Protein AF-A0A2A5BFR7-F1 (afdb_monomer)

pLDDT: mean 71.62, std 30.71, range [21.84, 98.94]

Structure (mmCIF, N/CA/C/O backbone):
data_AF-A0A2A5BFR7-F1
#
_entry.id   AF-A0A2A5BFR7-F1
#
loop_
_atom_site.group_PDB
_atom_site.id
_atom_site.type_symbol
_atom_site.label_atom_id
_atom_site.label_alt_id
_atom_site.label_comp_id
_atom_site.label_asym_id
_atom_site.label_entity_id
_atom_site.label_seq_id
_atom_site.pdbx_PDB_ins_code
_atom_site.Cartn_x
_atom_site.Cartn_y
_atom_site.Cartn_z
_atom_site.occupancy
_atom_site.B_iso_or_equiv
_atom_site.auth_seq_id
_atom_site.auth_comp_id
_atom_site.auth_asym_id
_atom_site.auth_atom_id
_atom_site.pdbx_PDB_model_num
ATOM 1 N N . MET A 1 1 ? -65.268 20.058 6.167 1.00 57.34 1 MET A N 1
ATOM 2 C CA . MET A 1 1 ? -64.433 20.556 7.287 1.00 57.34 1 MET A CA 1
ATOM 3 C C . MET A 1 1 ? -63.359 19.544 7.683 1.00 57.34 1 MET A C 1
ATOM 5 O O . MET A 1 1 ? -62.189 19.866 7.547 1.00 57.34 1 MET A O 1
ATOM 9 N N . LEU A 1 2 ? -63.728 18.305 8.035 1.00 53.00 2 LEU A N 1
ATOM 10 C CA . LEU A 1 2 ? -62.798 17.229 8.434 1.00 53.00 2 LEU A CA 1
ATOM 11 C C . LEU A 1 2 ? -61.656 16.950 7.437 1.00 53.00 2 LEU A C 1
ATOM 13 O O . LEU A 1 2 ? -60.511 16.810 7.847 1.00 53.00 2 LEU A O 1
ATOM 17 N N . LYS A 1 3 ? -61.926 16.970 6.124 1.00 60.03 3 LYS A N 1
ATOM 18 C CA . LYS A 1 3 ? -60.891 16.761 5.091 1.00 60.03 3 LYS A CA 1
ATOM 19 C C . LYS A 1 3 ? -59.810 17.858 5.078 1.00 60.03 3 LYS A C 1
ATOM 21 O O . LYS A 1 3 ? -58.639 17.555 4.916 1.00 60.03 3 LYS A O 1
ATOM 26 N N . LYS A 1 4 ? -60.190 19.117 5.342 1.00 62.66 4 LYS A N 1
ATOM 27 C CA . LYS A 1 4 ? -59.241 20.245 5.436 1.00 62.66 4 LYS A CA 1
ATOM 28 C C . LYS A 1 4 ? -58.393 20.187 6.710 1.00 62.66 4 LYS A C 1
ATOM 30 O O . LYS A 1 4 ? -57.242 20.597 6.678 1.00 62.66 4 LYS A O 1
ATOM 35 N N . ILE A 1 5 ? -58.952 19.668 7.806 1.00 67.88 5 ILE A N 1
ATOM 36 C CA . ILE A 1 5 ? -58.212 19.450 9.058 1.00 67.88 5 ILE A CA 1
ATOM 37 C C . ILE A 1 5 ? -57.184 18.330 8.861 1.00 67.88 5 ILE A C 1
ATOM 39 O O . ILE A 1 5 ? -56.036 18.486 9.259 1.00 67.88 5 ILE A O 1
ATOM 43 N N . ASN A 1 6 ? -57.559 17.247 8.172 1.00 58.81 6 ASN A N 1
ATOM 44 C CA . ASN A 1 6 ? -56.650 16.131 7.916 1.00 58.81 6 ASN A CA 1
ATOM 45 C C . ASN A 1 6 ? -55.486 16.528 6.987 1.00 58.81 6 ASN A C 1
ATOM 47 O O . ASN A 1 6 ? -54.333 16.231 7.285 1.00 58.81 6 ASN A O 1
ATOM 51 N N . ASP A 1 7 ? -55.761 17.289 5.921 1.00 61.94 7 ASP A N 1
ATOM 52 C CA . ASP A 1 7 ? -54.712 17.803 5.027 1.00 61.94 7 ASP A CA 1
ATOM 53 C C . ASP A 1 7 ? -53.772 18.795 5.734 1.00 61.94 7 ASP A C 1
ATOM 55 O O . ASP A 1 7 ? -52.581 18.845 5.427 1.00 61.94 7 ASP A O 1
ATOM 59 N N . PHE A 1 8 ? -54.284 19.575 6.692 1.00 71.62 8 PHE A N 1
ATOM 60 C CA . PHE A 1 8 ? -53.463 20.471 7.506 1.00 71.62 8 PHE A CA 1
ATOM 61 C C . PHE A 1 8 ? -52.555 19.681 8.456 1.00 71.62 8 PHE A C 1
ATOM 63 O O . PHE A 1 8 ? -51.353 19.914 8.463 1.00 71.62 8 PHE A O 1
ATOM 70 N N . VAL A 1 9 ? -53.092 18.688 9.174 1.00 66.31 9 VAL A N 1
ATOM 71 C CA . VAL A 1 9 ? -52.322 17.847 10.109 1.00 66.31 9 VAL A CA 1
ATOM 72 C C . VAL A 1 9 ? -51.241 17.036 9.386 1.00 66.31 9 VAL A C 1
ATOM 74 O O . VAL A 1 9 ? -50.104 16.993 9.852 1.00 66.31 9 VAL A O 1
ATOM 77 N N . VAL A 1 10 ? -51.543 16.460 8.216 1.00 63.09 10 VAL A N 1
ATOM 78 C CA . VAL A 1 10 ? -50.549 15.725 7.411 1.00 63.09 10 VAL A CA 1
ATOM 79 C C . VAL A 1 10 ? -49.455 16.664 6.899 1.00 63.09 10 VAL A C 1
ATOM 81 O O . VAL A 1 10 ? -48.276 16.322 6.985 1.00 63.09 10 VAL A O 1
ATOM 84 N N . LYS A 1 11 ? -49.805 17.878 6.445 1.00 62.59 11 LYS A N 1
ATOM 85 C CA . LYS A 1 11 ? -48.806 18.881 6.044 1.00 62.59 11 LYS A CA 1
ATOM 86 C C . LYS A 1 11 ? -47.938 19.325 7.220 1.00 62.59 11 LYS A C 1
ATOM 88 O O . LYS A 1 11 ? -46.721 19.363 7.070 1.00 62.59 11 LYS A O 1
ATOM 93 N N . SER A 1 12 ? -48.517 19.575 8.393 1.00 60.62 12 SER A N 1
ATOM 94 C CA . SER A 1 12 ? -47.773 19.948 9.603 1.00 60.62 12 SER A CA 1
ATOM 95 C C . SER A 1 12 ? -46.826 18.842 10.076 1.00 60.62 12 SER A C 1
ATOM 97 O O . SER A 1 12 ? -45.677 19.129 10.403 1.00 60.62 12 SER A O 1
ATOM 99 N N . LEU A 1 13 ? -47.262 17.577 10.047 1.00 53.00 13 LEU A N 1
ATOM 100 C CA . LEU A 1 13 ? -46.426 16.423 10.397 1.00 53.00 13 LEU A CA 1
ATOM 101 C C . LEU A 1 13 ? -45.299 16.201 9.381 1.00 53.00 13 LEU A C 1
ATOM 103 O O . LEU A 1 13 ? -44.168 15.937 9.776 1.00 53.00 13 LEU A O 1
ATOM 107 N N . SER A 1 14 ? -45.571 16.376 8.085 1.00 54.06 14 SER A N 1
ATOM 108 C CA . SER A 1 14 ? -44.532 16.298 7.050 1.00 54.06 14 SER A CA 1
ATOM 109 C C . SER A 1 14 ? -43.517 17.443 7.143 1.00 54.06 14 SER A C 1
ATOM 111 O O . SER A 1 14 ? -42.338 17.224 6.892 1.00 54.06 14 SER A O 1
ATOM 113 N N . PHE A 1 15 ? -43.938 18.636 7.577 1.00 53.91 15 PHE A N 1
ATOM 114 C CA . PHE A 1 15 ? -43.054 19.785 7.787 1.00 53.91 15 PHE A CA 1
ATOM 115 C C . PHE A 1 15 ? -42.186 19.621 9.044 1.00 53.91 15 PHE A C 1
ATOM 117 O O . PHE A 1 15 ? -41.007 19.957 9.016 1.00 53.91 15 PHE A O 1
ATOM 124 N N . LEU A 1 16 ? -42.731 19.031 10.116 1.00 52.47 16 LEU A N 1
ATOM 125 C CA . LEU A 1 16 ? -41.970 18.636 11.308 1.00 52.47 16 LEU A CA 1
ATOM 126 C C . LEU A 1 16 ? -40.971 17.510 11.009 1.00 52.47 16 LEU A C 1
ATOM 128 O O . LEU A 1 16 ? -39.838 17.572 11.476 1.00 52.47 16 LEU A O 1
ATOM 132 N N . ALA A 1 17 ? -41.347 16.525 10.188 1.00 45.34 17 ALA A N 1
ATOM 133 C CA . ALA A 1 17 ? -40.426 15.493 9.716 1.00 45.34 17 ALA A CA 1
ATOM 134 C C . ALA A 1 17 ? -39.317 16.086 8.830 1.00 45.34 17 ALA A C 1
ATOM 136 O O . ALA A 1 17 ? -38.160 15.702 8.965 1.00 45.34 17 ALA A O 1
ATOM 137 N N . LEU A 1 18 ? -39.636 17.069 7.979 1.00 42.66 18 LEU A N 1
ATOM 138 C CA . LEU A 1 18 ? -38.640 17.777 7.172 1.00 42.66 18 LEU A CA 1
ATOM 139 C C . LEU A 1 18 ? -37.701 18.632 8.038 1.00 42.66 18 LEU A C 1
ATOM 141 O O . LEU A 1 18 ? -36.503 18.630 7.794 1.00 42.66 18 LEU A O 1
ATOM 145 N N . LEU A 1 19 ? -38.211 19.306 9.075 1.00 41.62 19 LEU A N 1
ATOM 146 C CA . LEU A 1 19 ? -37.402 20.043 10.057 1.00 41.62 19 LEU A CA 1
ATOM 147 C C . LEU A 1 19 ? -36.492 19.113 10.871 1.00 41.62 19 LEU A C 1
ATOM 149 O O . LEU A 1 19 ? -35.337 19.461 11.091 1.00 41.62 19 LEU A O 1
ATOM 153 N N . ALA A 1 20 ? -36.967 17.920 11.246 1.00 38.00 20 ALA A N 1
ATOM 154 C CA . ALA A 1 20 ? -36.156 16.904 11.920 1.00 38.00 20 ALA A CA 1
ATOM 155 C C . ALA A 1 20 ? -35.054 16.330 11.004 1.00 38.00 20 ALA A C 1
ATOM 157 O O . ALA A 1 20 ? -33.926 16.116 11.446 1.00 38.00 20 ALA A O 1
ATOM 158 N N . ILE A 1 21 ? -35.348 16.141 9.711 1.00 39.78 21 ILE A N 1
ATOM 159 C CA . ILE A 1 21 ? -34.363 15.717 8.703 1.00 39.78 21 ILE A CA 1
ATOM 160 C C . ILE A 1 21 ? -33.352 16.839 8.420 1.00 39.78 21 ILE A C 1
ATOM 162 O O . ILE A 1 21 ? -32.163 16.565 8.292 1.00 39.78 21 ILE A O 1
ATOM 166 N N . VAL A 1 22 ? -33.786 18.104 8.383 1.00 37.22 22 VAL A N 1
ATOM 167 C CA . VAL A 1 22 ? -32.898 19.267 8.206 1.00 37.22 22 VAL A CA 1
ATOM 168 C C . VAL A 1 22 ? -32.002 19.473 9.433 1.00 37.22 22 VAL A C 1
ATOM 170 O O . VAL A 1 22 ? -30.818 19.738 9.258 1.00 37.22 22 VAL A O 1
ATOM 173 N N . SER A 1 23 ? -32.483 19.226 10.659 1.00 32.75 23 SER A N 1
ATOM 174 C CA . SER A 1 23 ? -31.625 19.243 11.858 1.00 32.75 23 SER A CA 1
ATOM 175 C C . SER A 1 23 ? -30.626 18.079 11.941 1.00 32.75 23 SER A C 1
ATOM 177 O O . SER A 1 23 ? -29.686 18.151 12.726 1.00 32.75 23 SER A O 1
ATOM 179 N N . CYS A 1 24 ? -30.794 17.025 11.134 1.00 33.88 24 CYS A N 1
ATOM 180 C CA . CYS A 1 24 ? -29.838 15.917 11.027 1.00 33.88 24 CYS A CA 1
ATOM 181 C C . CYS A 1 24 ? -28.882 16.029 9.826 1.00 33.88 24 CYS A C 1
ATOM 183 O O . CYS A 1 24 ? -27.952 15.231 9.747 1.00 33.88 24 CYS A O 1
ATOM 185 N N . ASN A 1 25 ? -29.071 16.995 8.916 1.00 30.20 25 ASN A N 1
ATOM 186 C CA . ASN A 1 25 ? -28.289 17.103 7.675 1.00 30.20 25 ASN A CA 1
ATOM 187 C C . ASN A 1 25 ? -27.352 18.319 7.586 1.00 30.20 25 ASN A C 1
ATOM 189 O O . ASN A 1 25 ? -26.697 18.490 6.557 1.00 30.20 25 ASN A O 1
ATOM 193 N N . ASP A 1 26 ? -27.182 19.095 8.658 1.00 30.27 26 ASP A N 1
ATOM 194 C CA . ASP A 1 26 ? -26.050 20.027 8.787 1.00 30.27 26 ASP A CA 1
ATOM 195 C C . ASP A 1 26 ? -24.768 19.267 9.180 1.00 30.27 26 ASP A C 1
ATOM 197 O O . ASP A 1 26 ? -24.120 19.517 10.193 1.00 30.27 26 ASP A O 1
ATOM 201 N N . SER A 1 27 ? -24.372 18.311 8.338 1.00 36.28 27 SER A N 1
ATOM 202 C CA . SER A 1 27 ? -23.053 17.679 8.374 1.00 36.28 27 SER A CA 1
ATOM 203 C C . SER A 1 27 ? -22.055 18.439 7.495 1.00 36.28 27 SER A C 1
ATOM 205 O O . SER A 1 27 ? -21.214 17.841 6.822 1.00 36.28 27 SER A O 1
ATOM 207 N N . THR A 1 28 ? -22.098 19.773 7.510 1.00 32.31 28 THR A N 1
ATOM 208 C CA . THR A 1 28 ? -20.850 20.530 7.413 1.00 32.31 28 THR A CA 1
ATOM 209 C C . THR A 1 28 ? -20.140 20.309 8.738 1.00 32.31 28 THR A C 1
ATOM 211 O O . THR A 1 28 ? -20.394 21.017 9.709 1.00 32.31 28 THR A O 1
ATOM 214 N N . THR A 1 29 ? -19.323 19.259 8.805 1.00 38.94 29 THR A N 1
ATOM 215 C CA . THR A 1 29 ? -18.521 18.899 9.974 1.00 38.94 29 THR A CA 1
ATOM 216 C C . THR A 1 29 ? -17.594 20.062 10.333 1.00 38.94 29 THR A C 1
ATOM 218 O O . THR A 1 29 ? -16.447 20.118 9.886 1.00 38.94 29 THR A O 1
ATOM 221 N N . LYS A 1 30 ? -18.089 21.000 11.148 1.00 41.44 30 LYS A N 1
ATOM 222 C CA . LYS A 1 30 ? -17.248 21.714 12.110 1.00 41.44 30 LYS A CA 1
ATOM 223 C C . LYS A 1 30 ? -16.437 20.652 12.833 1.00 41.44 30 LYS A C 1
ATOM 225 O O . LYS A 1 30 ? -16.978 19.584 13.142 1.00 41.44 30 LYS A O 1
ATOM 230 N N . SER A 1 31 ? -15.138 20.880 12.992 1.00 48.12 31 SER A N 1
ATOM 231 C CA . SER A 1 31 ? -14.292 19.851 13.581 1.00 48.12 31 SER A CA 1
ATOM 232 C C . SER A 1 31 ? -14.873 19.537 14.959 1.00 48.12 31 SER A C 1
ATOM 234 O O . SER A 1 31 ? -15.229 20.445 15.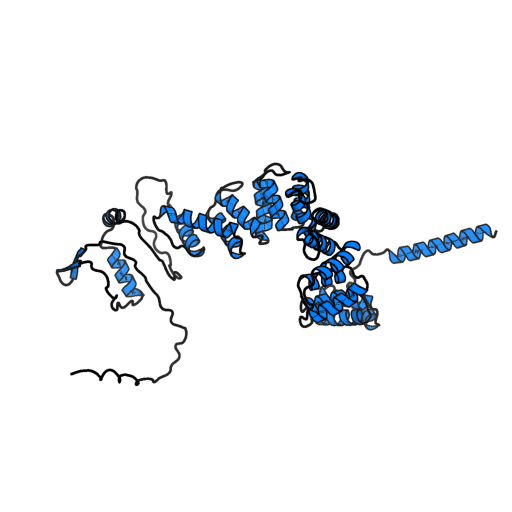714 1.00 48.12 31 SER A O 1
ATOM 236 N N . SER A 1 32 ? -15.009 18.255 15.302 1.00 65.31 32 SER A N 1
ATOM 237 C CA . SER A 1 32 ? -15.528 17.844 16.614 1.00 65.31 32 SER A CA 1
ATOM 238 C C . SER A 1 32 ? -14.689 18.390 17.779 1.00 65.31 32 SER A C 1
ATOM 240 O O . SER A 1 32 ? -15.051 18.195 18.932 1.00 65.31 32 SER A O 1
ATOM 242 N N . CYS A 1 33 ? -13.566 19.046 17.481 1.00 84.56 33 CYS A N 1
ATOM 243 C CA . CYS A 1 33 ? -12.599 19.612 18.402 1.00 84.56 33 CYS A CA 1
ATOM 244 C C . CYS A 1 33 ? -12.702 21.142 18.545 1.00 84.56 33 CYS A C 1
ATOM 246 O O . CYS A 1 33 ? -11.875 21.734 19.236 1.00 84.56 33 CYS A O 1
ATOM 248 N N . ASP A 1 34 ? -13.695 21.794 17.927 1.00 84.00 34 ASP A N 1
ATOM 249 C CA . ASP A 1 34 ? -13.833 23.260 17.941 1.00 84.00 34 ASP A CA 1
ATOM 250 C C . ASP A 1 34 ? -14.195 23.822 19.335 1.00 84.00 34 ASP A C 1
ATOM 252 O O . ASP A 1 34 ? -13.911 24.984 19.625 1.00 84.00 34 ASP A O 1
ATOM 256 N N . ASN A 1 35 ? -14.795 23.011 20.220 1.00 90.88 35 ASN A N 1
ATOM 257 C CA . ASN A 1 35 ? -15.144 23.396 21.594 1.00 90.88 35 ASN A CA 1
ATOM 258 C C . ASN A 1 35 ? -14.762 22.305 22.609 1.00 90.88 35 ASN A C 1
ATOM 260 O O . ASN A 1 35 ? -15.601 21.543 23.092 1.00 90.88 35 ASN A O 1
ATOM 264 N N . ILE A 1 36 ? -13.471 22.231 22.938 1.00 94.25 36 ILE A N 1
ATOM 265 C CA . ILE A 1 36 ? -12.926 21.224 23.859 1.00 94.25 36 ILE A CA 1
ATOM 266 C C . ILE A 1 36 ? -13.583 21.256 25.250 1.00 94.25 36 ILE A C 1
ATOM 268 O O . ILE A 1 36 ? -13.944 20.181 25.723 1.00 94.25 36 ILE A O 1
ATOM 272 N N . PRO A 1 37 ? -13.804 22.412 25.913 1.00 94.38 37 PRO A N 1
ATOM 273 C CA . PRO A 1 37 ? -14.432 22.425 27.238 1.00 94.38 37 PRO A CA 1
ATOM 274 C C . PRO A 1 37 ? -15.838 21.811 27.268 1.00 94.38 37 PRO A C 1
ATOM 276 O O . PRO A 1 37 ? -16.193 21.097 28.208 1.00 94.38 37 PRO A O 1
ATOM 279 N N . GLU A 1 38 ? -16.649 22.064 26.239 1.00 93.62 38 GLU A N 1
ATOM 280 C CA . GLU A 1 38 ? -17.973 21.449 26.113 1.00 93.62 38 GLU A CA 1
ATOM 281 C C . GLU A 1 38 ? -17.863 19.943 25.863 1.00 93.62 38 GLU A C 1
ATOM 283 O O . GLU A 1 38 ? -18.548 19.153 26.516 1.00 93.62 38 GLU A O 1
ATOM 288 N N . LEU A 1 39 ? -16.941 19.535 24.991 1.00 94.06 39 LEU A N 1
ATOM 289 C CA . LEU A 1 39 ? -16.689 18.129 24.701 1.00 94.06 39 LEU A CA 1
ATOM 290 C C . LEU A 1 39 ? -16.191 17.365 25.937 1.00 94.06 39 LEU A C 1
ATOM 292 O O . LEU A 1 39 ? -16.613 16.234 26.176 1.00 94.06 39 LEU A O 1
ATOM 296 N N . GLU A 1 40 ? -15.344 17.979 26.766 1.00 95.19 40 GLU A N 1
ATOM 297 C CA . GLU A 1 40 ? -14.908 17.433 28.056 1.00 95.19 40 GLU A CA 1
ATOM 298 C C . GLU A 1 40 ? -16.075 17.297 29.032 1.00 95.19 40 GLU A C 1
ATOM 300 O O . GLU A 1 40 ? -16.214 16.256 29.677 1.00 95.19 40 GLU A O 1
ATOM 305 N N . LYS A 1 41 ? -16.949 18.306 29.121 1.00 96.88 41 LYS A N 1
ATOM 306 C CA . LYS A 1 41 ? -18.159 18.243 29.951 1.00 96.88 41 LYS A CA 1
ATOM 307 C C . LYS A 1 41 ? -19.047 17.062 29.546 1.00 96.88 41 LYS A C 1
ATOM 309 O O . LYS A 1 41 ? -19.403 16.262 30.409 1.00 96.88 41 LYS A O 1
ATOM 314 N N . LEU A 1 42 ? -19.362 16.929 28.260 1.00 96.44 42 LEU A N 1
ATOM 315 C CA . LEU A 1 42 ? -20.192 15.844 27.728 1.00 96.44 42 LEU A CA 1
ATOM 316 C C . LEU A 1 42 ? -19.532 14.466 27.906 1.00 96.44 42 LEU A C 1
ATOM 318 O O . LEU A 1 42 ? -20.161 13.506 28.353 1.00 96.44 42 LEU A O 1
ATOM 322 N N . SER A 1 43 ? -18.223 14.381 27.662 1.00 96.19 43 SER A N 1
ATOM 323 C CA . SER A 1 43 ? -17.445 13.153 27.866 1.00 96.19 43 SER A CA 1
ATOM 324 C C . SER A 1 43 ? -17.439 12.705 29.331 1.00 96.19 43 SER A C 1
ATOM 326 O O . SER A 1 43 ? -17.560 11.509 29.620 1.00 96.19 43 SER A O 1
ATOM 328 N N . ASN A 1 44 ? -17.334 13.657 30.265 1.00 96.69 44 ASN A N 1
ATOM 329 C CA . ASN A 1 44 ? -17.429 13.415 31.707 1.00 96.69 44 ASN A CA 1
ATOM 330 C C . ASN A 1 44 ? -18.840 12.994 32.147 1.00 96.69 44 ASN A C 1
ATOM 332 O O . ASN A 1 44 ? -18.967 12.263 33.125 1.00 96.69 44 ASN A O 1
ATOM 336 N N . GLN A 1 45 ? -19.882 13.398 31.417 1.00 96.81 45 GLN A N 1
ATOM 337 C CA . GLN A 1 45 ? -21.261 12.938 31.627 1.00 96.81 45 GLN A CA 1
ATOM 338 C C . GLN A 1 45 ? -21.516 11.522 31.084 1.00 96.81 45 GLN A C 1
ATOM 340 O O . GLN A 1 45 ? -22.607 10.988 31.259 1.00 96.81 45 GLN A O 1
ATOM 345 N N . GLY A 1 46 ? -20.513 10.894 30.465 1.00 94.94 46 GLY A N 1
ATOM 346 C CA . GLY A 1 46 ? -20.601 9.523 29.970 1.00 94.94 46 GLY A CA 1
ATOM 347 C C . GLY A 1 46 ? -21.004 9.409 28.503 1.00 94.94 46 GLY A C 1
ATOM 348 O O . GLY A 1 46 ? -21.071 8.291 28.000 1.00 94.94 46 GLY A O 1
ATOM 349 N N . GLU A 1 47 ? -21.230 10.521 27.797 1.00 97.25 47 GLU A N 1
ATOM 350 C CA . GLU A 1 47 ? -21.684 10.475 26.408 1.00 97.25 47 GLU A CA 1
ATOM 351 C C . GLU A 1 47 ? -20.628 9.826 25.501 1.00 97.25 47 GLU A C 1
ATOM 353 O O . GLU A 1 47 ? -19.534 10.352 25.287 1.00 97.25 47 GLU A O 1
ATOM 358 N N . VAL A 1 48 ? -20.973 8.660 24.958 1.00 97.00 48 VAL A N 1
ATOM 359 C CA . VAL A 1 48 ? -20.022 7.758 24.303 1.00 97.00 48 VAL A CA 1
ATOM 360 C C . VAL A 1 48 ? -19.387 8.348 23.038 1.00 97.00 48 VAL A C 1
ATOM 362 O O . VAL A 1 48 ? -18.187 8.183 22.811 1.00 97.00 48 VAL A O 1
ATOM 365 N N . VAL A 1 49 ? -20.167 9.091 22.247 1.00 95.06 49 VAL A N 1
ATOM 366 C CA . VAL A 1 49 ? -19.687 9.750 21.022 1.00 95.06 49 VAL A CA 1
ATOM 367 C C . VAL A 1 49 ? -18.745 10.899 21.379 1.00 95.06 49 VAL A C 1
ATOM 369 O O . VAL A 1 49 ? -17.665 11.007 20.801 1.00 95.06 49 VAL A O 1
ATOM 372 N N . SER A 1 50 ? -19.091 11.705 22.387 1.00 96.19 50 SER A N 1
ATOM 373 C CA . SER A 1 50 ? -18.229 12.783 22.885 1.00 96.19 50 SER A CA 1
ATOM 374 C C . SER A 1 50 ? -16.903 12.251 23.424 1.00 96.19 50 SER A C 1
ATOM 376 O O . SER A 1 50 ? -15.853 12.792 23.083 1.00 96.19 50 SER A O 1
ATOM 378 N N . GLN A 1 51 ? -16.916 11.134 24.160 1.00 97.88 51 GLN A N 1
ATOM 379 C CA . GLN A 1 51 ? -15.689 10.471 24.612 1.00 97.88 51 GLN A CA 1
ATOM 380 C C . GLN A 1 51 ? -14.803 10.038 23.437 1.00 97.88 51 GLN A C 1
ATOM 382 O O . GLN A 1 51 ? -13.598 10.291 23.449 1.00 97.88 51 GLN A O 1
ATOM 387 N N . ALA A 1 52 ? -15.381 9.416 22.405 1.00 96.75 52 ALA A N 1
ATOM 388 C CA . ALA A 1 52 ? -14.633 9.004 21.218 1.00 96.75 52 ALA A CA 1
ATOM 389 C C . ALA A 1 52 ? -14.073 10.206 20.433 1.00 96.75 52 ALA A C 1
ATOM 391 O O . ALA A 1 52 ? -12.918 10.186 20.001 1.00 96.75 52 ALA A O 1
ATOM 392 N N . ASN A 1 53 ? -14.852 11.280 20.303 1.00 95.81 53 ASN A N 1
ATOM 393 C CA . ASN A 1 53 ? -14.427 12.509 19.638 1.00 95.81 53 ASN A CA 1
ATOM 394 C C . ASN A 1 53 ? -13.303 13.208 20.408 1.00 95.81 53 ASN A C 1
ATOM 396 O O . ASN A 1 53 ? -12.292 13.573 19.811 1.00 95.81 53 ASN A O 1
ATOM 400 N N . LEU A 1 54 ? -13.421 13.321 21.734 1.00 96.62 54 LEU A N 1
ATOM 401 C CA . LEU A 1 54 ? -12.387 13.907 22.586 1.00 96.62 54 LEU A CA 1
ATOM 402 C C . LEU A 1 54 ? -11.085 13.108 22.504 1.00 96.62 54 LEU A C 1
ATOM 404 O O . LEU A 1 54 ? -10.001 13.685 22.405 1.00 96.62 54 LEU A O 1
ATOM 408 N N . ALA A 1 55 ? -11.191 11.778 22.473 1.00 97.50 55 ALA A N 1
ATOM 409 C CA . ALA A 1 55 ? -10.053 10.899 22.246 1.00 97.50 55 ALA A CA 1
ATOM 410 C C . ALA A 1 55 ? -9.369 11.175 20.897 1.00 97.50 55 ALA A C 1
ATOM 412 O O . ALA A 1 55 ? -8.139 11.226 20.824 1.00 97.50 55 ALA A O 1
ATOM 413 N N . SER A 1 56 ? -10.149 11.394 19.833 1.00 96.75 56 SER A N 1
ATOM 414 C CA . SER A 1 56 ? -9.630 11.782 18.517 1.00 96.75 56 SER A CA 1
ATOM 415 C C . SER A 1 56 ? -8.938 13.148 18.548 1.00 96.75 56 SER A C 1
ATOM 417 O O . SER A 1 56 ? -7.844 13.273 17.994 1.00 96.75 56 SER A O 1
ATOM 419 N N . CYS A 1 57 ? -9.501 14.141 19.242 1.00 96.62 57 CYS A N 1
ATOM 420 C CA . CYS A 1 57 ? -8.886 15.462 19.393 1.00 96.62 57 CYS A CA 1
ATOM 421 C C . CYS A 1 57 ? -7.508 15.366 20.063 1.00 96.62 57 CYS A C 1
ATOM 423 O O . CYS A 1 57 ? -6.520 15.851 19.511 1.00 96.62 57 CYS A O 1
ATOM 425 N N . TYR A 1 58 ? -7.408 14.641 21.184 1.00 97.81 58 TYR A N 1
ATOM 426 C CA . TYR A 1 58 ? -6.130 14.375 21.855 1.00 97.81 58 TYR A CA 1
ATOM 427 C C . TYR A 1 58 ? -5.160 13.557 20.987 1.00 97.81 58 TYR A C 1
ATOM 429 O O . TYR A 1 58 ? -3.961 13.826 20.985 1.00 97.81 58 TYR A O 1
ATOM 437 N N . TYR A 1 59 ? -5.651 12.593 20.201 1.00 96.88 59 TYR A N 1
ATOM 438 C CA . TYR A 1 59 ? -4.809 11.788 19.310 1.00 96.88 59 TYR A CA 1
ATOM 439 C C . TYR A 1 59 ? -4.194 12.613 18.171 1.00 96.88 59 TYR A C 1
ATOM 441 O O . TYR A 1 59 ? -3.025 12.424 17.821 1.00 96.88 59 TYR A O 1
ATOM 449 N N . LYS A 1 60 ? -4.977 13.512 17.569 1.00 95.56 60 LYS A N 1
ATOM 450 C CA . LYS A 1 60 ? -4.540 14.328 16.430 1.00 95.56 60 LYS A CA 1
ATOM 451 C C . LYS A 1 60 ? -3.834 15.616 16.855 1.00 95.56 60 LYS A C 1
ATOM 453 O O . LYS A 1 60 ? -3.008 16.115 16.097 1.00 95.56 60 LYS A O 1
ATOM 458 N N . GLY A 1 61 ? -4.102 16.109 18.064 1.00 95.19 61 GLY A N 1
ATOM 459 C CA . GLY A 1 61 ? -3.694 17.446 18.498 1.00 95.19 61 GLY A CA 1
ATOM 460 C C . GLY A 1 61 ? -4.554 18.552 17.877 1.00 95.19 61 GLY A C 1
ATOM 461 O O . GLY A 1 61 ? -4.052 19.632 17.578 1.00 95.19 61 GLY A O 1
ATOM 462 N N . GLU A 1 62 ? -5.831 18.263 17.610 1.00 93.75 62 GLU A N 1
ATOM 463 C CA . GLU A 1 62 ? -6.799 19.224 17.068 1.00 93.75 62 GLU A CA 1
ATOM 464 C C . GLU A 1 62 ? -7.517 19.904 18.242 1.00 93.75 62 GLU A C 1
ATOM 466 O O . GLU A 1 62 ? -8.114 19.225 19.074 1.00 93.75 62 GLU A O 1
ATOM 471 N N . GLY A 1 63 ? -7.413 21.231 18.369 1.00 91.75 63 GLY A N 1
ATOM 472 C CA . GLY A 1 63 ? -8.012 22.001 19.477 1.00 91.75 63 GLY A CA 1
ATOM 473 C C . GLY A 1 63 ? -7.340 21.824 20.852 1.00 91.75 63 GLY A C 1
ATOM 474 O O . GLY A 1 63 ? -7.508 22.670 21.727 1.00 91.75 63 GLY A O 1
ATOM 475 N N . VAL A 1 64 ? -6.531 20.776 21.037 1.00 95.25 64 VAL A N 1
ATOM 476 C CA . VAL A 1 64 ? -5.728 20.485 22.239 1.00 95.25 64 VAL A CA 1
ATOM 477 C C . VAL A 1 64 ? -4.308 20.068 21.877 1.00 95.25 64 VAL A C 1
ATOM 479 O O . VAL A 1 64 ? -4.041 19.631 20.761 1.00 95.25 64 VAL A O 1
ATOM 482 N N . ALA A 1 65 ? -3.389 20.139 22.843 1.00 96.69 65 ALA A N 1
ATOM 483 C CA . ALA A 1 65 ? -2.084 19.504 22.697 1.00 96.69 65 ALA A CA 1
ATOM 484 C C . ALA A 1 65 ? -2.245 17.988 22.496 1.00 96.69 65 ALA A C 1
ATOM 486 O O . ALA A 1 65 ? -3.033 17.338 23.187 1.00 96.69 65 ALA A O 1
ATOM 487 N N . LYS A 1 66 ? -1.482 17.435 21.549 1.00 97.50 66 LYS A N 1
ATOM 488 C CA . LYS A 1 66 ? -1.471 16.001 21.264 1.00 97.50 66 LYS A CA 1
ATOM 489 C C . LYS A 1 66 ? -1.016 15.217 22.496 1.00 97.50 66 LYS A C 1
ATOM 491 O O . LYS A 1 66 ? 0.065 15.471 23.018 1.00 97.50 66 LYS A O 1
ATOM 496 N N . ASP A 1 67 ? -1.826 14.255 22.920 1.00 98.12 67 ASP A N 1
ATOM 497 C CA . ASP A 1 67 ? -1.618 13.477 24.142 1.00 98.12 67 ASP A CA 1
ATOM 498 C C . ASP A 1 67 ? -2.185 12.063 23.948 1.00 98.12 67 ASP A C 1
ATOM 500 O O . ASP A 1 67 ? -3.401 11.848 23.909 1.00 98.12 67 ASP A O 1
ATOM 504 N N . PHE A 1 68 ? -1.298 11.084 23.766 1.00 97.94 68 PHE A N 1
ATOM 505 C CA . PHE A 1 68 ? -1.720 9.711 23.500 1.00 97.94 68 PHE A CA 1
ATOM 506 C C . PHE A 1 68 ? -2.309 9.017 24.729 1.00 97.94 68 PHE A C 1
ATOM 508 O O . PHE A 1 68 ? -3.223 8.208 24.567 1.00 97.94 68 PHE A O 1
ATOM 515 N N . ASP A 1 69 ? -1.849 9.351 25.934 1.00 98.06 69 ASP A N 1
ATOM 516 C CA . ASP A 1 69 ? -2.337 8.734 27.168 1.00 98.06 69 ASP A CA 1
ATOM 517 C C . ASP A 1 69 ? -3.781 9.173 27.435 1.00 98.06 69 ASP A C 1
ATOM 519 O O . ASP A 1 69 ? -4.660 8.346 27.701 1.00 98.06 69 ASP A O 1
ATOM 523 N N . LYS A 1 70 ? -4.074 10.469 27.252 1.00 97.88 70 LYS A N 1
ATOM 524 C CA . LYS A 1 70 ? -5.451 10.981 27.308 1.00 97.88 70 LYS A CA 1
ATOM 525 C C . LYS A 1 70 ? -6.322 10.430 26.187 1.00 97.88 70 LYS A C 1
ATOM 527 O O . LYS A 1 70 ? -7.480 10.092 26.438 1.00 97.88 70 LYS A O 1
ATOM 532 N N . ALA A 1 71 ? -5.791 10.302 24.970 1.00 98.19 71 ALA A N 1
ATOM 533 C CA . ALA A 1 71 ? -6.533 9.690 23.872 1.00 98.19 71 ALA A CA 1
ATOM 534 C C . ALA A 1 71 ? -6.941 8.249 24.215 1.00 98.19 71 ALA A C 1
ATOM 536 O O . ALA A 1 71 ? -8.108 7.889 24.089 1.00 98.19 71 ALA A O 1
ATOM 537 N N . VAL A 1 72 ? -6.008 7.431 24.708 1.00 98.56 72 VAL A N 1
ATOM 538 C CA . VAL A 1 72 ? -6.284 6.056 25.149 1.00 98.56 72 VAL A CA 1
ATOM 539 C C . VAL A 1 72 ? -7.306 6.026 26.278 1.00 98.56 72 VAL A C 1
ATOM 541 O O . VAL A 1 72 ? -8.211 5.192 26.235 1.00 98.56 72 VAL A O 1
ATOM 544 N N . LEU A 1 73 ? -7.187 6.910 27.273 1.00 98.44 73 LEU A N 1
ATOM 545 C CA . LEU A 1 73 ? -8.128 6.986 28.392 1.00 98.44 73 LEU A CA 1
ATOM 546 C C . LEU A 1 73 ? -9.567 7.164 27.892 1.00 98.44 73 LEU A C 1
ATOM 548 O O . LEU A 1 73 ? -10.467 6.430 28.305 1.00 98.44 73 LEU A O 1
ATOM 552 N N . TRP A 1 74 ? -9.781 8.118 26.987 1.00 98.44 74 TRP A N 1
ATOM 553 C CA . TRP A 1 74 ? -11.104 8.420 26.452 1.00 98.44 74 TRP A CA 1
ATOM 554 C C . TRP A 1 74 ? -11.602 7.368 25.458 1.00 98.44 74 TRP A C 1
ATOM 556 O O . TRP A 1 74 ? -12.755 6.947 25.563 1.00 98.44 74 TRP A O 1
ATOM 566 N N . TYR A 1 75 ? -10.734 6.851 24.579 1.00 98.56 75 TYR A N 1
ATOM 567 C CA . TYR A 1 75 ? -11.084 5.716 23.720 1.00 98.56 75 TYR A CA 1
ATOM 568 C C . TYR A 1 75 ? -11.497 4.504 24.545 1.00 98.56 75 TYR A C 1
ATOM 570 O O . TYR A 1 75 ? -12.463 3.842 24.189 1.00 98.56 75 TYR A O 1
ATOM 578 N N . ARG A 1 76 ? -10.811 4.217 25.658 1.00 98.69 76 ARG A N 1
ATOM 579 C CA . ARG A 1 76 ? -11.160 3.098 26.537 1.00 98.69 76 ARG A CA 1
ATOM 580 C C . ARG A 1 76 ? -12.535 3.275 27.160 1.00 98.69 76 ARG A C 1
ATOM 582 O O . ARG A 1 76 ? -13.338 2.359 27.052 1.00 98.69 76 ARG A O 1
ATOM 589 N N . LYS A 1 77 ? -12.844 4.454 27.708 1.00 98.56 77 LYS A N 1
ATOM 590 C CA . LYS A 1 77 ? -14.185 4.738 28.248 1.00 98.56 77 LYS A CA 1
ATOM 591 C C . LYS A 1 77 ? -15.285 4.520 27.202 1.00 98.56 77 LYS A C 1
ATOM 593 O O . LYS A 1 77 ? -16.278 3.868 27.504 1.00 98.56 77 LYS A O 1
ATOM 598 N N . ALA A 1 78 ? -15.089 4.989 25.968 1.00 98.38 78 ALA A N 1
ATOM 599 C CA . ALA A 1 78 ? -16.063 4.777 24.898 1.00 98.38 78 ALA A CA 1
ATOM 600 C C . ALA A 1 78 ? -16.130 3.306 24.437 1.00 98.38 78 ALA A C 1
ATOM 602 O O . ALA A 1 78 ? -17.207 2.765 24.183 1.00 98.38 78 ALA A O 1
ATOM 603 N N . ALA A 1 79 ? -14.981 2.633 24.356 1.00 98.56 79 ALA A N 1
ATOM 604 C CA . ALA A 1 79 ? -14.869 1.241 23.933 1.00 98.56 79 ALA A CA 1
ATOM 605 C C . ALA A 1 79 ? -15.494 0.260 24.940 1.00 98.56 79 ALA A C 1
ATOM 607 O O . ALA A 1 79 ? -16.123 -0.721 24.528 1.00 98.56 79 ALA A O 1
ATOM 608 N N . ASP A 1 80 ? -15.347 0.538 26.238 1.00 98.50 80 ASP A N 1
ATOM 609 C CA . ASP A 1 80 ? -15.957 -0.217 27.339 1.00 98.50 80 ASP A CA 1
ATOM 610 C C . ASP A 1 80 ? -17.488 -0.093 27.330 1.00 98.50 80 ASP A C 1
ATOM 612 O O . ASP A 1 80 ? -18.181 -1.037 27.700 1.00 98.50 80 ASP A O 1
ATOM 616 N N . GLN A 1 81 ? -18.021 1.021 26.814 1.00 98.19 81 GLN A N 1
ATOM 617 C CA . GLN A 1 81 ? -19.454 1.214 26.556 1.00 98.19 81 GLN A CA 1
ATOM 618 C C . GLN A 1 81 ? -19.946 0.550 25.258 1.00 98.19 81 GLN A C 1
ATOM 620 O O . GLN A 1 81 ? -21.115 0.672 24.904 1.00 98.19 81 GLN A O 1
ATOM 625 N N . GLY A 1 82 ? -19.076 -0.152 24.530 1.00 97.88 82 GLY A N 1
ATOM 626 C CA . GLY A 1 82 ? -19.456 -0.877 23.320 1.00 97.88 82 GLY A CA 1
ATOM 627 C C . GLY A 1 82 ? -19.269 -0.106 22.015 1.00 97.88 82 GLY A C 1
ATOM 628 O O . GLY A 1 82 ? -19.507 -0.681 20.962 1.00 97.88 82 GLY A O 1
ATOM 629 N N . TYR A 1 83 ? -18.805 1.147 22.025 1.00 98.50 83 TYR A N 1
ATOM 630 C CA . TYR A 1 83 ? -18.729 1.944 20.796 1.00 98.50 83 TYR A CA 1
ATOM 631 C C . TYR A 1 83 ? -17.677 1.408 19.819 1.00 98.50 83 TYR A C 1
ATOM 633 O O . TYR A 1 83 ? -16.473 1.468 20.084 1.00 98.50 83 TYR A O 1
ATOM 641 N N . ALA A 1 84 ? -18.136 0.876 18.684 1.00 98.50 84 ALA A N 1
ATOM 642 C CA . ALA A 1 84 ? -17.310 0.092 17.769 1.00 98.50 84 ALA A CA 1
ATOM 643 C C . ALA A 1 84 ? -16.117 0.876 17.191 1.00 98.50 84 ALA A C 1
ATOM 645 O O . ALA A 1 84 ? -15.012 0.336 17.121 1.00 98.50 84 ALA A O 1
ATOM 646 N N . ASP A 1 85 ? -16.284 2.161 16.861 1.00 97.62 85 ASP A N 1
ATOM 647 C CA . ASP A 1 85 ? -15.177 2.988 16.354 1.00 97.62 85 ASP A CA 1
ATOM 648 C C . ASP A 1 85 ? -14.104 3.240 17.419 1.00 97.62 85 ASP A C 1
ATOM 650 O O . ASP A 1 85 ? -12.906 3.224 17.120 1.00 97.62 85 ASP A O 1
ATOM 654 N N . ALA A 1 86 ? -14.507 3.420 18.682 1.00 98.38 86 ALA A N 1
ATOM 655 C CA . ALA A 1 86 ? -13.563 3.547 19.789 1.00 98.38 86 ALA A CA 1
ATOM 656 C C . ALA A 1 86 ? -12.862 2.218 20.084 1.00 98.38 86 ALA A C 1
ATOM 658 O O . ALA A 1 86 ? -11.664 2.216 20.354 1.00 98.38 86 ALA A O 1
ATOM 659 N N . GLN A 1 87 ? -13.563 1.087 19.972 1.00 98.88 87 GLN A N 1
ATOM 660 C CA . GLN A 1 87 ? -12.954 -0.241 20.080 1.00 98.88 87 GLN A CA 1
ATOM 661 C C . GLN A 1 87 ? -11.917 -0.470 18.971 1.00 98.88 87 GLN A C 1
ATOM 663 O O . GLN A 1 87 ? -10.782 -0.839 19.269 1.00 98.88 87 GLN A O 1
ATOM 668 N N . ASN A 1 88 ? -12.248 -0.179 17.708 1.00 98.69 88 ASN A N 1
ATOM 669 C CA . ASN A 1 88 ? -11.290 -0.242 16.599 1.00 98.69 88 ASN A CA 1
ATOM 670 C C . ASN A 1 88 ? -10.081 0.677 16.847 1.00 98.69 88 ASN A C 1
ATOM 672 O O . ASN A 1 88 ? -8.929 0.260 16.714 1.00 98.69 88 ASN A O 1
ATOM 676 N N . SER A 1 89 ? -10.335 1.915 17.278 1.00 98.56 89 SER A N 1
ATOM 677 C CA . SER A 1 89 ? -9.293 2.901 17.576 1.00 98.56 89 SER A CA 1
ATOM 678 C C . SER A 1 89 ? -8.384 2.460 18.719 1.00 98.56 89 SER A C 1
ATOM 680 O O . SER A 1 89 ? -7.166 2.569 18.604 1.00 98.56 89 SER A O 1
ATOM 682 N N . LEU A 1 90 ? -8.939 1.897 19.792 1.00 98.50 90 LEU A N 1
ATOM 683 C CA . LEU A 1 90 ? -8.168 1.339 20.899 1.00 98.50 90 LEU A CA 1
ATOM 684 C C . LEU A 1 90 ? -7.335 0.129 20.450 1.00 98.50 90 LEU A C 1
ATOM 686 O O . LEU A 1 90 ? -6.186 -0.014 20.871 1.00 98.50 90 LEU A O 1
ATOM 690 N N . GLY A 1 91 ? -7.867 -0.693 19.539 1.00 98.69 91 GLY A N 1
ATOM 691 C CA . GLY A 1 91 ? -7.108 -1.740 18.856 1.00 98.69 91 GLY A CA 1
ATOM 692 C C . GLY A 1 91 ? -5.885 -1.187 18.116 1.00 98.69 91 GLY A C 1
ATOM 693 O O . GLY A 1 91 ? -4.780 -1.707 18.285 1.00 98.69 91 GLY A O 1
ATOM 694 N N . ASN A 1 92 ? -6.049 -0.080 17.380 1.00 98.62 92 ASN A N 1
ATOM 695 C CA . ASN A 1 92 ? -4.942 0.607 16.699 1.00 98.62 92 ASN A CA 1
ATOM 696 C C . ASN A 1 92 ? -3.884 1.114 17.690 1.00 98.62 92 ASN A C 1
ATOM 698 O O . ASN A 1 92 ? -2.688 0.963 17.434 1.00 98.62 92 ASN A O 1
ATOM 702 N N . ARG A 1 93 ? -4.300 1.658 18.842 1.00 98.50 93 ARG A N 1
ATOM 703 C CA . ARG A 1 93 ? -3.373 2.126 19.888 1.00 98.50 93 ARG A CA 1
ATOM 704 C C . ARG A 1 93 ? -2.506 0.992 20.431 1.00 98.50 93 ARG A C 1
ATOM 706 O O . ARG A 1 93 ? -1.286 1.134 20.460 1.00 98.50 93 ARG A O 1
ATOM 713 N N . TYR A 1 94 ? -3.102 -0.156 20.760 1.00 98.75 94 TYR A N 1
ATOM 714 C CA . TYR A 1 94 ? -2.348 -1.343 21.180 1.00 98.75 94 TYR A CA 1
ATOM 715 C C . TYR A 1 94 ? -1.456 -1.915 20.074 1.00 98.75 94 TYR A C 1
ATOM 717 O O . TYR A 1 94 ? -0.360 -2.392 20.358 1.00 98.75 94 TYR A O 1
ATOM 725 N N . TYR A 1 95 ? -1.890 -1.862 18.814 1.00 98.56 95 TYR A N 1
ATOM 726 C CA . TYR A 1 95 ? -1.089 -2.343 17.688 1.00 98.56 95 TYR A CA 1
ATOM 727 C C . TYR A 1 95 ? 0.165 -1.483 17.450 1.00 98.56 95 TYR A C 1
ATOM 729 O O . TYR A 1 95 ? 1.237 -2.022 17.165 1.00 98.56 95 TYR A O 1
ATOM 737 N N . ASN A 1 96 ? 0.047 -0.162 17.598 1.00 97.75 96 ASN A N 1
ATOM 738 C CA . ASN A 1 96 ? 1.148 0.775 17.367 1.00 97.75 96 ASN A CA 1
ATOM 739 C C . ASN A 1 96 ? 1.998 1.058 18.618 1.00 97.75 96 ASN A C 1
ATOM 741 O O . ASN A 1 96 ? 3.141 1.479 18.470 1.00 97.75 96 ASN A O 1
ATOM 745 N N . GLY A 1 97 ? 1.474 0.819 19.824 1.00 97.81 97 GLY A N 1
ATOM 746 C CA . GLY A 1 97 ? 2.108 1.242 21.078 1.00 97.81 97 GLY A CA 1
ATOM 747 C C . GLY A 1 97 ? 1.964 2.747 21.347 1.00 97.81 97 GLY A C 1
ATOM 748 O O . GLY A 1 97 ? 2.887 3.386 21.842 1.00 97.81 97 GLY A O 1
ATOM 749 N N . GLU A 1 98 ? 0.838 3.345 20.947 1.00 97.75 98 GLU A N 1
ATOM 750 C CA . GLU A 1 98 ? 0.569 4.785 21.092 1.00 97.75 98 GLU A CA 1
ATOM 751 C C . GLU A 1 98 ? -0.246 5.038 22.373 1.00 97.75 98 GLU A C 1
ATOM 753 O O . GLU A 1 98 ? -1.447 4.768 22.394 1.00 97.75 98 GLU A O 1
ATOM 758 N N . GLY A 1 99 ? 0.390 5.549 23.435 1.00 97.25 99 GLY A N 1
ATOM 759 C CA . GLY A 1 99 ? -0.255 5.815 24.740 1.00 97.25 99 GLY A CA 1
ATOM 760 C C . GLY A 1 99 ? -0.560 4.561 25.574 1.00 97.25 99 GLY A C 1
ATOM 761 O O . GLY A 1 99 ? -1.249 4.612 26.589 1.00 97.25 99 GLY A O 1
ATOM 762 N N . VAL A 1 100 ? -0.094 3.403 25.105 1.00 98.06 100 VAL A N 1
ATOM 763 C CA . VAL A 1 100 ? -0.124 2.099 25.777 1.00 98.06 100 VAL A CA 1
ATOM 764 C C . VAL A 1 100 ? 1.074 1.285 25.316 1.00 98.06 100 VAL A C 1
ATOM 766 O O . VAL A 1 100 ? 1.563 1.484 24.204 1.00 98.06 100 VAL A O 1
ATOM 769 N N . ASP A 1 101 ? 1.485 0.304 26.115 1.00 98.19 101 ASP A N 1
ATOM 770 C CA . ASP A 1 101 ? 2.439 -0.700 25.654 1.00 98.19 101 ASP A CA 1
ATOM 771 C C . ASP A 1 101 ? 1.881 -1.461 24.447 1.00 98.19 101 ASP A C 1
ATOM 773 O O . ASP A 1 101 ? 0.709 -1.861 24.412 1.00 98.19 101 ASP A O 1
ATOM 777 N N . LYS A 1 102 ? 2.745 -1.673 23.453 1.00 98.44 102 LYS A N 1
ATOM 778 C CA . LYS A 1 102 ? 2.407 -2.416 22.242 1.00 98.44 102 LYS A CA 1
ATOM 779 C C . LYS A 1 102 ? 2.037 -3.859 22.591 1.00 98.44 102 LYS A C 1
ATOM 781 O O . LYS A 1 102 ? 2.843 -4.594 23.152 1.00 98.44 102 LYS A O 1
ATOM 786 N N . ASP A 1 103 ? 0.832 -4.273 22.212 1.00 98.62 103 ASP A N 1
ATOM 787 C CA . ASP A 1 103 ? 0.265 -5.576 22.565 1.00 98.62 103 ASP A CA 1
ATOM 788 C C . ASP A 1 103 ? -0.680 -6.060 21.457 1.00 98.62 103 ASP A C 1
ATOM 790 O O . ASP A 1 103 ? -1.834 -5.636 21.343 1.00 98.62 103 ASP A O 1
ATOM 794 N N . PHE A 1 104 ? -0.189 -6.966 20.609 1.00 98.44 104 PHE A N 1
ATOM 795 C CA . PHE A 1 104 ? -0.976 -7.479 19.488 1.00 98.44 104 PHE A CA 1
ATOM 796 C C . PHE A 1 104 ? -2.188 -8.305 19.927 1.00 98.44 104 PHE A C 1
ATOM 798 O O . PHE A 1 104 ? -3.220 -8.266 19.258 1.00 98.44 104 PHE A O 1
ATOM 805 N N . THR A 1 105 ? -2.100 -9.015 21.052 1.00 98.62 105 THR A N 1
ATOM 806 C CA . THR A 1 105 ? -3.205 -9.832 21.568 1.00 98.62 105 THR A CA 1
ATOM 807 C C . THR A 1 105 ? -4.354 -8.940 22.032 1.00 98.62 105 THR A C 1
ATOM 809 O O . THR A 1 105 ? -5.512 -9.184 21.682 1.00 98.62 105 THR A O 1
ATOM 812 N N . LYS A 1 106 ? -4.055 -7.846 22.747 1.00 98.62 106 LYS A N 1
ATOM 813 C CA . LYS A 1 106 ? -5.069 -6.839 23.102 1.00 98.62 106 LYS A CA 1
ATOM 814 C C . LYS A 1 106 ? -5.609 -6.112 21.877 1.00 98.62 106 LYS A C 1
ATOM 816 O O . LYS A 1 106 ? -6.811 -5.861 21.821 1.00 98.62 106 LYS A O 1
ATOM 821 N N . ALA A 1 107 ? -4.769 -5.813 20.886 1.00 98.81 107 ALA A N 1
ATOM 822 C CA . ALA A 1 107 ? -5.234 -5.214 19.637 1.00 98.81 107 ALA A CA 1
ATOM 823 C C . ALA A 1 107 ? -6.285 -6.102 18.950 1.00 98.81 107 ALA A C 1
ATOM 825 O O . ALA A 1 107 ? -7.378 -5.633 18.640 1.00 98.81 107 ALA A O 1
ATOM 826 N N . VAL A 1 108 ? -5.998 -7.401 18.793 1.00 98.81 108 VAL A N 1
ATOM 827 C CA . VAL A 1 108 ? -6.941 -8.391 18.244 1.00 98.81 108 VAL A CA 1
ATOM 828 C C . VAL A 1 108 ? -8.233 -8.444 19.050 1.00 98.81 108 VAL A C 1
ATOM 830 O O . VAL A 1 108 ? -9.304 -8.471 18.447 1.00 98.81 108 VAL A O 1
ATOM 833 N N . LEU A 1 109 ? -8.157 -8.461 20.385 1.00 98.75 109 LEU A N 1
ATOM 834 C CA . LEU A 1 109 ? -9.340 -8.489 21.247 1.00 98.75 109 LEU A CA 1
ATOM 835 C C . LEU A 1 109 ? -10.279 -7.313 20.935 1.00 98.75 109 LEU A C 1
ATOM 837 O O . LEU A 1 109 ? -11.482 -7.504 20.763 1.00 98.75 109 LEU A O 1
ATOM 841 N N . TRP A 1 110 ? -9.729 -6.105 20.831 1.00 98.81 110 TRP A N 1
ATOM 842 C CA . TRP A 1 110 ? -10.508 -4.904 20.545 1.00 98.81 110 TRP A CA 1
ATOM 843 C C . TRP A 1 110 ? -11.016 -4.849 19.104 1.00 98.81 110 TRP A C 1
ATOM 845 O O . TRP A 1 110 ? -12.189 -4.542 18.894 1.00 98.81 110 TRP A O 1
ATOM 855 N N . TYR A 1 111 ? -10.193 -5.236 18.124 1.00 98.88 111 TYR A N 1
ATOM 856 C CA . TYR A 1 111 ? -10.658 -5.375 16.744 1.00 98.88 111 TYR A CA 1
ATOM 857 C C . TYR A 1 111 ? -11.791 -6.392 16.633 1.00 98.88 111 TYR A C 1
ATOM 859 O O . TYR A 1 111 ? -12.743 -6.138 15.909 1.00 98.88 111 TYR A O 1
ATOM 867 N N . ARG A 1 112 ? -11.731 -7.524 17.350 1.00 98.81 112 ARG A N 1
ATOM 868 C CA . ARG A 1 112 ? -12.807 -8.527 17.361 1.00 98.81 112 ARG A CA 1
ATOM 869 C C . ARG A 1 112 ? -14.108 -7.922 17.871 1.00 98.81 112 ARG A C 1
ATOM 871 O O . ARG A 1 112 ? -15.101 -8.012 17.161 1.00 98.81 112 ARG A O 1
ATOM 878 N N . LYS A 1 113 ? -14.088 -7.259 19.032 1.00 98.81 113 LYS A N 1
ATOM 879 C CA . LYS A 1 113 ? -15.287 -6.616 19.595 1.00 98.81 113 LYS A CA 1
ATOM 880 C C . LYS A 1 113 ? -15.943 -5.637 18.610 1.00 98.81 113 LYS A C 1
ATOM 882 O O . LYS A 1 113 ? -17.159 -5.661 18.459 1.00 98.81 113 LYS A O 1
ATOM 887 N N . ALA A 1 114 ? -15.148 -4.828 17.908 1.00 98.81 114 ALA A N 1
ATOM 888 C CA . ALA A 1 114 ? -15.663 -3.901 16.899 1.00 98.81 114 ALA A CA 1
ATOM 889 C C . ALA A 1 114 ? -16.139 -4.622 15.624 1.00 98.81 114 ALA A C 1
ATOM 891 O O . ALA A 1 114 ? -17.181 -4.291 15.067 1.00 98.81 114 ALA A O 1
ATOM 892 N N . ALA A 1 115 ? -15.393 -5.626 15.160 1.00 98.69 115 ALA A N 1
A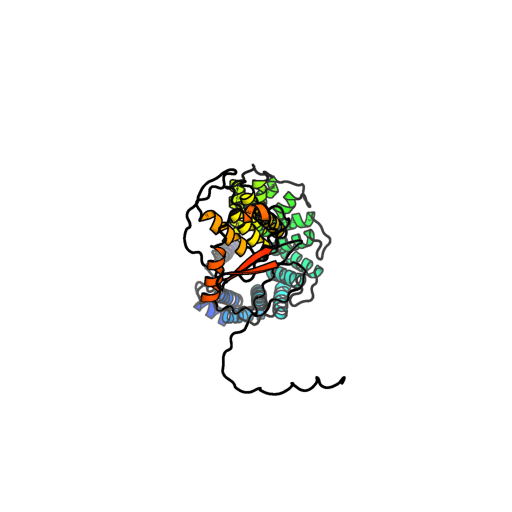TOM 893 C CA . ALA A 1 115 ? -15.692 -6.379 13.944 1.00 98.69 115 ALA A CA 1
ATOM 894 C C . ALA A 1 115 ? -16.968 -7.226 14.059 1.00 98.69 115 ALA A C 1
ATOM 896 O O . ALA A 1 115 ? -17.670 -7.410 13.058 1.00 98.69 115 ALA A O 1
ATOM 897 N N . ASP A 1 116 ? -17.255 -7.732 15.261 1.00 98.62 116 ASP A N 1
ATOM 898 C CA . ASP A 1 116 ? -18.483 -8.459 15.593 1.00 98.62 116 ASP A CA 1
ATOM 899 C C . ASP A 1 116 ? -19.710 -7.525 15.609 1.00 98.62 116 ASP A C 1
ATOM 901 O O . ASP A 1 116 ? -20.828 -7.989 15.413 1.00 98.62 116 ASP A O 1
ATOM 905 N N . GLN A 1 117 ? -19.495 -6.210 15.740 1.00 98.50 117 GLN A N 1
ATOM 906 C CA . GLN A 1 117 ? -20.497 -5.149 15.548 1.00 98.50 117 GLN A CA 1
ATOM 907 C C . GLN A 1 117 ? -20.505 -4.591 14.116 1.00 98.50 117 GLN A C 1
ATOM 909 O O . GLN A 1 117 ? -20.884 -3.450 13.877 1.00 98.50 117 GLN A O 1
ATOM 914 N N . GLU A 1 118 ? -20.018 -5.379 13.160 1.00 98.50 118 GLU A N 1
ATOM 915 C CA . GLU A 1 118 ? -19.979 -5.042 11.737 1.00 98.50 118 GLU A CA 1
ATOM 916 C C . GLU A 1 118 ? -19.097 -3.843 11.352 1.00 98.50 118 GLU A C 1
ATOM 918 O O . GLU A 1 118 ? -19.094 -3.444 10.194 1.00 98.50 118 GLU A O 1
ATOM 923 N N . ASN A 1 119 ? -18.243 -3.328 12.244 1.00 98.69 119 ASN A N 1
ATOM 924 C CA . ASN A 1 119 ? -17.328 -2.237 11.898 1.00 98.69 119 ASN A CA 1
ATOM 925 C C . ASN A 1 119 ? -16.333 -2.657 10.797 1.00 98.69 119 ASN A C 1
ATOM 927 O O . ASN A 1 119 ? -15.447 -3.488 11.026 1.00 98.69 119 ASN A O 1
ATOM 931 N N . ALA A 1 120 ? -16.467 -2.082 9.598 1.00 98.69 120 ALA A N 1
ATOM 932 C CA . ALA A 1 120 ? -15.714 -2.506 8.418 1.00 98.69 120 ALA A CA 1
ATOM 933 C C . ALA A 1 120 ? -14.190 -2.317 8.563 1.00 98.69 120 ALA A C 1
ATOM 935 O O . ALA A 1 120 ? -13.421 -3.181 8.134 1.00 98.69 120 ALA A O 1
ATOM 936 N N . ASP A 1 121 ? -13.740 -1.237 9.209 1.00 98.50 121 ASP A N 1
ATOM 937 C CA . ASP A 1 121 ? -12.313 -1.003 9.459 1.00 98.50 121 ASP A CA 1
ATOM 938 C C . ASP A 1 121 ? -11.738 -2.033 10.434 1.00 98.50 121 ASP A C 1
ATOM 940 O O . ASP A 1 121 ? -10.671 -2.600 10.187 1.00 98.50 121 ASP A O 1
ATOM 944 N N . ALA A 1 122 ? -12.466 -2.354 11.505 1.00 98.81 122 ALA A N 1
ATOM 945 C CA . ALA A 1 122 ? -12.063 -3.394 12.442 1.00 98.81 122 ALA A CA 1
ATOM 946 C C . ALA A 1 122 ? -12.033 -4.778 11.788 1.00 98.81 122 ALA A C 1
ATOM 948 O O . ALA A 1 122 ? -11.098 -5.545 12.013 1.00 98.81 122 ALA A O 1
ATOM 949 N N . GLN A 1 123 ? -13.014 -5.097 10.940 1.00 98.94 123 GLN A N 1
ATOM 950 C CA . GLN A 1 123 ? -13.022 -6.332 10.156 1.00 98.94 123 GLN A CA 1
ATOM 951 C C . GLN A 1 123 ? -11.802 -6.409 9.227 1.00 98.94 123 GLN A C 1
ATOM 953 O O . GLN A 1 123 ? -11.134 -7.443 9.177 1.00 98.94 123 GLN A O 1
ATOM 958 N N . HIS A 1 124 ? -11.453 -5.318 8.539 1.00 98.81 124 HIS A N 1
ATOM 959 C CA . HIS A 1 124 ? -10.241 -5.252 7.724 1.00 98.81 124 HIS A CA 1
ATOM 960 C C . HIS A 1 124 ? -8.974 -5.471 8.564 1.00 98.81 124 HIS A C 1
ATOM 962 O O . HIS A 1 124 ? -8.163 -6.342 8.236 1.00 98.81 124 HIS A O 1
ATOM 968 N N . ASN A 1 125 ? -8.836 -4.733 9.669 1.00 98.81 125 ASN A N 1
ATOM 969 C CA . ASN A 1 125 ? -7.697 -4.818 10.580 1.00 98.81 125 ASN A CA 1
ATOM 970 C C . ASN A 1 125 ? -7.522 -6.228 11.137 1.00 98.81 125 ASN A C 1
ATOM 972 O O . ASN A 1 125 ? -6.416 -6.762 11.170 1.00 98.81 125 ASN A O 1
ATOM 976 N N . LEU A 1 126 ? -8.619 -6.868 11.516 1.00 98.75 126 LEU A N 1
ATOM 977 C CA . LEU A 1 126 ? -8.623 -8.224 12.032 1.00 98.75 126 LEU A CA 1
ATOM 978 C C . LEU A 1 126 ? -8.280 -9.260 10.962 1.00 98.75 126 LEU A C 1
ATOM 980 O O . LEU A 1 126 ? -7.564 -10.219 11.249 1.00 98.75 126 LEU A O 1
ATOM 984 N N . GLY A 1 127 ? -8.717 -9.033 9.721 1.00 98.75 127 GLY A N 1
ATOM 985 C CA . GLY A 1 127 ? -8.245 -9.784 8.562 1.00 98.75 127 GLY A CA 1
ATOM 986 C C . GLY A 1 127 ? -6.724 -9.702 8.411 1.00 98.75 127 GLY A C 1
ATOM 987 O O . GLY A 1 127 ? -6.075 -10.741 8.309 1.00 98.75 127 GLY A O 1
ATOM 988 N N . ASN A 1 128 ? -6.139 -8.501 8.528 1.00 98.75 128 ASN A N 1
ATOM 989 C CA . ASN A 1 128 ? -4.682 -8.313 8.462 1.00 98.75 128 ASN A CA 1
ATOM 990 C C . ASN A 1 128 ? -3.958 -9.067 9.590 1.00 98.75 128 ASN A C 1
ATOM 992 O O . ASN A 1 128 ? -2.915 -9.677 9.357 1.00 98.75 128 ASN A O 1
ATOM 996 N N . ARG A 1 129 ? -4.520 -9.077 10.808 1.00 98.69 129 ARG A N 1
ATOM 997 C CA . ARG A 1 129 ? -3.941 -9.814 11.945 1.00 98.69 129 ARG A CA 1
ATOM 998 C C . ARG A 1 129 ? -3.898 -11.320 11.693 1.00 98.69 129 ARG A C 1
ATOM 1000 O O . ARG A 1 129 ? -2.860 -11.933 11.924 1.00 98.69 129 ARG A O 1
ATOM 1007 N N . TYR A 1 130 ? -4.970 -11.905 11.155 1.00 98.88 130 TYR A N 1
ATOM 1008 C CA . TYR A 1 130 ? -4.963 -13.313 10.739 1.00 98.88 130 TYR A CA 1
ATOM 1009 C C . TYR A 1 130 ? -4.035 -13.582 9.552 1.00 98.88 130 TYR A C 1
ATOM 1011 O O . TYR A 1 130 ? -3.410 -14.640 9.506 1.00 98.88 130 TYR A O 1
ATOM 1019 N N . TYR A 1 131 ? -3.926 -12.640 8.611 1.00 98.62 131 TYR A N 1
ATOM 1020 C CA . TYR A 1 131 ? -3.051 -12.773 7.446 1.00 98.62 131 TYR A CA 1
ATOM 1021 C C . TYR A 1 131 ? -1.573 -12.819 7.853 1.00 98.62 131 TYR A C 1
ATOM 1023 O O . TYR A 1 131 ? -0.819 -13.636 7.329 1.00 98.62 131 TYR A O 1
ATOM 1031 N N . ASN A 1 132 ? -1.172 -11.993 8.823 1.00 98.06 132 ASN A N 1
ATOM 1032 C CA . ASN A 1 132 ? 0.212 -11.900 9.296 1.00 98.06 132 ASN A CA 1
ATOM 1033 C C . ASN A 1 132 ? 0.537 -12.824 10.485 1.00 98.06 132 ASN A C 1
ATOM 1035 O O . ASN A 1 132 ? 1.710 -13.033 10.775 1.00 98.06 132 ASN A O 1
ATOM 1039 N N . GLY A 1 133 ? -0.466 -13.357 11.191 1.00 98.19 133 GLY A N 1
ATOM 1040 C CA . GLY A 1 133 ? -0.252 -14.093 12.445 1.00 98.19 133 GLY A CA 1
ATOM 1041 C C . GLY A 1 133 ? 0.152 -13.193 13.623 1.00 98.19 133 GLY A C 1
ATOM 1042 O O . GLY A 1 133 ? 0.950 -13.583 14.472 1.00 98.19 133 GLY A O 1
ATOM 1043 N N . GLU A 1 134 ? -0.362 -11.962 13.669 1.00 98.25 134 GLU A N 1
ATOM 1044 C CA . GLU A 1 134 ? -0.011 -10.958 14.682 1.00 98.25 134 GLU A CA 1
ATOM 1045 C C . GLU A 1 134 ? -1.043 -10.953 15.816 1.00 98.25 134 GLU A C 1
ATOM 1047 O O . GLU A 1 134 ? -2.177 -10.513 15.629 1.00 98.25 134 GLU A O 1
ATOM 1052 N N . GLY A 1 135 ? -0.666 -11.441 17.003 1.00 97.88 135 GLY A N 1
ATOM 1053 C CA . GLY A 1 135 ? -1.575 -11.545 18.161 1.00 97.88 135 GLY A CA 1
ATOM 1054 C C . GLY A 1 135 ? -2.598 -12.686 18.066 1.00 97.88 135 GLY A C 1
ATOM 1055 O O . GLY A 1 135 ? -3.373 -12.898 18.995 1.00 97.88 135 GLY A O 1
ATOM 1056 N N . VAL A 1 136 ? -2.588 -13.430 16.957 1.00 98.38 136 VAL A N 1
ATOM 1057 C CA . VAL A 1 136 ? -3.351 -14.659 16.690 1.00 98.38 136 VAL A CA 1
ATOM 1058 C C . VAL A 1 136 ? -2.503 -15.600 15.846 1.00 98.38 136 VAL A C 1
ATOM 1060 O O . VAL A 1 136 ? -1.618 -15.149 15.125 1.00 98.38 136 VAL A O 1
ATOM 1063 N N . ALA A 1 137 ? -2.792 -16.902 15.879 1.00 98.44 137 ALA A N 1
ATOM 1064 C CA . ALA A 1 137 ? -2.205 -17.827 14.913 1.00 98.44 137 ALA A CA 1
ATOM 1065 C C . ALA A 1 137 ? -2.578 -17.413 13.478 1.00 98.44 137 ALA A C 1
ATOM 1067 O O . ALA A 1 137 ? -3.727 -17.041 13.217 1.00 98.44 137 ALA A O 1
ATOM 1068 N N . GLN A 1 138 ? -1.607 -17.484 12.562 1.00 98.56 138 GLN A N 1
ATOM 1069 C CA . GLN A 1 138 ? -1.832 -17.172 11.153 1.00 98.56 138 GLN A CA 1
ATOM 1070 C C . GLN A 1 138 ? -2.895 -18.110 10.569 1.00 98.56 138 GLN A C 1
ATOM 1072 O O . GLN A 1 138 ? -2.815 -19.329 10.717 1.00 98.56 138 GLN A O 1
ATOM 1077 N N . ASP A 1 139 ? -3.890 -17.533 9.901 1.00 98.75 139 ASP A N 1
ATOM 1078 C CA . ASP A 1 139 ? -5.004 -18.266 9.303 1.00 98.75 139 ASP A CA 1
ATOM 1079 C C . ASP A 1 139 ? -5.510 -17.487 8.084 1.00 98.75 139 ASP A C 1
ATOM 1081 O O . ASP A 1 139 ? -6.340 -16.578 8.185 1.00 98.75 139 ASP A O 1
ATOM 1085 N N . LEU A 1 140 ? -4.971 -17.822 6.910 1.00 98.62 140 LEU A N 1
ATOM 1086 C CA . LEU A 1 140 ? -5.281 -17.112 5.667 1.00 98.62 140 LEU A CA 1
ATOM 1087 C C . LEU A 1 140 ? -6.762 -17.246 5.276 1.00 98.62 140 LEU A C 1
ATOM 1089 O O . LEU A 1 140 ? -7.335 -16.312 4.717 1.00 98.62 140 LEU A O 1
ATOM 1093 N N . SER A 1 141 ? -7.406 -18.368 5.605 1.00 98.56 141 SER A N 1
ATOM 1094 C CA . SER A 1 141 ? -8.833 -18.579 5.339 1.00 98.56 141 SER A CA 1
ATOM 1095 C C . SER A 1 141 ? -9.694 -17.630 6.176 1.00 98.56 141 SER A C 1
ATOM 1097 O O . SER A 1 141 ? -10.609 -16.989 5.651 1.00 98.56 141 SER A O 1
ATOM 1099 N N . LYS A 1 142 ? -9.375 -17.460 7.469 1.00 98.62 142 LYS A N 1
ATOM 1100 C CA . LYS A 1 142 ? -10.032 -16.448 8.313 1.00 98.62 142 LYS A CA 1
ATOM 1101 C C . LYS A 1 142 ? -9.713 -15.030 7.861 1.00 98.62 142 LYS A C 1
ATOM 1103 O O . LYS A 1 142 ? -10.613 -14.193 7.886 1.00 98.62 142 LYS A O 1
ATOM 1108 N N . ALA A 1 143 ? -8.484 -14.752 7.429 1.00 98.81 143 ALA A N 1
ATOM 1109 C CA . ALA A 1 143 ? -8.130 -13.442 6.891 1.00 98.81 143 ALA A CA 1
ATOM 1110 C C . ALA A 1 143 ? -9.041 -13.061 5.716 1.00 98.81 143 ALA A C 1
ATOM 1112 O O . ALA A 1 143 ? -9.662 -11.998 5.733 1.00 98.81 143 ALA A O 1
ATOM 1113 N N . VAL A 1 144 ? -9.211 -13.972 4.750 1.00 98.81 144 VAL A N 1
ATOM 1114 C CA . VAL A 1 144 ? -10.106 -13.761 3.605 1.00 98.81 144 VAL A CA 1
ATOM 1115 C C . VAL A 1 144 ? -11.561 -13.591 4.039 1.00 98.81 144 VAL A C 1
ATOM 1117 O O . VAL A 1 144 ? -12.251 -12.726 3.499 1.00 98.81 144 VAL A O 1
ATOM 1120 N N . LEU A 1 145 ? -12.036 -14.362 5.021 1.00 98.81 145 LEU A N 1
ATOM 1121 C CA . LEU A 1 145 ? -13.392 -14.207 5.553 1.00 98.81 145 LEU A CA 1
ATOM 1122 C C . LEU A 1 145 ? -13.628 -12.787 6.093 1.00 98.81 145 LEU A C 1
ATOM 1124 O O . LEU A 1 145 ? -14.632 -12.161 5.757 1.00 98.81 145 LEU A O 1
ATOM 1128 N N . TRP A 1 146 ? -12.704 -12.263 6.899 1.00 98.88 146 TRP A N 1
ATOM 1129 C CA . TRP A 1 146 ? -12.829 -10.925 7.484 1.00 98.88 146 TRP A CA 1
ATOM 1130 C C . TRP A 1 146 ? -12.638 -9.808 6.461 1.00 98.88 146 TRP A C 1
ATOM 1132 O O . TRP A 1 146 ? -13.415 -8.854 6.452 1.00 98.88 146 TRP A O 1
ATOM 1142 N N . HIS A 1 147 ? -11.684 -9.955 5.540 1.00 98.88 147 HIS A N 1
ATOM 1143 C CA . HIS A 1 147 ? -11.544 -9.033 4.414 1.00 98.88 147 HIS A CA 1
ATOM 1144 C C . HIS A 1 147 ? -12.796 -8.994 3.544 1.00 98.88 147 HIS A C 1
ATOM 1146 O O . HIS A 1 147 ? -13.195 -7.912 3.133 1.00 98.88 147 HIS A O 1
ATOM 1152 N N . ARG A 1 148 ? -13.445 -10.138 3.297 1.00 98.88 148 ARG A N 1
ATOM 1153 C CA . ARG A 1 148 ? -14.711 -10.188 2.559 1.00 98.88 148 ARG A CA 1
ATOM 1154 C C . ARG A 1 148 ? -15.815 -9.417 3.260 1.00 98.88 148 ARG A C 1
ATOM 1156 O O . ARG A 1 148 ? -16.415 -8.571 2.613 1.00 98.88 148 ARG A O 1
ATOM 1163 N N . LYS A 1 149 ? -16.033 -9.650 4.557 1.00 98.81 149 LYS A N 1
ATOM 1164 C CA . LYS A 1 149 ? -17.061 -8.920 5.315 1.00 98.81 149 LYS A CA 1
ATOM 1165 C C . LYS A 1 149 ? -16.876 -7.400 5.205 1.00 98.81 149 LYS A C 1
ATOM 1167 O O . LYS A 1 149 ? -17.825 -6.699 4.881 1.00 98.81 149 LYS A O 1
ATOM 1172 N N . ALA A 1 150 ? -15.648 -6.905 5.367 1.00 98.81 150 ALA A N 1
ATOM 1173 C CA . ALA A 1 150 ? -15.351 -5.480 5.209 1.00 98.81 150 ALA A CA 1
ATOM 1174 C C . ALA A 1 150 ? -15.507 -5.000 3.752 1.00 98.81 150 ALA A C 1
ATOM 1176 O O . ALA A 1 150 ? -16.023 -3.914 3.490 1.00 98.81 150 ALA A O 1
ATOM 1177 N N . ALA A 1 151 ? -15.067 -5.807 2.784 1.00 98.81 151 ALA A N 1
ATOM 1178 C CA . ALA A 1 151 ? -15.115 -5.474 1.365 1.00 98.81 151 ALA A CA 1
ATOM 1179 C C . ALA A 1 151 ? -16.549 -5.392 0.817 1.00 98.81 151 ALA A C 1
ATOM 1181 O O . ALA A 1 151 ? -16.834 -4.522 -0.015 1.00 98.81 151 ALA A O 1
ATOM 1182 N N . ASP A 1 152 ? -17.435 -6.273 1.289 1.00 98.81 152 ASP A N 1
ATOM 1183 C CA . ASP A 1 152 ? -18.864 -6.289 0.965 1.00 98.81 152 ASP A CA 1
ATOM 1184 C C . ASP A 1 152 ? -19.569 -5.019 1.475 1.00 98.81 152 ASP A C 1
ATOM 1186 O O . ASP A 1 152 ? -20.473 -4.521 0.810 1.00 98.81 152 ASP A O 1
ATOM 1190 N N . GLN A 1 153 ? -19.080 -4.425 2.570 1.00 98.56 153 GLN A N 1
ATOM 1191 C CA . GLN A 1 153 ? -19.530 -3.125 3.089 1.00 98.56 153 GLN A CA 1
ATOM 1192 C C . GLN A 1 153 ? -18.940 -1.911 2.352 1.00 98.56 153 GLN A C 1
ATOM 1194 O O . GLN A 1 153 ? -19.190 -0.768 2.724 1.00 98.56 153 GLN A O 1
ATOM 1199 N N . GLY A 1 154 ? -18.133 -2.125 1.312 1.00 98.38 154 GLY A N 1
ATOM 1200 C CA . GLY A 1 154 ? -17.554 -1.034 0.529 1.00 98.38 154 GLY A CA 1
ATOM 1201 C C . GLY A 1 154 ? -16.159 -0.588 0.969 1.00 98.38 154 GLY A C 1
ATOM 1202 O O . GLY A 1 154 ? -15.573 0.245 0.288 1.00 98.38 154 GLY A O 1
ATOM 1203 N N . ASN A 1 155 ? -15.571 -1.152 2.028 1.00 98.69 155 ASN A N 1
ATOM 1204 C CA . ASN A 1 155 ? -14.257 -0.721 2.511 1.00 98.69 155 ASN A CA 1
ATOM 1205 C C . ASN A 1 155 ? -13.151 -0.944 1.452 1.00 98.69 155 ASN A C 1
ATOM 1207 O O . ASN A 1 155 ? -12.801 -2.081 1.124 1.00 98.69 155 ASN A O 1
ATOM 1211 N N . ALA A 1 156 ? -12.592 0.139 0.902 1.00 98.75 156 ALA A N 1
ATOM 1212 C CA . ALA A 1 156 ? -11.685 0.072 -0.247 1.00 98.75 156 ALA A CA 1
ATOM 1213 C C . ALA A 1 156 ? -10.345 -0.635 0.051 1.00 98.75 156 ALA A C 1
ATOM 1215 O O . ALA A 1 156 ? -9.802 -1.323 -0.821 1.00 98.75 156 ALA A O 1
ATOM 1216 N N . THR A 1 157 ? -9.811 -0.519 1.273 1.00 98.38 157 THR A N 1
ATOM 1217 C CA . THR A 1 157 ? -8.568 -1.208 1.669 1.00 98.38 157 THR A CA 1
ATOM 1218 C C . THR A 1 157 ? -8.799 -2.712 1.822 1.00 98.38 157 THR A C 1
ATOM 1220 O O . THR A 1 157 ? -7.985 -3.515 1.351 1.00 98.38 157 THR A O 1
ATOM 1223 N N . ALA A 1 158 ? -9.946 -3.121 2.372 1.00 98.81 158 ALA A N 1
ATOM 1224 C CA . ALA A 1 158 ? -10.362 -4.518 2.431 1.00 98.81 158 ALA A CA 1
ATOM 1225 C C . ALA A 1 158 ? -10.635 -5.110 1.049 1.00 98.81 158 ALA A C 1
ATOM 1227 O O . ALA A 1 158 ? -10.179 -6.216 0.765 1.00 98.81 158 ALA A O 1
ATOM 1228 N N . GLN A 1 159 ? -11.309 -4.369 0.165 1.00 98.94 159 GLN A N 1
ATOM 1229 C CA . GLN A 1 159 ? -11.522 -4.775 -1.226 1.00 98.94 159 GLN A CA 1
ATOM 1230 C C . GLN A 1 159 ? -10.191 -5.022 -1.941 1.00 98.94 159 GLN A C 1
ATOM 1232 O O . GLN A 1 159 ? -10.024 -6.056 -2.584 1.00 98.94 159 GLN A O 1
ATOM 1237 N N . ASN A 1 160 ? -9.212 -4.124 -1.784 1.00 98.81 160 ASN A N 1
ATOM 1238 C CA . ASN A 1 160 ? -7.877 -4.331 -2.339 1.00 98.81 160 ASN A CA 1
ATOM 1239 C C . ASN A 1 160 ? -7.174 -5.562 -1.742 1.00 98.81 160 ASN A C 1
ATOM 1241 O O . ASN A 1 160 ? -6.545 -6.315 -2.476 1.00 98.81 160 ASN A O 1
ATOM 1245 N N . SER A 1 161 ? -7.298 -5.786 -0.433 1.00 98.81 161 SER A N 1
ATOM 1246 C CA . SER A 1 161 ? -6.655 -6.920 0.251 1.00 98.81 161 SER A CA 1
ATOM 1247 C C . SER A 1 161 ? -7.271 -8.260 -0.157 1.00 98.81 161 SER A C 1
ATOM 1249 O O . SER A 1 161 ? -6.556 -9.220 -0.444 1.00 98.81 161 SER A O 1
ATOM 1251 N N . LEU A 1 162 ? -8.600 -8.315 -0.273 1.00 98.88 162 LEU A N 1
ATOM 1252 C CA . LEU A 1 162 ? -9.320 -9.473 -0.795 1.00 98.88 162 LEU A CA 1
ATOM 1253 C C . LEU A 1 162 ? -8.944 -9.757 -2.254 1.00 98.88 162 LEU A C 1
ATOM 1255 O O . LEU A 1 162 ? -8.757 -10.914 -2.631 1.00 98.88 162 LEU A O 1
ATOM 1259 N N . ALA A 1 163 ? -8.806 -8.709 -3.067 1.00 98.81 163 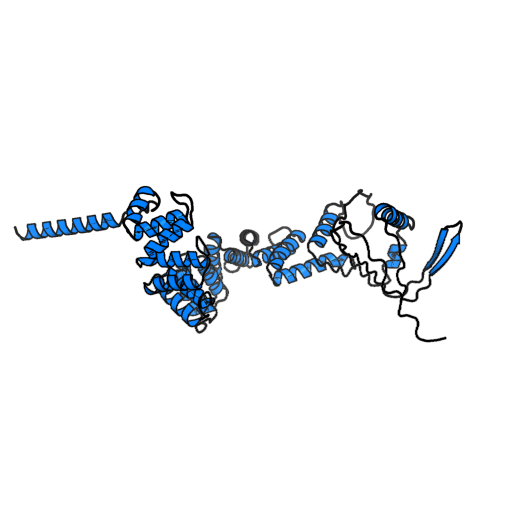ALA A N 1
ATOM 1260 C CA . ALA A 1 163 ? -8.354 -8.835 -4.444 1.00 98.81 163 ALA A CA 1
ATOM 1261 C C . ALA A 1 163 ? -6.944 -9.438 -4.528 1.00 98.81 163 ALA A C 1
ATOM 1263 O O . ALA A 1 163 ? -6.732 -10.368 -5.302 1.00 98.81 163 ALA A O 1
ATOM 1264 N N . SER A 1 164 ? -6.013 -8.984 -3.681 1.00 98.69 164 SER A N 1
ATOM 1265 C CA . SER A 1 164 ? -4.668 -9.561 -3.581 1.00 98.69 164 SER A CA 1
ATOM 1266 C C . SER A 1 164 ? -4.692 -11.025 -3.135 1.00 98.69 164 SER A C 1
ATOM 1268 O O . SER A 1 164 ? -3.976 -11.840 -3.709 1.00 98.69 164 SER A O 1
ATOM 1270 N N . CYS A 1 165 ? -5.563 -11.406 -2.194 1.00 98.75 165 CYS A N 1
ATOM 1271 C CA . CYS A 1 165 ? -5.722 -12.813 -1.804 1.00 98.75 165 CYS A CA 1
ATOM 1272 C C . CYS A 1 165 ? -6.151 -13.687 -2.993 1.00 98.75 165 CYS A C 1
ATOM 1274 O O . CYS A 1 165 ? -5.599 -14.768 -3.193 1.00 98.75 165 CYS A O 1
ATOM 1276 N N . TYR A 1 166 ? -7.085 -13.203 -3.817 1.00 98.88 166 TYR A N 1
ATOM 1277 C CA . TYR A 1 166 ? -7.495 -13.885 -5.046 1.00 98.88 166 TYR A CA 1
ATOM 1278 C C . TYR A 1 166 ? -6.413 -13.906 -6.124 1.00 98.88 166 TYR A C 1
ATOM 1280 O O . TYR A 1 166 ? -6.269 -14.909 -6.817 1.00 98.88 166 TYR A O 1
ATOM 1288 N N . TYR A 1 167 ? -5.649 -12.826 -6.264 1.00 98.75 167 TYR A N 1
ATOM 1289 C CA . TYR A 1 167 ? -4.538 -12.746 -7.208 1.00 98.75 167 TYR A CA 1
ATOM 1290 C C . TYR A 1 167 ? -3.422 -13.739 -6.857 1.00 98.75 167 TYR A C 1
ATOM 1292 O O . TYR A 1 167 ? -2.866 -14.380 -7.742 1.00 98.75 167 TYR A O 1
ATOM 1300 N N . GLU A 1 168 ? -3.111 -13.897 -5.570 1.00 98.25 168 GLU A N 1
ATOM 1301 C CA . GLU A 1 168 ? -2.016 -14.751 -5.092 1.00 98.25 168 GLU A CA 1
ATOM 1302 C C . GLU A 1 168 ? -2.455 -16.186 -4.758 1.00 98.25 168 GLU A C 1
ATOM 1304 O O . GLU A 1 168 ? -1.605 -17.050 -4.563 1.00 98.25 168 GLU A O 1
ATOM 1309 N N . GLY A 1 169 ? -3.762 -16.452 -4.661 1.00 98.31 169 GLY A N 1
ATOM 1310 C CA . GLY A 1 169 ? -4.282 -17.741 -4.194 1.00 98.31 169 GLY A CA 1
ATOM 1311 C C . GLY A 1 169 ? -4.028 -18.001 -2.703 1.00 98.31 169 GLY A C 1
ATOM 1312 O O . GLY A 1 169 ? -3.839 -19.144 -2.286 1.00 98.31 169 GLY A O 1
ATOM 1313 N N . LYS A 1 170 ? -3.977 -16.946 -1.881 1.00 97.94 170 LYS A N 1
ATOM 1314 C CA . LYS A 1 170 ? -3.717 -17.048 -0.437 1.00 97.94 170 LYS A CA 1
ATOM 1315 C C . LYS A 1 170 ? -5.017 -17.123 0.349 1.00 97.94 170 LYS A C 1
ATOM 1317 O O . LYS A 1 170 ? -5.815 -16.192 0.325 1.00 97.94 170 LYS A O 1
ATOM 1322 N N . GLY A 1 171 ? -5.230 -18.238 1.052 1.00 98.00 171 GLY A N 1
ATOM 1323 C CA . GLY A 1 171 ? -6.452 -18.488 1.834 1.00 98.00 171 GLY A CA 1
ATOM 1324 C C . GLY A 1 171 ? -7.706 -18.763 0.994 1.00 98.00 171 GLY A C 1
ATOM 1325 O O . GLY A 1 171 ? -8.750 -19.099 1.544 1.00 98.00 171 GLY A O 1
ATOM 1326 N N . VAL A 1 172 ? -7.606 -18.646 -0.332 1.00 98.50 172 VAL A N 1
ATOM 1327 C CA . VAL A 1 172 ? -8.632 -18.965 -1.331 1.00 98.50 172 VAL A CA 1
ATOM 1328 C C . VAL A 1 172 ? -7.963 -19.468 -2.603 1.00 98.50 172 VAL A C 1
ATOM 1330 O O . VAL A 1 172 ? -6.803 -19.158 -2.851 1.00 98.50 172 VAL A O 1
ATOM 1333 N N . ALA A 1 173 ? -8.698 -20.206 -3.436 1.00 98.50 173 ALA A N 1
ATOM 1334 C CA . ALA A 1 173 ? -8.218 -20.554 -4.770 1.00 98.50 173 ALA A CA 1
ATOM 1335 C C . ALA A 1 173 ? -7.900 -19.286 -5.583 1.00 98.50 173 ALA A C 1
ATOM 1337 O O . ALA A 1 173 ? -8.664 -18.314 -5.543 1.00 98.50 173 ALA A O 1
ATOM 1338 N N . GLN A 1 174 ? -6.782 -19.314 -6.313 1.00 98.69 174 GLN A N 1
ATOM 1339 C CA . GLN A 1 174 ? -6.379 -18.218 -7.188 1.00 98.69 174 GLN A CA 1
ATOM 1340 C C . GLN A 1 174 ? -7.452 -17.973 -8.254 1.00 98.69 174 GLN A C 1
ATOM 1342 O O . GLN A 1 174 ? -7.931 -18.907 -8.896 1.00 98.69 174 GLN A O 1
ATOM 1347 N N . ASP A 1 175 ? -7.835 -16.712 -8.430 1.00 98.81 175 ASP A N 1
ATOM 1348 C CA . ASP A 1 175 ? -8.889 -16.309 -9.355 1.00 98.81 175 ASP A CA 1
ATOM 1349 C C . ASP A 1 175 ? -8.656 -14.863 -9.807 1.00 98.81 175 ASP A C 1
ATOM 1351 O O . ASP A 1 175 ? -9.035 -13.896 -9.137 1.00 98.81 175 ASP A O 1
ATOM 1355 N N . PHE A 1 176 ? -8.018 -14.702 -10.968 1.00 98.69 176 PHE A N 1
ATOM 1356 C CA . PHE A 1 176 ? -7.709 -13.379 -11.507 1.00 98.69 176 PHE A CA 1
ATOM 1357 C C . PHE A 1 176 ? -8.964 -12.571 -11.854 1.00 98.69 176 PHE A C 1
ATOM 1359 O O . PHE A 1 176 ? -8.957 -11.348 -11.726 1.00 98.69 176 PHE A O 1
ATOM 1366 N N . THR A 1 177 ? -10.064 -13.218 -12.245 1.00 98.75 177 THR A N 1
ATOM 1367 C CA . THR A 1 177 ? -11.318 -12.520 -12.558 1.00 98.75 177 THR A CA 1
ATOM 1368 C C . THR A 1 177 ? -11.921 -11.901 -11.297 1.00 98.75 177 THR A C 1
ATOM 1370 O O . THR A 1 177 ? -12.328 -10.735 -11.314 1.00 98.75 177 THR A O 1
ATOM 1373 N N . LYS A 1 178 ? -11.907 -12.620 -10.168 1.00 98.75 178 LYS A N 1
ATOM 1374 C CA . LYS A 1 178 ? -12.305 -12.047 -8.873 1.00 98.75 178 LYS A CA 1
ATOM 1375 C C . LYS A 1 178 ? -11.324 -10.988 -8.377 1.00 98.75 178 LYS A C 1
ATOM 1377 O O . LYS A 1 178 ? -11.772 -9.984 -7.823 1.00 98.75 178 LYS A O 1
ATOM 1382 N N . ALA A 1 179 ? -10.020 -11.154 -8.606 1.00 98.88 179 ALA A N 1
ATOM 1383 C CA . ALA A 1 179 ? -9.035 -10.123 -8.279 1.00 98.88 179 ALA A CA 1
ATOM 1384 C C . ALA A 1 179 ? -9.321 -8.811 -9.031 1.00 98.88 179 ALA A C 1
ATOM 1386 O O . ALA A 1 179 ? -9.401 -7.751 -8.412 1.00 98.88 179 ALA A O 1
ATOM 1387 N N . VAL A 1 180 ? -9.573 -8.875 -10.345 1.00 98.88 180 VAL A N 1
ATOM 1388 C CA . VAL A 1 180 ? -9.981 -7.710 -11.149 1.00 98.88 180 VAL A CA 1
ATOM 1389 C C . VAL A 1 180 ? -11.247 -7.073 -10.587 1.00 98.88 180 VAL A C 1
ATOM 1391 O O . VAL A 1 180 ? -11.301 -5.849 -10.462 1.00 98.88 180 VAL A O 1
ATOM 1394 N N . LEU A 1 181 ? -12.271 -7.873 -10.272 1.00 98.88 181 LEU A N 1
ATOM 1395 C CA . LEU A 1 181 ? -13.545 -7.371 -9.755 1.00 98.88 181 LEU A CA 1
ATOM 1396 C C . LEU A 1 181 ? -13.338 -6.537 -8.485 1.00 98.88 181 LEU A C 1
ATOM 1398 O O . LEU A 1 181 ? -13.829 -5.412 -8.392 1.00 98.88 181 LEU A O 1
ATOM 1402 N N . TRP A 1 182 ? -12.592 -7.073 -7.522 1.00 98.88 182 TRP A N 1
ATOM 1403 C CA . TRP A 1 182 ? -12.372 -6.421 -6.235 1.00 98.88 182 TRP A CA 1
ATOM 1404 C C . TRP A 1 182 ? -11.396 -5.243 -6.316 1.00 98.88 182 TRP A C 1
ATOM 1406 O O . TRP A 1 182 ? -11.686 -4.188 -5.751 1.00 98.88 182 TRP A O 1
ATOM 1416 N N . HIS A 1 183 ? -10.305 -5.353 -7.086 1.00 98.88 183 HIS A N 1
ATOM 1417 C CA . HIS A 1 183 ? -9.437 -4.202 -7.348 1.00 98.88 183 HIS A CA 1
ATOM 1418 C C . HIS A 1 183 ? -10.200 -3.084 -8.057 1.00 98.88 183 HIS A C 1
ATOM 1420 O O . HIS A 1 183 ? -9.991 -1.921 -7.729 1.00 98.88 183 HIS A O 1
ATOM 1426 N N . ARG A 1 184 ? -11.114 -3.401 -8.983 1.00 98.88 184 ARG A N 1
ATOM 1427 C CA . ARG A 1 184 ? -11.950 -2.393 -9.642 1.00 98.88 184 ARG A CA 1
ATOM 1428 C C . ARG A 1 184 ? -12.852 -1.658 -8.664 1.00 98.88 184 ARG A C 1
ATOM 1430 O O . ARG A 1 184 ? -12.822 -0.434 -8.670 1.00 98.88 184 ARG A O 1
ATOM 1437 N N . LYS A 1 185 ? -13.572 -2.369 -7.792 1.00 98.81 185 LYS A N 1
ATOM 1438 C CA . LYS A 1 185 ? -14.413 -1.728 -6.766 1.00 98.81 185 LYS A CA 1
ATOM 1439 C C . LYS A 1 185 ? -13.614 -0.735 -5.908 1.00 98.81 185 LYS A C 1
ATOM 1441 O O . LYS A 1 185 ? -14.059 0.391 -5.716 1.00 98.81 185 LYS A O 1
ATOM 1446 N N . ALA A 1 186 ? -12.410 -1.106 -5.467 1.00 98.81 186 ALA A N 1
ATOM 1447 C CA . ALA A 1 186 ? -11.549 -0.208 -4.693 1.00 98.81 186 ALA A CA 1
ATOM 1448 C C . ALA A 1 186 ? -10.980 0.947 -5.541 1.00 98.81 186 ALA A C 1
ATOM 1450 O O . ALA A 1 186 ? -10.876 2.084 -5.081 1.00 98.81 186 ALA A O 1
ATOM 1451 N N . ALA A 1 187 ? -10.612 0.672 -6.794 1.00 98.75 187 ALA A N 1
ATOM 1452 C CA . ALA A 1 187 ? -10.049 1.654 -7.714 1.00 98.75 187 ALA A CA 1
ATOM 1453 C C . ALA A 1 187 ? -11.062 2.732 -8.131 1.00 98.75 187 ALA A C 1
ATOM 1455 O O . ALA A 1 187 ? -10.685 3.902 -8.271 1.00 98.75 187 ALA A O 1
ATOM 1456 N N . ASP A 1 188 ? -12.327 2.345 -8.309 1.00 98.75 188 ASP A N 1
ATOM 1457 C CA . ASP A 1 188 ? -13.444 3.237 -8.626 1.00 98.75 188 ASP A CA 1
ATOM 1458 C C . ASP A 1 188 ? -13.758 4.187 -7.458 1.00 98.75 188 ASP A C 1
ATOM 1460 O O . ASP A 1 188 ? -14.124 5.334 -7.694 1.00 98.75 188 ASP A O 1
ATOM 1464 N N . GLN A 1 189 ? -13.489 3.767 -6.216 1.00 98.56 189 GLN A N 1
ATOM 1465 C CA . GLN A 1 189 ? -13.526 4.624 -5.020 1.00 98.56 189 GLN A CA 1
ATOM 1466 C C . GLN A 1 189 ? -12.299 5.540 -4.871 1.00 98.56 189 GLN A C 1
ATOM 1468 O O . GLN A 1 189 ? -12.173 6.265 -3.889 1.00 98.56 189 GLN A O 1
ATOM 1473 N N . GLY A 1 190 ? -11.361 5.506 -5.819 1.00 98.38 190 GLY A N 1
ATOM 1474 C CA . GLY A 1 190 ? -10.175 6.359 -5.790 1.00 98.38 190 GLY A CA 1
ATOM 1475 C C . GLY A 1 190 ? -8.943 5.738 -5.132 1.00 98.38 190 GLY A C 1
ATOM 1476 O O . GLY A 1 190 ? -7.882 6.348 -5.193 1.00 98.38 190 GLY A O 1
ATOM 1477 N N . TYR A 1 191 ? -9.013 4.526 -4.566 1.00 98.75 191 TYR A N 1
ATOM 1478 C CA . TYR A 1 191 ? -7.895 3.962 -3.802 1.00 98.75 191 TYR A CA 1
ATOM 1479 C C . TYR A 1 191 ? -6.664 3.680 -4.683 1.00 98.75 191 TYR A C 1
ATOM 1481 O O . TYR A 1 191 ? -6.645 2.745 -5.489 1.00 98.75 191 TYR A O 1
ATOM 1489 N N . ALA A 1 192 ? -5.611 4.488 -4.520 1.00 98.69 192 ALA A N 1
ATOM 1490 C CA . ALA A 1 192 ? -4.460 4.524 -5.425 1.00 98.69 192 ALA A CA 1
ATOM 1491 C C . ALA A 1 192 ? -3.729 3.175 -5.572 1.00 98.69 192 ALA A C 1
ATOM 1493 O O . ALA A 1 192 ? -3.305 2.818 -6.673 1.00 98.69 192 ALA A O 1
ATOM 1494 N N . ALA A 1 193 ? -3.603 2.391 -4.495 1.00 98.56 193 ALA A N 1
ATOM 1495 C CA . ALA A 1 193 ? -2.966 1.074 -4.575 1.00 98.56 193 ALA A CA 1
ATOM 1496 C C . ALA A 1 193 ? -3.785 0.097 -5.439 1.00 98.56 193 ALA A C 1
ATOM 1498 O O . ALA A 1 193 ? -3.220 -0.586 -6.294 1.00 98.56 193 ALA A O 1
ATOM 1499 N N . ALA A 1 194 ? -5.115 0.095 -5.305 1.00 98.81 194 ALA A N 1
ATOM 1500 C CA . ALA A 1 194 ? -5.983 -0.719 -6.155 1.00 98.81 194 ALA A CA 1
ATOM 1501 C C . ALA A 1 194 ? -5.989 -0.243 -7.610 1.00 98.81 194 ALA A C 1
ATOM 1503 O O . ALA A 1 194 ? -5.980 -1.068 -8.518 1.00 98.81 194 ALA A O 1
ATOM 1504 N N . GLN A 1 195 ? -5.941 1.070 -7.851 1.00 98.94 195 GLN A N 1
ATOM 1505 C CA . GLN A 1 195 ? -5.785 1.619 -9.200 1.00 98.94 195 GLN A CA 1
ATOM 1506 C C . GLN A 1 195 ? -4.476 1.152 -9.850 1.00 98.94 195 GLN A C 1
ATOM 1508 O O . GLN A 1 195 ? -4.482 0.729 -11.005 1.00 98.94 195 GLN A O 1
ATOM 1513 N N . ASN A 1 196 ? -3.361 1.158 -9.112 1.00 98.81 196 ASN A N 1
ATOM 1514 C CA . ASN A 1 196 ? -2.100 0.607 -9.605 1.00 98.81 196 ASN A CA 1
ATOM 1515 C C . ASN A 1 196 ? -2.218 -0.886 -9.948 1.00 98.81 196 ASN A C 1
ATOM 1517 O O . ASN A 1 196 ? -1.796 -1.297 -11.029 1.00 98.81 196 ASN A O 1
ATOM 1521 N N . ASN A 1 197 ? -2.801 -1.680 -9.047 1.00 98.81 197 ASN A N 1
ATOM 1522 C CA . ASN A 1 197 ? -2.941 -3.127 -9.219 1.00 98.81 197 ASN A CA 1
ATOM 1523 C C . ASN A 1 197 ? -3.868 -3.470 -10.392 1.00 98.81 197 ASN A C 1
ATOM 1525 O O . ASN A 1 197 ? -3.545 -4.323 -11.213 1.00 98.81 197 ASN A O 1
ATOM 1529 N N . LEU A 1 198 ? -4.972 -2.739 -10.550 1.00 98.81 198 LEU A N 1
ATOM 1530 C CA . LEU A 1 198 ? -5.854 -2.882 -11.703 1.00 98.81 198 LEU A CA 1
ATOM 1531 C C . LEU A 1 198 ? -5.144 -2.508 -13.010 1.00 98.81 198 LEU A C 1
ATOM 1533 O O . LEU A 1 198 ? -5.308 -3.197 -14.015 1.00 98.81 198 LEU A O 1
ATOM 1537 N N . GLY A 1 199 ? -4.330 -1.447 -13.001 1.00 98.75 199 GLY A N 1
ATOM 1538 C CA . GLY A 1 199 ? -3.487 -1.089 -14.142 1.00 98.75 199 GLY A CA 1
ATOM 1539 C C . GLY A 1 199 ? -2.522 -2.214 -14.521 1.00 98.75 199 GLY A C 1
ATOM 1540 O O . GLY A 1 199 ? -2.392 -2.545 -15.699 1.00 98.75 199 GLY A O 1
ATOM 1541 N N . TYR A 1 200 ? -1.921 -2.863 -13.522 1.00 98.75 200 TYR A N 1
ATOM 1542 C CA . TYR A 1 200 ? -1.040 -4.009 -13.725 1.00 98.75 200 TYR A CA 1
ATOM 1543 C C . TYR A 1 200 ? -1.779 -5.220 -14.322 1.00 98.75 200 TYR A C 1
ATOM 1545 O O . TYR A 1 200 ? -1.281 -5.824 -15.270 1.00 98.75 200 TYR A O 1
ATOM 1553 N N . LEU A 1 201 ? -2.994 -5.527 -13.859 1.00 98.81 201 LEU A N 1
ATOM 1554 C CA . LEU A 1 201 ? -3.805 -6.623 -14.410 1.00 98.81 201 LEU A CA 1
ATOM 1555 C C . LEU A 1 201 ? -4.168 -6.398 -15.882 1.00 98.81 201 LEU A C 1
ATOM 1557 O O . LEU A 1 201 ? -4.035 -7.312 -16.693 1.00 98.81 201 LEU A O 1
ATOM 1561 N N . TYR A 1 202 ? -4.530 -5.168 -16.261 1.00 98.88 202 TYR A N 1
ATOM 1562 C CA . TYR A 1 202 ? -4.722 -4.814 -17.673 1.00 98.88 202 TYR A CA 1
ATOM 1563 C C . TYR A 1 202 ? -3.431 -4.886 -18.487 1.00 98.88 202 TYR A C 1
ATOM 1565 O O . TYR A 1 202 ? -3.468 -5.267 -19.654 1.00 98.88 202 TYR A O 1
ATOM 1573 N N . TYR A 1 203 ? -2.290 -4.530 -17.895 1.00 98.69 203 TYR A N 1
ATOM 1574 C CA . TYR A 1 203 ? -0.995 -4.656 -18.558 1.00 98.69 203 TYR A CA 1
ATOM 1575 C C . TYR A 1 203 ? -0.633 -6.119 -18.832 1.00 98.69 203 TYR A C 1
ATOM 1577 O O . TYR A 1 203 ? -0.082 -6.422 -19.888 1.00 98.69 203 TYR A O 1
ATOM 1585 N N . LYS A 1 204 ? -0.940 -7.030 -17.905 1.00 98.44 204 LYS A N 1
ATOM 1586 C CA . LYS A 1 204 ? -0.635 -8.459 -18.043 1.00 98.44 204 LYS A CA 1
ATOM 1587 C C . LYS A 1 204 ? -1.687 -9.238 -18.831 1.00 98.44 204 LYS A C 1
ATOM 1589 O O . LYS A 1 204 ? -1.346 -10.265 -19.404 1.00 98.44 204 LYS A O 1
ATOM 1594 N N . GLY A 1 205 ? -2.928 -8.756 -18.875 1.00 98.38 205 GLY A N 1
ATOM 1595 C CA . GLY A 1 205 ? -4.059 -9.519 -19.405 1.00 98.38 205 GLY A CA 1
ATOM 1596 C C . GLY A 1 205 ? -4.514 -10.643 -18.466 1.00 98.38 205 GLY A C 1
ATOM 1597 O O . GLY A 1 205 ? -4.988 -11.681 -18.918 1.00 98.38 205 GLY A O 1
ATOM 1598 N N . GLU A 1 206 ? -4.330 -10.471 -17.156 1.00 98.31 206 GLU A N 1
ATOM 1599 C CA . GLU A 1 206 ? -4.678 -11.476 -16.147 1.00 98.31 206 GLU A CA 1
ATOM 1600 C C . GLU A 1 206 ? -6.093 -11.205 -15.617 1.00 98.31 206 GLU A C 1
ATOM 1602 O O . GLU A 1 206 ? -6.366 -10.162 -15.024 1.00 98.31 206 GLU A O 1
ATOM 1607 N N . GLY A 1 207 ? -7.026 -12.129 -15.872 1.00 98.06 207 GLY A N 1
ATOM 1608 C CA . GLY A 1 207 ? -8.440 -11.989 -15.484 1.00 98.06 207 GLY A CA 1
ATOM 1609 C C . GLY A 1 207 ? -9.249 -10.990 -16.324 1.00 98.06 207 GLY A C 1
ATOM 1610 O O . GLY A 1 207 ? -10.464 -10.896 -16.149 1.00 98.06 207 GLY A O 1
ATOM 1611 N N . VAL A 1 208 ? -8.594 -10.271 -17.240 1.00 98.44 208 VAL A N 1
ATOM 1612 C CA . VAL A 1 208 ? -9.152 -9.340 -18.237 1.00 98.44 208 VAL A CA 1
ATOM 1613 C C . VAL A 1 208 ? -8.349 -9.422 -19.529 1.00 98.44 208 VAL A C 1
ATOM 1615 O O . VAL A 1 208 ? -7.180 -9.781 -19.500 1.00 98.44 208 VAL A O 1
ATOM 1618 N N . ALA A 1 209 ? -8.935 -9.024 -20.660 1.00 98.50 209 ALA A N 1
ATOM 1619 C CA . ALA A 1 209 ? -8.165 -8.837 -21.887 1.00 98.50 209 ALA A CA 1
ATOM 1620 C C . ALA A 1 209 ? -7.050 -7.794 -21.677 1.00 98.50 209 ALA A C 1
ATOM 1622 O O . ALA A 1 209 ? -7.286 -6.747 -21.061 1.00 98.50 209 ALA A O 1
ATOM 1623 N N . GLN A 1 210 ? -5.854 -8.084 -22.197 1.00 98.62 210 GLN A N 1
ATOM 1624 C CA . GLN A 1 210 ? -4.723 -7.162 -22.141 1.00 98.62 210 GLN A CA 1
ATOM 1625 C C . GLN A 1 210 ? -5.077 -5.850 -22.851 1.00 98.62 210 GLN A C 1
ATOM 1627 O O . GLN A 1 210 ? -5.572 -5.851 -23.976 1.00 98.62 210 GLN A O 1
ATOM 1632 N N . ASP A 1 211 ? -4.826 -4.728 -22.181 1.00 98.75 211 ASP A N 1
ATOM 1633 C CA . ASP A 1 211 ? -5.164 -3.401 -22.687 1.00 98.75 211 ASP A CA 1
ATOM 1634 C C . ASP A 1 211 ? -4.199 -2.363 -22.104 1.00 98.75 211 ASP A C 1
ATOM 1636 O O . ASP A 1 211 ? -4.353 -1.881 -20.975 1.00 98.75 211 ASP A O 1
ATOM 1640 N N . PHE A 1 212 ? -3.176 -2.008 -22.883 1.00 98.50 212 PHE A N 1
ATOM 1641 C CA . PHE A 1 212 ? -2.164 -1.050 -22.444 1.00 98.50 212 PHE A CA 1
ATOM 1642 C C . PHE A 1 212 ? -2.728 0.358 -22.232 1.00 98.50 212 PHE A C 1
ATOM 1644 O O . PHE A 1 212 ? -2.256 1.074 -21.349 1.00 98.50 212 PHE A O 1
ATOM 1651 N N . THR A 1 213 ? -3.758 0.759 -22.981 1.00 98.69 213 THR A N 1
ATOM 1652 C CA . THR A 1 213 ? -4.391 2.074 -22.825 1.00 98.69 213 THR A CA 1
ATOM 1653 C C . THR A 1 213 ? -5.135 2.159 -21.494 1.00 98.69 213 THR A C 1
ATOM 1655 O O . THR A 1 213 ? -4.983 3.140 -20.757 1.00 98.69 213 THR A O 1
ATOM 1658 N N . LYS A 1 214 ? -5.883 1.115 -21.114 1.00 98.69 214 LYS A N 1
ATOM 1659 C CA . LYS A 1 214 ? -6.504 1.037 -19.783 1.00 98.69 214 LYS A CA 1
ATOM 1660 C C . LYS A 1 214 ? -5.461 0.931 -18.676 1.00 98.69 214 LYS A C 1
ATOM 1662 O O . LYS A 1 214 ? -5.617 1.609 -17.660 1.00 98.69 214 LYS A O 1
ATOM 1667 N N . ALA A 1 215 ? -4.394 0.156 -18.873 1.00 98.81 215 ALA A N 1
ATOM 1668 C CA . ALA A 1 215 ? -3.293 0.072 -17.916 1.00 98.81 215 ALA A CA 1
ATOM 1669 C C . ALA A 1 215 ? -2.680 1.453 -17.642 1.00 98.81 215 ALA A C 1
ATOM 1671 O O . ALA A 1 215 ? -2.605 1.890 -16.493 1.00 98.81 215 ALA A O 1
ATOM 1672 N N . ALA A 1 216 ? -2.320 2.186 -18.699 1.00 98.69 216 ALA A N 1
ATOM 1673 C CA . ALA A 1 216 ? -1.772 3.534 -18.604 1.00 98.69 216 ALA A CA 1
ATOM 1674 C C . ALA A 1 216 ? -2.738 4.518 -17.926 1.00 98.69 216 ALA A C 1
ATOM 1676 O O . ALA A 1 216 ? -2.310 5.326 -17.100 1.00 98.69 216 ALA A O 1
ATOM 1677 N N . LYS A 1 217 ? -4.043 4.434 -18.223 1.00 98.81 217 LYS A N 1
ATOM 1678 C CA . LYS A 1 217 ? -5.075 5.264 -17.582 1.00 98.81 217 LYS A CA 1
ATOM 1679 C C . LYS A 1 217 ? -5.145 5.026 -16.072 1.00 98.81 217 LYS A C 1
ATOM 1681 O O . LYS A 1 217 ? -5.195 5.988 -15.308 1.00 98.81 217 LYS A O 1
ATOM 1686 N N . TRP A 1 218 ? -5.140 3.769 -15.634 1.00 98.88 218 TRP A N 1
ATOM 1687 C CA . TRP A 1 218 ? -5.198 3.428 -14.211 1.00 98.88 218 TRP A CA 1
ATOM 1688 C C . TRP A 1 218 ? -3.900 3.744 -13.469 1.00 98.88 218 TRP A C 1
ATOM 1690 O O . TRP A 1 218 ? -3.952 4.347 -12.397 1.00 98.88 218 TRP A O 1
ATOM 1700 N N . HIS A 1 219 ? -2.740 3.441 -14.061 1.00 98.88 219 HIS A N 1
ATOM 1701 C CA . HIS A 1 219 ? -1.454 3.854 -13.497 1.00 98.88 219 HIS A CA 1
ATOM 1702 C C . HIS A 1 219 ? -1.356 5.375 -13.367 1.00 98.88 219 HIS A C 1
ATOM 1704 O O . HIS A 1 219 ? -0.857 5.849 -12.355 1.00 98.88 219 HIS A O 1
ATOM 1710 N N . ARG A 1 220 ? -1.887 6.149 -14.327 1.00 98.81 220 ARG A N 1
ATOM 1711 C CA . ARG A 1 220 ? -1.942 7.613 -14.221 1.00 98.81 220 ARG A CA 1
ATOM 1712 C C . ARG A 1 220 ? -2.758 8.088 -13.027 1.00 98.81 220 ARG A C 1
ATOM 1714 O O . ARG A 1 220 ? -2.223 8.831 -12.217 1.00 98.81 220 ARG A O 1
ATOM 1721 N N . LYS A 1 221 ? -3.990 7.597 -12.863 1.00 98.75 221 LYS A N 1
ATOM 1722 C CA . LYS A 1 221 ? -4.833 7.963 -11.711 1.00 98.75 221 LYS A CA 1
ATOM 1723 C C . LYS A 1 221 ? -4.136 7.713 -10.366 1.00 98.75 221 LYS A C 1
ATOM 1725 O O . LYS A 1 221 ? -4.214 8.551 -9.475 1.00 98.75 221 LYS A O 1
ATOM 1730 N N . ALA A 1 222 ? -3.432 6.589 -10.228 1.00 98.81 222 ALA A N 1
ATOM 1731 C CA . ALA A 1 222 ? -2.682 6.277 -9.012 1.00 98.81 222 ALA A CA 1
ATOM 1732 C C . ALA A 1 222 ? -1.412 7.135 -8.862 1.00 98.81 222 ALA A C 1
ATOM 1734 O O . ALA A 1 222 ? -1.077 7.568 -7.760 1.00 98.81 222 ALA A O 1
ATOM 1735 N N . ALA A 1 223 ? -0.700 7.385 -9.962 1.00 98.75 223 ALA A N 1
ATOM 1736 C CA . ALA A 1 223 ? 0.531 8.170 -9.984 1.00 98.75 223 ALA A CA 1
ATOM 1737 C C . ALA A 1 223 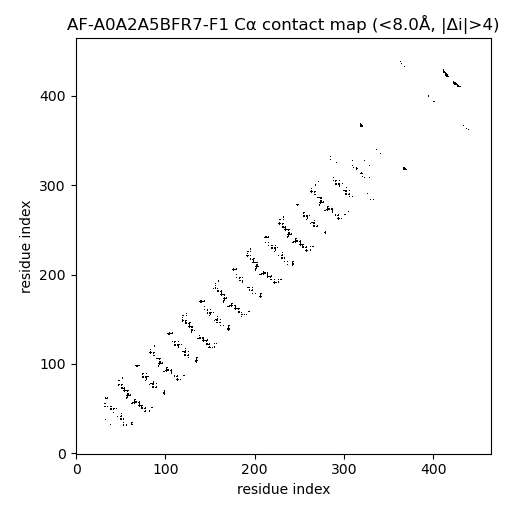? 0.296 9.647 -9.637 1.00 98.75 223 ALA A C 1
ATOM 1739 O O . ALA A 1 223 ? 1.114 10.241 -8.927 1.00 98.75 223 ALA A O 1
ATOM 1740 N N . ASP A 1 224 ? -0.825 10.210 -10.096 1.00 98.69 224 ASP A N 1
ATOM 1741 C CA . ASP A 1 224 ? -1.264 11.577 -9.795 1.00 98.69 224 ASP A CA 1
ATOM 1742 C C . ASP A 1 224 ? -1.583 11.757 -8.300 1.00 98.69 224 ASP A C 1
ATOM 1744 O O . ASP A 1 224 ? -1.374 12.834 -7.753 1.00 98.69 224 ASP A O 1
ATOM 1748 N N . GLN A 1 225 ? -1.981 10.681 -7.611 1.00 98.56 225 GLN A N 1
ATOM 1749 C CA . GLN A 1 225 ? -2.158 10.637 -6.152 1.00 98.56 225 GLN A CA 1
ATOM 1750 C C . GLN A 1 225 ? -0.854 10.375 -5.377 1.00 98.56 225 GLN A C 1
ATOM 1752 O O . GLN A 1 225 ? -0.876 10.164 -4.168 1.00 98.56 225 GLN A O 1
ATOM 1757 N N . GLY A 1 226 ? 0.292 10.336 -6.059 1.00 98.31 226 GLY A N 1
ATOM 1758 C CA . GLY A 1 226 ? 1.591 10.139 -5.418 1.00 98.31 226 GLY A CA 1
ATOM 1759 C C . GLY A 1 226 ? 2.042 8.684 -5.280 1.00 98.31 226 GLY A C 1
ATOM 1760 O O . GLY A 1 226 ? 3.147 8.461 -4.801 1.00 98.31 226 GLY A O 1
ATOM 1761 N N . ASN A 1 227 ? 1.274 7.680 -5.726 1.00 98.69 227 ASN A N 1
ATOM 1762 C CA . ASN A 1 227 ? 1.671 6.275 -5.561 1.00 98.69 227 ASN A CA 1
ATOM 1763 C C . ASN A 1 227 ? 2.972 5.955 -6.327 1.00 98.69 227 ASN A C 1
ATOM 1765 O O . ASN A 1 227 ? 2.974 5.880 -7.557 1.00 98.69 227 ASN A O 1
ATOM 1769 N N . ALA A 1 228 ? 4.075 5.726 -5.607 1.00 98.50 228 ALA A N 1
ATOM 1770 C CA . ALA A 1 228 ? 5.407 5.567 -6.198 1.00 98.50 228 ALA A CA 1
ATOM 1771 C C . ALA A 1 228 ? 5.520 4.374 -7.170 1.00 98.50 228 ALA A C 1
ATOM 1773 O O . ALA A 1 228 ? 6.152 4.479 -8.223 1.00 98.50 228 ALA A O 1
ATOM 1774 N N . SER A 1 229 ? 4.866 3.247 -6.868 1.00 98.38 229 SER A N 1
ATOM 1775 C CA . SER A 1 229 ? 4.833 2.083 -7.766 1.00 98.38 229 SER A CA 1
ATOM 1776 C C . SER A 1 229 ? 4.098 2.395 -9.071 1.00 98.38 229 SER A C 1
ATOM 1778 O O . SER A 1 229 ? 4.578 2.046 -10.149 1.00 98.38 229 SER A O 1
ATOM 1780 N N . ALA A 1 230 ? 2.974 3.112 -8.996 1.00 98.75 230 ALA A N 1
ATOM 1781 C CA . ALA A 1 230 ? 2.236 3.558 -10.172 1.00 98.75 230 ALA A CA 1
ATOM 1782 C C . ALA A 1 230 ? 3.010 4.585 -10.996 1.00 98.75 230 ALA A C 1
ATOM 1784 O O . ALA A 1 230 ? 2.978 4.521 -12.220 1.00 98.75 230 ALA A O 1
ATOM 1785 N N . GLN A 1 231 ? 3.733 5.497 -10.345 1.00 98.88 231 GLN A N 1
ATOM 1786 C CA . GLN A 1 231 ? 4.618 6.447 -11.018 1.00 98.88 231 GLN A CA 1
ATOM 1787 C C . GLN A 1 231 ? 5.717 5.714 -11.801 1.00 98.88 231 GLN A C 1
ATOM 1789 O O . GLN A 1 231 ? 5.917 6.004 -12.978 1.00 98.88 231 GLN A O 1
ATOM 1794 N N . ASN A 1 232 ? 6.363 4.699 -11.212 1.00 98.62 232 ASN A N 1
ATOM 1795 C CA . ASN A 1 232 ? 7.306 3.843 -11.939 1.00 98.62 232 ASN A CA 1
ATOM 1796 C C . ASN A 1 232 ? 6.641 3.128 -13.129 1.00 98.62 232 ASN A C 1
ATOM 1798 O O . ASN A 1 232 ? 7.164 3.147 -14.241 1.00 98.62 232 ASN A O 1
ATOM 1802 N N . ASN A 1 233 ? 5.470 2.524 -12.913 1.00 98.62 233 ASN A N 1
ATOM 1803 C CA . ASN A 1 233 ? 4.748 1.802 -13.961 1.00 98.62 233 ASN A CA 1
ATOM 1804 C C . ASN A 1 233 ? 4.313 2.727 -15.103 1.00 98.62 233 ASN A C 1
ATOM 1806 O O . ASN A 1 233 ? 4.459 2.370 -16.269 1.00 98.62 233 ASN A O 1
ATOM 1810 N N . LEU A 1 234 ? 3.848 3.938 -14.797 1.00 98.62 234 LEU A N 1
ATOM 1811 C CA . LEU A 1 234 ? 3.528 4.954 -15.795 1.00 98.62 234 LEU A CA 1
ATOM 1812 C C . LEU A 1 234 ? 4.780 5.424 -16.545 1.00 98.62 234 LEU A C 1
ATOM 1814 O O . LEU A 1 234 ? 4.721 5.616 -17.759 1.00 98.62 234 LEU A O 1
ATOM 1818 N N . GLY A 1 235 ? 5.912 5.553 -15.846 1.00 98.38 235 GLY A N 1
ATOM 1819 C CA . GLY A 1 235 ? 7.213 5.790 -16.465 1.00 98.38 235 GLY A CA 1
ATOM 1820 C C . GLY A 1 235 ? 7.554 4.710 -17.494 1.00 98.38 235 GLY A C 1
ATOM 1821 O O . GLY A 1 235 ? 7.882 5.039 -18.630 1.00 98.38 235 GLY A O 1
ATOM 1822 N N . ASN A 1 236 ? 7.356 3.433 -17.150 1.00 98.19 236 ASN A N 1
ATOM 1823 C CA . ASN A 1 236 ? 7.547 2.311 -18.079 1.00 98.19 236 ASN A CA 1
ATOM 1824 C C . ASN A 1 236 ? 6.615 2.402 -19.295 1.00 98.19 236 ASN A C 1
ATOM 1826 O O . ASN A 1 236 ? 7.071 2.210 -20.421 1.00 98.19 236 ASN A O 1
ATOM 1830 N N . ARG A 1 237 ? 5.336 2.757 -19.100 1.00 98.31 237 ARG A N 1
ATOM 1831 C CA . ARG A 1 237 ? 4.383 2.932 -20.213 1.00 98.31 237 ARG A CA 1
ATOM 1832 C C . ARG A 1 237 ? 4.838 4.011 -21.195 1.00 98.31 237 ARG A C 1
ATOM 1834 O O . ARG A 1 237 ? 4.821 3.772 -22.398 1.00 98.31 237 ARG A O 1
ATOM 1841 N N . TYR A 1 238 ? 5.300 5.159 -20.697 1.00 98.50 238 TYR A N 1
ATOM 1842 C CA . TYR A 1 238 ? 5.872 6.210 -21.544 1.00 98.50 238 TYR A CA 1
ATOM 1843 C C . TYR A 1 238 ? 7.193 5.798 -22.196 1.00 98.50 238 TYR A C 1
ATOM 1845 O O . TYR A 1 238 ? 7.411 6.113 -23.362 1.00 98.50 238 TYR A O 1
ATOM 1853 N N . SER A 1 239 ? 8.064 5.088 -21.473 1.00 97.44 239 SER A N 1
ATOM 1854 C CA . SER A 1 239 ? 9.356 4.644 -22.001 1.00 97.44 239 SER A CA 1
ATOM 1855 C C . SER A 1 239 ? 9.199 3.667 -23.163 1.00 97.44 239 SER A C 1
ATOM 1857 O O . SER A 1 239 ? 9.988 3.709 -24.104 1.00 97.44 239 SER A O 1
ATOM 1859 N N . ASN A 1 240 ? 8.182 2.806 -23.108 1.00 96.31 240 ASN A N 1
ATOM 1860 C CA . ASN A 1 240 ? 7.957 1.758 -24.101 1.00 96.31 240 ASN A CA 1
ATOM 1861 C C . ASN A 1 240 ? 6.920 2.135 -25.172 1.00 96.31 240 ASN A C 1
ATOM 1863 O O . ASN A 1 240 ? 6.768 1.402 -26.141 1.00 96.31 240 ASN A O 1
ATOM 1867 N N . GLY A 1 241 ? 6.187 3.241 -25.006 1.00 96.94 241 GLY A N 1
ATOM 1868 C CA . GLY A 1 241 ? 5.068 3.583 -25.892 1.00 96.94 241 GLY A CA 1
ATOM 1869 C C . GLY A 1 241 ? 3.866 2.635 -25.756 1.00 96.94 241 GLY A C 1
ATOM 1870 O O . GLY A 1 241 ? 3.138 2.387 -26.714 1.00 96.94 241 GLY A O 1
ATOM 1871 N N . GLU A 1 242 ? 3.658 2.061 -24.571 1.00 97.19 242 GLU A N 1
ATOM 1872 C CA . GLU A 1 242 ? 2.612 1.064 -24.322 1.00 97.19 242 GLU A CA 1
ATOM 1873 C C . GLU A 1 242 ? 1.325 1.751 -23.851 1.00 97.19 242 GLU A C 1
ATOM 1875 O O . GLU A 1 242 ? 1.205 2.174 -22.698 1.00 97.19 242 GLU A O 1
ATOM 1880 N N . GLY A 1 243 ? 0.343 1.868 -24.751 1.00 96.00 243 GLY A N 1
ATOM 1881 C CA . GLY A 1 243 ? -0.944 2.517 -24.464 1.00 96.00 243 GLY A CA 1
ATOM 1882 C C . GLY A 1 243 ? -0.880 4.046 -24.380 1.00 96.00 243 GLY A C 1
ATOM 1883 O O . GLY A 1 243 ? -1.894 4.690 -24.110 1.00 96.00 243 GLY A O 1
ATOM 1884 N N . LEU A 1 244 ? 0.303 4.615 -24.617 1.00 97.06 244 LEU A N 1
ATOM 1885 C CA . LEU A 1 244 ? 0.622 6.038 -24.698 1.00 97.06 244 LEU A CA 1
ATOM 1886 C C . LEU A 1 244 ? 1.646 6.228 -25.822 1.00 97.06 244 LEU A C 1
ATOM 1888 O O . LEU A 1 244 ? 2.416 5.315 -26.102 1.00 97.06 244 LEU A O 1
ATOM 1892 N N . ALA A 1 245 ? 1.712 7.416 -26.424 1.00 97.75 245 ALA A N 1
ATOM 1893 C CA . ALA A 1 245 ? 2.841 7.750 -27.289 1.00 97.75 245 ALA A CA 1
ATOM 1894 C C . ALA A 1 245 ? 4.151 7.688 -26.484 1.00 97.75 245 ALA A C 1
ATOM 1896 O O . ALA A 1 245 ? 4.193 8.148 -25.337 1.00 97.75 245 ALA A O 1
ATOM 1897 N N . GLN A 1 246 ? 5.199 7.113 -27.080 1.00 97.69 246 GLN A N 1
ATOM 1898 C CA . GLN A 1 246 ? 6.505 7.019 -26.437 1.00 97.69 246 GLN A CA 1
ATOM 1899 C C . GLN A 1 246 ? 7.041 8.424 -26.134 1.00 97.69 246 GLN A C 1
ATOM 1901 O O . GLN A 1 246 ? 7.066 9.290 -27.005 1.00 97.69 246 GLN A O 1
ATOM 1906 N N . ASP A 1 247 ? 7.459 8.648 -24.890 1.00 97.88 247 ASP A N 1
ATOM 1907 C CA . ASP A 1 247 ? 7.959 9.941 -24.421 1.00 97.88 247 ASP A CA 1
ATOM 1908 C C . ASP A 1 247 ? 8.955 9.718 -23.277 1.00 97.88 247 ASP A C 1
ATOM 1910 O O . ASP A 1 247 ? 8.593 9.607 -22.100 1.00 97.88 247 ASP A O 1
ATOM 1914 N N . LEU A 1 248 ? 10.238 9.620 -23.632 1.00 96.25 248 LEU A N 1
ATOM 1915 C CA . LEU A 1 248 ? 11.304 9.343 -22.668 1.00 96.25 248 LEU A CA 1
ATOM 1916 C C . LEU A 1 248 ? 11.455 10.474 -21.640 1.00 96.25 248 LEU A C 1
ATOM 1918 O O . LEU A 1 248 ? 11.753 10.209 -20.477 1.00 96.25 248 LEU A O 1
ATOM 1922 N N . SER A 1 249 ? 11.193 11.728 -22.018 1.00 95.06 249 SER A N 1
ATOM 1923 C CA . SER A 1 249 ? 11.254 12.860 -21.089 1.00 95.06 249 SER A CA 1
ATOM 1924 C C . SER A 1 249 ? 10.169 12.762 -20.013 1.00 95.06 249 SER A C 1
ATOM 1926 O O . SER A 1 249 ? 10.459 12.939 -18.825 1.00 95.06 249 SER A O 1
ATOM 1928 N N . LYS A 1 250 ? 8.934 12.398 -20.388 1.00 97.31 250 LYS A N 1
ATOM 1929 C CA . LYS A 1 250 ? 7.871 12.104 -19.414 1.00 97.31 250 LYS A CA 1
ATOM 1930 C C . LYS A 1 250 ? 8.173 10.859 -18.589 1.00 97.31 250 LYS A C 1
ATOM 1932 O O . LYS A 1 250 ? 7.898 10.868 -17.390 1.00 97.31 250 LYS A O 1
ATOM 1937 N N . ALA A 1 251 ? 8.757 9.818 -19.183 1.00 98.19 251 ALA A N 1
ATOM 1938 C CA . ALA A 1 251 ? 9.165 8.626 -18.443 1.00 98.19 251 ALA A CA 1
ATOM 1939 C C . ALA A 1 251 ? 10.135 8.985 -17.306 1.00 98.19 251 ALA A C 1
ATOM 1941 O O . ALA A 1 251 ? 9.886 8.651 -16.148 1.00 98.19 251 ALA A O 1
ATOM 1942 N N . ILE A 1 252 ? 11.176 9.765 -17.613 1.00 97.12 252 ILE A N 1
ATOM 1943 C CA . ILE A 1 252 ? 12.156 10.265 -16.640 1.00 97.12 252 ILE A CA 1
ATOM 1944 C C . ILE A 1 252 ? 11.500 11.092 -15.538 1.00 97.12 252 ILE A C 1
ATOM 1946 O O . ILE A 1 252 ? 11.856 10.928 -14.372 1.00 97.12 252 ILE A O 1
ATOM 1950 N N . LEU A 1 253 ? 10.554 11.971 -15.879 1.00 98.06 253 LEU A N 1
ATOM 1951 C CA . LEU A 1 253 ? 9.837 12.772 -14.887 1.00 98.06 253 LEU A CA 1
ATOM 1952 C C . LEU A 1 253 ? 9.115 11.880 -13.868 1.00 98.06 253 LEU A C 1
ATOM 1954 O O . LEU A 1 253 ? 9.218 12.107 -12.663 1.00 98.06 253 LEU A O 1
ATOM 1958 N N . TRP A 1 254 ? 8.415 10.850 -14.342 1.00 98.62 254 TRP A N 1
ATOM 1959 C CA . TRP A 1 254 ? 7.702 9.919 -13.471 1.00 98.62 254 TRP A CA 1
ATOM 1960 C C . TRP A 1 254 ? 8.637 9.015 -12.672 1.00 98.62 254 TRP A C 1
ATOM 1962 O O . TRP A 1 254 ? 8.414 8.825 -11.476 1.00 98.62 254 TRP A O 1
ATOM 1972 N N . TYR A 1 255 ? 9.720 8.524 -13.280 1.00 98.50 255 TYR A N 1
ATOM 1973 C CA . TYR A 1 255 ? 10.723 7.762 -12.544 1.00 98.50 255 TYR A CA 1
ATOM 1974 C C . TYR A 1 255 ? 11.390 8.595 -11.446 1.00 98.50 255 TYR A C 1
ATOM 1976 O O . TYR A 1 255 ? 11.600 8.071 -10.359 1.00 98.50 255 TYR A O 1
ATOM 1984 N N . LYS A 1 256 ? 11.686 9.882 -11.684 1.00 98.12 256 LYS A N 1
ATOM 1985 C CA . LYS A 1 256 ? 12.228 10.788 -10.654 1.00 98.12 256 LYS A CA 1
ATOM 1986 C C . LYS A 1 256 ? 11.283 10.908 -9.463 1.00 98.12 256 LYS A C 1
ATOM 1988 O O . LYS A 1 256 ? 11.696 10.591 -8.356 1.00 98.12 256 LYS A O 1
ATOM 1993 N N . LYS A 1 257 ? 10.002 11.216 -9.701 1.00 98.38 257 LYS A N 1
ATOM 1994 C CA . LYS A 1 257 ? 8.988 11.289 -8.631 1.00 98.38 257 LYS A CA 1
ATOM 1995 C C . LYS A 1 257 ? 8.916 10.007 -7.790 1.00 98.38 257 LYS A C 1
ATOM 1997 O O . LYS A 1 257 ? 8.809 10.082 -6.570 1.00 98.38 257 LYS A O 1
ATOM 2002 N N . ALA A 1 258 ? 8.998 8.837 -8.425 1.00 98.56 258 ALA A N 1
ATOM 2003 C CA . ALA A 1 258 ? 8.990 7.557 -7.719 1.00 98.56 258 ALA A CA 1
ATOM 2004 C C . ALA A 1 258 ? 10.306 7.291 -6.966 1.00 98.56 258 ALA A C 1
ATOM 2006 O O . ALA A 1 258 ? 10.294 6.794 -5.841 1.00 98.56 258 ALA A O 1
ATOM 2007 N N . ALA A 1 259 ? 11.446 7.614 -7.579 1.00 97.50 259 ALA A N 1
ATOM 2008 C CA . ALA A 1 259 ? 12.773 7.408 -7.010 1.00 97.50 259 ALA A CA 1
ATOM 2009 C C . ALA A 1 259 ? 13.050 8.317 -5.803 1.00 97.50 259 ALA A C 1
ATOM 2011 O O . ALA A 1 259 ? 13.709 7.868 -4.862 1.00 97.50 259 ALA A O 1
ATOM 2012 N N . ASP A 1 260 ? 12.523 9.544 -5.816 1.00 97.50 260 ASP A N 1
ATOM 2013 C CA . ASP A 1 260 ? 12.593 10.504 -4.706 1.00 97.50 260 ASP A CA 1
ATOM 2014 C C . ASP A 1 260 ? 11.792 10.015 -3.486 1.00 97.50 260 ASP A C 1
ATOM 2016 O O . ASP A 1 260 ? 12.157 10.295 -2.349 1.00 97.50 260 ASP A O 1
ATOM 2020 N N . GLN A 1 261 ? 10.764 9.191 -3.714 1.00 97.62 261 GLN A N 1
ATOM 2021 C CA . GLN A 1 261 ? 10.031 8.456 -2.674 1.00 97.62 261 GLN A CA 1
ATOM 2022 C C . GLN A 1 261 ? 10.702 7.126 -2.279 1.00 97.62 261 GLN A C 1
ATOM 2024 O O . GLN A 1 261 ? 10.116 6.316 -1.566 1.00 97.62 261 GLN A O 1
ATOM 2029 N N . GLY A 1 262 ? 11.913 6.858 -2.774 1.00 96.31 262 GLY A N 1
ATOM 2030 C CA . GLY A 1 262 ? 12.675 5.655 -2.446 1.00 96.31 262 GLY A CA 1
ATOM 2031 C C . GLY A 1 262 ? 12.352 4.421 -3.291 1.00 96.31 262 GLY A C 1
ATOM 2032 O O . GLY A 1 262 ? 12.940 3.376 -3.045 1.00 96.31 262 GLY A O 1
ATOM 2033 N N . ASN A 1 263 ? 11.484 4.489 -4.309 1.00 98.31 263 ASN A N 1
ATOM 2034 C CA . ASN A 1 263 ? 11.125 3.302 -5.094 1.00 98.31 263 ASN A CA 1
ATOM 2035 C C . ASN A 1 263 ? 12.344 2.708 -5.831 1.00 98.31 263 ASN A C 1
ATOM 2037 O O . ASN A 1 263 ? 12.854 3.293 -6.792 1.00 98.31 263 ASN A O 1
ATOM 2041 N N . SER A 1 264 ? 12.788 1.519 -5.411 1.00 97.62 264 SER A N 1
ATOM 2042 C CA . SER A 1 264 ? 14.002 0.878 -5.938 1.00 97.62 264 SER A CA 1
ATOM 2043 C C . SER A 1 264 ? 13.902 0.501 -7.422 1.00 97.62 264 SER A C 1
ATOM 2045 O O . SER A 1 264 ? 14.896 0.572 -8.146 1.00 97.62 264 SER A O 1
ATOM 2047 N N . PHE A 1 265 ? 12.706 0.161 -7.919 1.00 97.88 265 PHE A N 1
ATOM 2048 C CA . PHE A 1 265 ? 12.493 -0.104 -9.345 1.00 97.88 265 PHE A CA 1
ATOM 2049 C C . PHE A 1 265 ? 12.672 1.164 -10.182 1.00 97.88 265 PHE A C 1
ATOM 2051 O O . PHE A 1 265 ? 13.366 1.117 -11.193 1.00 97.88 265 PHE A O 1
ATOM 2058 N N . ALA A 1 266 ? 12.127 2.298 -9.738 1.00 98.19 266 ALA A N 1
ATOM 2059 C CA . ALA A 1 266 ? 12.286 3.580 -10.417 1.00 98.19 266 ALA A CA 1
ATOM 2060 C C . ALA A 1 266 ? 13.729 4.089 -10.380 1.00 98.19 266 ALA A C 1
ATOM 2062 O O . ALA A 1 266 ? 14.227 4.599 -11.382 1.00 98.19 266 ALA A O 1
ATOM 2063 N N . GLN A 1 267 ? 14.419 3.912 -9.250 1.00 98.00 267 GLN A N 1
ATOM 2064 C CA . GLN A 1 267 ? 15.848 4.198 -9.139 1.00 98.00 267 GLN A CA 1
ATOM 2065 C C . GLN A 1 267 ? 16.645 3.353 -10.140 1.00 98.00 267 GLN A C 1
ATOM 2067 O O . GLN A 1 267 ? 17.412 3.904 -10.925 1.00 98.00 267 GLN A O 1
ATOM 2072 N N . ASN A 1 268 ? 16.403 2.040 -10.216 1.00 97.19 268 ASN A N 1
ATOM 2073 C CA . ASN A 1 268 ? 17.019 1.199 -11.242 1.00 97.19 268 ASN A CA 1
ATOM 2074 C C . ASN A 1 268 ? 16.684 1.681 -12.666 1.00 97.19 268 ASN A C 1
ATOM 2076 O O . ASN A 1 268 ? 17.587 1.784 -13.495 1.00 97.19 268 ASN A O 1
ATOM 2080 N N . SER A 1 269 ? 15.422 2.015 -12.950 1.00 97.88 269 SER A N 1
ATOM 2081 C CA . SER A 1 269 ? 15.001 2.543 -14.254 1.00 97.88 269 SER A CA 1
ATOM 2082 C C . SER A 1 269 ? 15.761 3.822 -14.612 1.00 97.88 269 SER A C 1
ATOM 2084 O O . SER A 1 269 ? 16.328 3.894 -15.698 1.00 97.88 269 SER A O 1
ATOM 2086 N N . LEU A 1 270 ? 15.886 4.791 -13.696 1.00 95.62 270 LEU A N 1
ATOM 2087 C CA . LEU A 1 270 ? 16.713 5.988 -13.908 1.00 95.62 270 LEU A CA 1
ATOM 2088 C C . LEU A 1 270 ? 18.176 5.642 -14.150 1.00 95.62 270 LEU A C 1
ATOM 2090 O O . LEU A 1 270 ? 18.792 6.216 -15.048 1.00 95.62 270 LEU A O 1
ATOM 2094 N N . GLY A 1 271 ? 18.721 4.694 -13.386 1.00 94.00 271 GLY A N 1
ATOM 2095 C CA . GLY A 1 271 ? 20.079 4.208 -13.585 1.00 94.00 271 GLY A CA 1
ATOM 2096 C C . GLY A 1 271 ? 20.296 3.702 -15.012 1.00 94.00 271 GLY A C 1
ATOM 2097 O O . GLY A 1 271 ? 21.276 4.066 -15.663 1.00 94.00 271 GLY A O 1
ATOM 2098 N N . VAL A 1 272 ? 19.342 2.931 -15.546 1.00 95.19 272 VAL A N 1
ATOM 2099 C CA . VAL A 1 272 ? 19.378 2.450 -16.935 1.00 95.19 272 VAL A CA 1
ATOM 2100 C C . VAL A 1 272 ? 19.321 3.611 -17.927 1.00 95.19 272 VAL A C 1
ATOM 2102 O O . VAL A 1 272 ? 20.144 3.652 -18.843 1.00 95.19 272 VAL A O 1
ATOM 2105 N N . GLN A 1 273 ? 18.405 4.564 -17.742 1.00 94.75 273 GLN A N 1
ATOM 2106 C CA . GLN A 1 273 ? 18.252 5.689 -18.668 1.00 94.75 273 GLN A CA 1
ATOM 2107 C C . GLN A 1 273 ? 19.514 6.567 -18.717 1.00 94.75 273 GLN A C 1
ATOM 2109 O O . GLN A 1 273 ? 20.019 6.857 -19.801 1.00 94.75 273 GLN A O 1
ATOM 2114 N N . TYR A 1 274 ? 20.109 6.893 -17.562 1.00 89.81 274 TYR A N 1
ATOM 2115 C CA . TYR A 1 274 ? 21.387 7.613 -17.496 1.00 89.81 274 TYR A CA 1
ATOM 2116 C C . TYR A 1 274 ? 22.553 6.807 -18.078 1.00 89.81 274 TYR A C 1
ATOM 2118 O O . TYR A 1 274 ? 23.435 7.380 -18.719 1.00 89.81 274 TYR A O 1
ATOM 2126 N N . ALA A 1 275 ? 22.567 5.480 -17.906 1.00 87.94 275 ALA A N 1
ATOM 2127 C CA . ALA A 1 275 ? 23.629 4.638 -18.451 1.00 87.94 275 ALA A CA 1
ATOM 2128 C C . ALA A 1 275 ? 23.629 4.607 -19.985 1.00 87.94 275 ALA A C 1
ATOM 2130 O O . ALA A 1 275 ? 24.691 4.473 -20.603 1.00 87.94 275 ALA A O 1
ATOM 2131 N N . LYS A 1 276 ? 22.442 4.697 -20.587 1.00 89.38 276 LYS A N 1
ATOM 2132 C CA . LYS A 1 276 ? 22.256 4.682 -22.037 1.00 89.38 276 LYS A CA 1
ATOM 2133 C C . LYS A 1 276 ? 22.280 6.078 -22.663 1.00 89.38 276 LYS A C 1
ATOM 2135 O O . LYS A 1 276 ? 22.743 6.208 -23.790 1.00 89.38 276 LYS A O 1
ATOM 2140 N N . GLY A 1 277 ? 21.853 7.103 -21.928 1.00 87.81 277 GLY A N 1
ATOM 2141 C CA . GLY A 1 277 ? 21.598 8.436 -22.477 1.00 87.81 277 GLY A CA 1
ATOM 2142 C C . GLY A 1 277 ? 20.252 8.546 -23.200 1.00 87.81 277 GLY A C 1
ATOM 2143 O O . GLY A 1 277 ? 20.123 9.320 -24.142 1.00 87.81 277 GLY A O 1
ATOM 2144 N N . GLU A 1 278 ? 19.270 7.732 -22.809 1.00 85.94 278 GLU A N 1
ATOM 2145 C CA . GLU A 1 278 ? 17.918 7.735 -23.379 1.00 85.94 278 GLU A CA 1
ATOM 2146 C C . GLU A 1 278 ? 17.049 8.730 -22.587 1.00 85.94 278 GLU A C 1
ATOM 2148 O O . GLU A 1 278 ? 16.911 8.623 -21.371 1.00 85.94 278 GLU A O 1
ATOM 2153 N N . GLY A 1 279 ? 16.516 9.766 -23.247 1.00 85.88 279 GLY A N 1
ATOM 2154 C CA . GLY A 1 279 ? 15.687 10.806 -22.606 1.00 85.88 279 GLY A CA 1
ATOM 2155 C C . GLY A 1 279 ? 16.414 11.750 -21.634 1.00 85.88 279 GLY A C 1
ATOM 2156 O O . GLY A 1 279 ? 15.831 12.739 -21.191 1.00 85.88 279 GLY A O 1
ATOM 2157 N N . VAL A 1 280 ? 17.680 11.470 -21.317 1.00 90.12 280 VAL A N 1
ATOM 2158 C CA . VAL A 1 280 ? 18.598 12.285 -20.509 1.00 90.12 280 VAL A CA 1
ATOM 2159 C C . VAL A 1 280 ? 19.998 12.228 -21.104 1.00 90.12 280 VAL A C 1
ATOM 2161 O O . VAL A 1 280 ? 20.361 11.250 -21.750 1.00 90.12 280 VAL A O 1
ATOM 2164 N N . THR A 1 281 ? 20.826 13.240 -20.837 1.00 86.25 281 THR A N 1
ATOM 2165 C CA . THR A 1 281 ? 22.256 13.170 -21.161 1.00 86.25 281 THR A CA 1
ATOM 2166 C C . THR A 1 281 ? 22.884 11.969 -20.461 1.00 86.25 281 THR A C 1
ATOM 2168 O O . THR A 1 281 ? 22.705 11.784 -19.254 1.00 86.25 281 THR A O 1
ATOM 2171 N N . LYS A 1 282 ? 23.621 11.155 -21.223 1.00 86.00 282 LYS A N 1
ATOM 2172 C CA . LYS A 1 282 ? 24.331 9.986 -20.701 1.00 86.00 282 LYS A CA 1
ATOM 2173 C C . LYS A 1 282 ? 25.259 10.398 -19.559 1.00 86.00 282 LYS A C 1
ATOM 2175 O O . LYS A 1 282 ? 26.141 11.231 -19.746 1.00 86.00 282 LYS A O 1
ATOM 2180 N N . ASP A 1 283 ? 25.080 9.775 -18.402 1.00 81.00 283 ASP A N 1
ATOM 2181 C CA .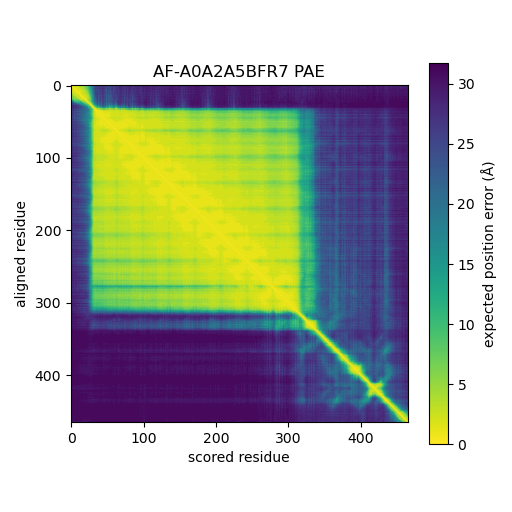 ASP A 1 283 ? 25.837 10.060 -17.185 1.00 81.00 283 ASP A CA 1
ATOM 2182 C C . ASP A 1 283 ? 26.034 8.754 -16.413 1.00 81.00 283 ASP A C 1
ATOM 2184 O O . ASP A 1 283 ? 25.173 8.289 -15.663 1.00 81.00 283 ASP A O 1
ATOM 2188 N N . LEU A 1 284 ? 27.179 8.111 -16.642 1.00 77.81 284 LEU A N 1
ATOM 2189 C CA . LEU A 1 284 ? 27.473 6.820 -16.026 1.00 77.81 284 LEU A CA 1
ATOM 2190 C C . LEU A 1 284 ? 27.644 6.930 -14.504 1.00 77.81 284 LEU A C 1
ATOM 2192 O O . LEU A 1 284 ? 27.386 5.954 -13.806 1.00 77.81 284 LEU A O 1
ATOM 2196 N N . PHE A 1 285 ? 28.036 8.094 -13.983 1.00 76.00 285 PHE A N 1
ATOM 2197 C CA . PHE A 1 285 ? 28.181 8.294 -12.545 1.00 76.00 285 PHE A CA 1
ATOM 2198 C C . PHE A 1 285 ? 26.815 8.371 -11.863 1.00 76.00 285 PHE A C 1
ATOM 2200 O O . PHE A 1 285 ? 26.564 7.625 -10.915 1.00 76.00 285 PHE A O 1
ATOM 2207 N N . LYS A 1 286 ? 25.884 9.169 -12.406 1.00 81.56 286 LYS A N 1
ATOM 2208 C CA . LYS A 1 286 ? 24.485 9.158 -11.945 1.00 81.56 286 LYS A CA 1
ATOM 2209 C C . LYS A 1 286 ? 23.856 7.782 -12.095 1.00 81.56 286 LYS A C 1
ATOM 2211 O O . LYS A 1 286 ? 23.110 7.360 -11.215 1.00 81.56 286 LYS A O 1
ATOM 2216 N N . ALA A 1 287 ? 24.168 7.062 -13.173 1.00 85.31 287 ALA A N 1
ATOM 2217 C CA . ALA A 1 287 ? 23.683 5.701 -13.348 1.00 85.31 287 ALA A CA 1
ATOM 2218 C C . ALA A 1 287 ? 24.109 4.786 -12.192 1.00 85.31 287 ALA A C 1
ATOM 2220 O O . ALA A 1 287 ? 23.261 4.136 -11.585 1.00 85.31 287 ALA A O 1
ATOM 2221 N N . VAL A 1 288 ? 25.404 4.781 -11.853 1.00 80.94 288 VAL A N 1
ATOM 2222 C CA . VAL A 1 288 ? 25.940 4.025 -10.712 1.00 80.94 288 VAL A CA 1
ATOM 2223 C C . VAL A 1 288 ? 25.289 4.484 -9.404 1.00 80.94 288 VAL A C 1
ATOM 2225 O O . VAL A 1 288 ? 24.831 3.629 -8.659 1.00 80.94 288 VAL A O 1
ATOM 2228 N N . GLN A 1 289 ? 25.150 5.791 -9.152 1.00 83.44 289 GLN A N 1
ATOM 2229 C CA . GLN A 1 289 ? 24.474 6.309 -7.951 1.00 83.44 289 GLN A CA 1
ATOM 2230 C C . GLN A 1 289 ? 23.055 5.754 -7.782 1.00 83.44 289 GLN A C 1
ATOM 2232 O O . GLN A 1 289 ? 22.685 5.295 -6.702 1.00 83.44 289 GLN A O 1
ATOM 2237 N N . TYR A 1 290 ? 22.249 5.791 -8.844 1.00 88.56 290 TYR A N 1
ATOM 2238 C CA . TYR A 1 290 ? 20.888 5.268 -8.801 1.00 88.56 290 TYR A CA 1
ATOM 2239 C C . TYR A 1 290 ? 20.849 3.740 -8.674 1.00 88.56 290 TYR A C 1
ATOM 2241 O O . TYR A 1 290 ? 20.005 3.221 -7.943 1.00 88.56 290 TYR A O 1
ATOM 2249 N N . PHE A 1 291 ? 21.765 3.016 -9.327 1.00 86.81 291 PHE A N 1
ATOM 2250 C CA . PHE A 1 291 ? 21.874 1.570 -9.141 1.00 86.81 291 PHE A CA 1
ATOM 2251 C C . PHE A 1 291 ? 22.267 1.199 -7.710 1.00 86.81 291 PHE A C 1
ATOM 2253 O O . PHE A 1 291 ? 21.665 0.279 -7.170 1.00 86.81 291 PHE A O 1
ATOM 2260 N N . THR A 1 292 ? 23.198 1.920 -7.079 1.00 81.00 292 THR A N 1
ATOM 2261 C CA . THR A 1 292 ? 23.577 1.712 -5.671 1.00 81.00 292 THR A CA 1
ATOM 2262 C C . THR A 1 292 ? 22.373 1.898 -4.752 1.00 81.00 292 THR A C 1
ATOM 2264 O O . THR A 1 292 ? 22.011 0.965 -4.043 1.00 81.00 292 THR A O 1
ATOM 2267 N N . LYS A 1 293 ? 21.653 3.027 -4.863 1.00 85.50 293 LYS A N 1
ATOM 2268 C CA . LYS A 1 293 ? 20.444 3.287 -4.054 1.00 85.50 293 LYS A CA 1
ATOM 2269 C C . LYS A 1 293 ? 19.395 2.174 -4.159 1.00 85.50 293 LYS A C 1
ATOM 2271 O O . LYS A 1 293 ? 18.752 1.832 -3.170 1.00 85.50 293 LYS A O 1
ATOM 2276 N N . ALA A 1 294 ? 19.208 1.612 -5.353 1.00 89.75 294 ALA A N 1
ATOM 2277 C CA . ALA A 1 294 ? 18.281 0.506 -5.562 1.00 89.75 294 ALA A CA 1
ATOM 2278 C C . ALA A 1 294 ? 18.842 -0.833 -5.047 1.00 89.75 294 ALA A C 1
ATOM 2280 O O . ALA A 1 294 ? 18.096 -1.648 -4.503 1.00 89.75 294 ALA A O 1
ATOM 2281 N N . ALA A 1 295 ? 20.144 -1.072 -5.216 1.00 82.25 295 ALA A N 1
ATOM 2282 C CA . ALA A 1 295 ? 20.833 -2.285 -4.787 1.00 82.25 295 ALA A CA 1
ATOM 2283 C C . ALA A 1 295 ? 20.885 -2.429 -3.259 1.00 82.25 295 ALA A C 1
ATOM 2285 O O . ALA A 1 295 ? 20.689 -3.542 -2.769 1.00 82.25 295 ALA A O 1
ATOM 2286 N N . ASP A 1 296 ? 21.065 -1.321 -2.534 1.00 84.62 296 ASP A N 1
ATOM 2287 C CA . ASP A 1 296 ? 21.040 -1.258 -1.063 1.00 84.62 296 ASP A CA 1
ATOM 2288 C C . ASP A 1 296 ? 19.669 -1.657 -0.495 1.00 84.62 296 ASP A C 1
ATOM 2290 O O . ASP A 1 296 ? 19.560 -2.161 0.618 1.00 84.62 296 ASP A O 1
ATOM 2294 N N . GLN A 1 297 ? 18.614 -1.502 -1.299 1.00 89.12 297 GLN A N 1
ATOM 2295 C CA . GLN A 1 297 ? 17.256 -1.959 -0.996 1.00 89.12 297 GLN A CA 1
ATOM 2296 C C . GLN A 1 297 ? 16.984 -3.400 -1.467 1.00 89.12 297 GLN A C 1
ATOM 2298 O O . GLN A 1 297 ? 15.837 -3.841 -1.495 1.00 89.12 297 GLN A O 1
ATOM 2303 N N . GLY A 1 298 ? 18.015 -4.132 -1.900 1.00 81.38 298 GLY A N 1
ATOM 2304 C CA . GLY A 1 298 ? 17.900 -5.516 -2.359 1.00 81.38 298 GLY A CA 1
ATOM 2305 C C . GLY A 1 298 ? 17.408 -5.686 -3.800 1.00 81.38 298 GLY A C 1
ATOM 2306 O O . GLY A 1 298 ? 17.045 -6.795 -4.192 1.00 81.38 298 GLY A O 1
ATOM 2307 N N . ASN A 1 299 ? 17.376 -4.629 -4.624 1.00 89.56 299 ASN A N 1
ATOM 2308 C CA . ASN A 1 299 ? 16.942 -4.762 -6.016 1.00 89.56 299 ASN A CA 1
ATOM 2309 C C . ASN A 1 299 ? 17.976 -5.548 -6.847 1.00 89.56 299 ASN A C 1
ATOM 2311 O O . ASN A 1 299 ? 19.019 -5.019 -7.234 1.00 89.56 299 ASN A O 1
ATOM 2315 N N . ALA A 1 300 ? 17.662 -6.804 -7.172 1.00 87.19 300 ALA A N 1
ATOM 2316 C CA . ALA A 1 300 ? 18.569 -7.704 -7.889 1.00 87.19 300 ALA A CA 1
ATOM 2317 C C . ALA A 1 300 ? 18.956 -7.205 -9.296 1.00 87.19 300 ALA A C 1
ATOM 2319 O O . ALA A 1 300 ? 20.095 -7.381 -9.737 1.00 87.19 300 ALA A O 1
ATOM 2320 N N . ALA A 1 301 ? 18.034 -6.554 -10.016 1.00 86.25 301 ALA A N 1
ATOM 2321 C CA . ALA A 1 301 ? 18.339 -5.981 -11.328 1.00 86.25 301 ALA A CA 1
ATOM 2322 C C . ALA A 1 301 ? 19.358 -4.839 -11.200 1.00 86.25 301 ALA A C 1
ATOM 2324 O O . ALA A 1 301 ? 20.322 -4.788 -11.966 1.00 86.25 301 ALA A O 1
ATOM 2325 N N . ALA A 1 302 ? 19.194 -3.983 -10.190 1.00 84.69 302 ALA A N 1
ATOM 2326 C CA . ALA A 1 302 ? 20.129 -2.909 -9.889 1.00 84.69 302 ALA A CA 1
ATOM 2327 C C . ALA A 1 302 ? 21.495 -3.437 -9.447 1.00 84.69 302 ALA A C 1
ATOM 2329 O O . ALA A 1 302 ? 22.503 -2.953 -9.946 1.00 84.69 302 ALA A O 1
ATOM 2330 N N . GLN A 1 303 ? 21.546 -4.466 -8.595 1.00 79.44 303 GLN A N 1
ATOM 2331 C CA . GLN A 1 303 ? 22.797 -5.122 -8.187 1.00 79.44 303 GLN A CA 1
ATOM 2332 C C . GLN A 1 303 ? 23.576 -5.653 -9.401 1.00 79.44 303 GLN A C 1
ATOM 2334 O O . GLN A 1 303 ? 24.779 -5.418 -9.539 1.00 79.44 303 GLN A O 1
ATOM 2339 N N . ASN A 1 304 ? 22.883 -6.307 -10.337 1.00 81.00 304 ASN A N 1
ATOM 2340 C CA . ASN A 1 304 ? 23.486 -6.804 -11.573 1.00 81.00 304 ASN A CA 1
ATOM 2341 C C . ASN A 1 304 ? 23.942 -5.674 -12.509 1.00 81.00 304 ASN A C 1
ATOM 2343 O O . ASN A 1 304 ? 25.023 -5.752 -13.102 1.00 81.00 304 ASN A O 1
ATOM 2347 N N . ASN A 1 305 ? 23.134 -4.621 -12.646 1.00 81.38 305 ASN A N 1
ATOM 2348 C CA . ASN A 1 305 ? 23.477 -3.449 -13.448 1.00 81.38 305 ASN A CA 1
ATOM 2349 C C . ASN A 1 305 ? 24.680 -2.702 -12.860 1.00 81.38 305 ASN A C 1
ATOM 2351 O O . ASN A 1 305 ? 25.600 -2.362 -13.605 1.00 81.38 305 ASN A O 1
ATOM 2355 N N . LEU A 1 306 ? 24.715 -2.527 -11.538 1.00 78.88 306 LEU A N 1
ATOM 2356 C CA . LEU A 1 306 ? 25.827 -1.943 -10.798 1.00 78.88 306 LEU A CA 1
ATOM 2357 C C . LEU A 1 306 ? 27.104 -2.737 -11.055 1.00 78.88 306 LEU A C 1
ATOM 2359 O O . LEU A 1 306 ? 28.057 -2.184 -11.598 1.00 78.88 306 LEU A O 1
ATOM 2363 N N . LYS A 1 307 ? 27.091 -4.051 -10.789 1.00 74.88 307 LYS A N 1
ATOM 2364 C CA . LYS A 1 307 ? 28.235 -4.943 -11.035 1.00 74.88 307 LYS A CA 1
ATOM 2365 C C . LYS A 1 307 ? 28.776 -4.792 -12.458 1.00 74.88 307 LYS A C 1
ATOM 2367 O O . LYS A 1 307 ? 29.976 -4.617 -12.651 1.00 74.88 307 LYS A O 1
ATOM 2372 N N . ARG A 1 308 ? 27.897 -4.809 -13.465 1.00 76.00 308 ARG A N 1
ATOM 2373 C CA . ARG A 1 308 ? 28.291 -4.661 -14.876 1.00 76.00 308 ARG A CA 1
ATOM 2374 C C . ARG A 1 308 ? 28.934 -3.306 -15.161 1.00 76.00 308 ARG A C 1
ATOM 2376 O O . ARG A 1 308 ? 29.908 -3.243 -15.906 1.00 76.00 308 ARG A O 1
ATOM 2383 N N . LYS A 1 309 ? 28.391 -2.222 -14.599 1.00 75.50 309 LYS A N 1
ATOM 2384 C CA . LYS A 1 309 ? 28.924 -0.871 -14.812 1.00 75.50 309 LYS A CA 1
ATOM 2385 C C . LYS A 1 309 ? 30.263 -0.676 -14.112 1.00 75.50 309 LYS A C 1
ATOM 2387 O O . LYS A 1 309 ? 31.164 -0.126 -14.733 1.00 75.50 309 LYS A O 1
ATOM 2392 N N . LEU A 1 310 ? 30.438 -1.202 -12.901 1.00 65.50 310 LEU A N 1
ATOM 2393 C CA . LEU A 1 310 ? 31.724 -1.162 -12.199 1.00 65.50 310 LEU A CA 1
ATOM 2394 C C . LEU A 1 310 ? 32.817 -1.931 -12.956 1.00 65.50 310 LEU A C 1
ATOM 2396 O O . LEU A 1 310 ? 33.916 -1.412 -13.135 1.00 65.50 310 LEU A O 1
ATOM 2400 N N . LEU A 1 311 ? 32.496 -3.109 -13.504 1.00 60.47 311 LEU A N 1
ATOM 2401 C CA . LEU A 1 311 ? 33.419 -3.860 -14.367 1.00 60.47 311 LEU A CA 1
ATOM 2402 C C . LEU A 1 311 ? 33.793 -3.086 -15.642 1.00 60.47 311 LEU A C 1
ATOM 2404 O O . LEU A 1 311 ? 34.948 -3.103 -16.060 1.00 60.47 311 LEU A O 1
ATOM 2408 N N . GLN A 1 312 ? 32.837 -2.369 -16.242 1.00 61.72 312 GLN A N 1
ATOM 2409 C CA . GLN A 1 312 ? 33.095 -1.524 -17.411 1.00 61.72 312 GLN A CA 1
ATOM 2410 C C . GLN A 1 312 ? 34.079 -0.383 -17.098 1.00 61.72 312 GLN A C 1
ATOM 2412 O O . GLN A 1 312 ? 34.914 -0.066 -17.940 1.00 61.72 312 GLN A O 1
ATOM 2417 N N . PHE A 1 313 ? 34.011 0.208 -15.901 1.00 57.19 313 PHE A N 1
ATOM 2418 C CA . PHE A 1 313 ? 34.970 1.225 -15.455 1.00 57.19 313 PHE A CA 1
ATOM 2419 C C . PHE A 1 313 ? 36.366 0.655 -15.166 1.00 57.19 313 PHE A C 1
ATOM 2421 O O . PHE A 1 313 ? 37.353 1.355 -15.370 1.00 57.19 313 PHE A O 1
ATOM 2428 N N . ALA A 1 314 ? 36.463 -0.606 -14.736 1.00 46.88 314 ALA A N 1
ATOM 2429 C CA . ALA A 1 314 ? 37.736 -1.268 -14.439 1.00 46.88 314 ALA A CA 1
ATOM 2430 C C . ALA A 1 314 ? 38.498 -1.749 -15.694 1.00 46.88 314 ALA A C 1
ATOM 2432 O O . ALA A 1 314 ? 39.726 -1.822 -15.689 1.00 46.88 314 ALA A O 1
ATOM 2433 N N . SER A 1 315 ? 37.788 -2.051 -16.788 1.00 40.31 315 SER A N 1
ATOM 2434 C CA . SER A 1 315 ? 38.357 -2.672 -17.997 1.00 40.31 315 SER A CA 1
ATOM 2435 C C . SER A 1 315 ? 39.467 -1.884 -18.726 1.00 40.31 315 SER A C 1
ATOM 2437 O O . SER A 1 315 ? 40.378 -2.542 -19.228 1.00 40.31 315 SER A O 1
ATOM 2439 N N . PRO A 1 316 ? 39.461 -0.537 -18.823 1.00 40.62 316 PRO A N 1
ATOM 2440 C CA . PRO A 1 316 ? 40.531 0.212 -19.498 1.00 40.62 316 PRO A CA 1
ATOM 2441 C C . PRO A 1 316 ? 41.886 0.158 -18.778 1.00 40.62 316 PRO A C 1
ATOM 2443 O O . PRO A 1 316 ? 42.901 0.520 -19.364 1.00 40.62 316 PRO A O 1
ATOM 2446 N N . PHE A 1 317 ? 41.916 -0.285 -17.517 1.00 39.25 317 PHE A N 1
ATOM 2447 C CA . PHE A 1 317 ? 43.111 -0.263 -16.673 1.00 39.25 317 PHE A CA 1
ATOM 2448 C C . PHE A 1 317 ? 43.873 -1.597 -16.639 1.00 39.25 317 PHE A C 1
ATOM 2450 O O . PHE A 1 317 ? 44.823 -1.724 -15.872 1.00 39.25 317 PHE A O 1
ATOM 2457 N N . GLY A 1 318 ? 43.465 -2.608 -17.425 1.00 32.97 318 GLY A N 1
ATOM 2458 C CA . GLY A 1 318 ? 44.122 -3.930 -17.464 1.00 32.97 318 GLY A CA 1
ATOM 2459 C C . GLY A 1 318 ? 44.144 -4.667 -16.118 1.00 32.97 318 GLY A C 1
ATOM 2460 O O . GLY A 1 318 ? 44.817 -5.680 -15.963 1.00 32.97 318 GLY A O 1
ATOM 2461 N N . CYS A 1 319 ? 43.414 -4.156 -15.131 1.00 33.94 319 CYS A N 1
ATOM 2462 C CA . CYS A 1 319 ? 43.438 -4.623 -13.765 1.00 33.94 319 CYS A CA 1
ATOM 2463 C C . CYS A 1 319 ? 42.120 -5.357 -13.512 1.00 33.94 319 CYS A C 1
ATOM 2465 O O . CYS A 1 319 ? 41.037 -4.814 -13.751 1.00 33.94 319 CYS A O 1
ATOM 2467 N N . LYS A 1 320 ? 42.187 -6.599 -13.019 1.00 35.75 320 LYS A N 1
ATOM 2468 C CA . LYS A 1 320 ? 41.047 -7.223 -12.334 1.00 35.75 320 LYS A CA 1
ATOM 2469 C C . LYS A 1 320 ? 40.853 -6.449 -11.031 1.00 35.75 320 LYS A C 1
ATOM 2471 O O . LYS A 1 320 ? 41.309 -6.882 -9.979 1.00 35.75 320 LYS A O 1
ATOM 2476 N N . ILE A 1 321 ? 40.257 -5.260 -11.110 1.00 37.88 321 ILE A N 1
ATOM 2477 C CA . ILE A 1 321 ? 40.040 -4.447 -9.921 1.00 37.88 321 ILE A CA 1
ATOM 2478 C C . ILE A 1 321 ? 38.949 -5.148 -9.115 1.00 37.88 321 ILE A C 1
ATOM 2480 O O . ILE A 1 321 ? 37.790 -5.207 -9.532 1.00 37.88 321 ILE A O 1
ATOM 2484 N N . GLY A 1 322 ? 39.327 -5.692 -7.961 1.00 38.88 322 GLY A N 1
ATOM 2485 C CA . GLY A 1 322 ? 38.395 -6.085 -6.913 1.00 38.88 322 GLY A CA 1
ATOM 2486 C C . GLY A 1 322 ? 37.790 -4.840 -6.272 1.00 38.88 322 GLY A C 1
ATOM 2487 O O . GLY A 1 322 ? 38.023 -4.595 -5.097 1.00 38.88 322 GLY A O 1
ATOM 2488 N N . ILE A 1 323 ? 37.076 -4.020 -7.050 1.00 41.34 323 ILE A N 1
ATOM 2489 C CA . ILE A 1 323 ? 36.306 -2.896 -6.512 1.00 41.34 323 ILE A CA 1
ATOM 2490 C C . ILE A 1 323 ? 35.164 -3.518 -5.727 1.00 41.34 323 ILE A C 1
ATOM 2492 O O . ILE A 1 323 ? 34.307 -4.190 -6.307 1.00 41.34 323 ILE A O 1
ATOM 2496 N N . THR A 1 324 ? 35.171 -3.321 -4.415 1.00 42.06 324 THR A N 1
ATOM 2497 C CA . THR A 1 324 ? 34.142 -3.893 -3.539 1.00 42.06 324 THR A CA 1
ATOM 2498 C C . THR A 1 324 ? 33.119 -2.853 -3.108 1.00 42.06 324 THR A C 1
ATOM 2500 O O . THR A 1 324 ? 32.056 -3.236 -2.624 1.00 42.06 324 THR A O 1
ATOM 2503 N N . THR A 1 325 ? 33.382 -1.554 -3.322 1.00 46.16 325 THR A N 1
ATOM 2504 C CA . THR A 1 325 ? 32.511 -0.488 -2.804 1.00 46.16 325 THR A CA 1
ATOM 2505 C C . THR A 1 325 ? 32.316 0.701 -3.755 1.00 46.16 325 THR A C 1
ATOM 2507 O O . THR A 1 325 ? 33.152 1.024 -4.597 1.00 46.16 325 THR A O 1
ATOM 2510 N N . PHE A 1 326 ? 31.171 1.377 -3.610 1.00 43.91 326 PHE A N 1
ATOM 2511 C CA . PHE A 1 326 ? 30.801 2.583 -4.363 1.00 43.91 326 PHE A CA 1
ATOM 2512 C C . PHE A 1 326 ? 31.722 3.785 -4.067 1.00 43.91 326 PHE A C 1
ATOM 2514 O O . PHE A 1 326 ? 32.020 4.561 -4.975 1.00 43.91 326 PHE A O 1
ATOM 2521 N N . GLU A 1 327 ? 32.234 3.911 -2.838 1.00 47.56 327 GLU A N 1
ATOM 2522 C CA . GLU A 1 327 ? 33.146 4.998 -2.442 1.00 47.56 327 GLU A CA 1
ATOM 2523 C C . GLU A 1 327 ? 34.468 4.981 -3.224 1.00 47.56 327 GLU A C 1
ATOM 2525 O O . GLU A 1 327 ? 34.988 6.036 -3.595 1.00 47.56 327 GLU A O 1
ATOM 2530 N N . GLU A 1 328 ? 34.999 3.793 -3.523 1.00 49.19 328 GLU A N 1
ATOM 2531 C CA . GLU A 1 328 ? 36.213 3.623 -4.334 1.00 49.19 328 GLU A CA 1
ATOM 2532 C C . GLU A 1 328 ? 36.000 4.136 -5.768 1.00 49.19 328 GLU A C 1
ATOM 2534 O O . GLU A 1 328 ? 36.864 4.799 -6.345 1.00 49.19 328 GLU A O 1
ATOM 2539 N N . VAL A 1 329 ? 34.811 3.897 -6.323 1.00 48.78 329 VAL A N 1
ATOM 2540 C CA . VAL A 1 329 ? 34.415 4.317 -7.677 1.00 48.78 329 VAL A CA 1
ATOM 2541 C C . VAL A 1 329 ? 34.197 5.824 -7.734 1.00 48.78 329 VAL A C 1
ATOM 2543 O O . VAL A 1 329 ? 34.644 6.483 -8.673 1.00 48.78 329 VAL A O 1
ATOM 2546 N N . GLU A 1 330 ? 33.534 6.384 -6.723 1.00 44.41 330 GLU A N 1
ATOM 2547 C CA . GLU A 1 330 ? 33.276 7.817 -6.623 1.00 44.41 330 GLU A CA 1
ATOM 2548 C C . GLU A 1 330 ? 34.571 8.627 -6.497 1.00 44.41 330 GLU A C 1
ATOM 2550 O O . GLU A 1 330 ? 34.722 9.654 -7.167 1.00 44.41 330 GLU A O 1
ATOM 2555 N N . LYS A 1 331 ? 35.532 8.147 -5.700 1.00 49.72 331 LYS A N 1
ATOM 2556 C CA . LYS A 1 331 ? 36.857 8.769 -5.579 1.00 49.72 331 LYS A CA 1
ATOM 2557 C C . LYS A 1 331 ? 37.625 8.726 -6.903 1.00 49.72 331 LYS A C 1
ATOM 2559 O O . LYS A 1 331 ? 38.129 9.762 -7.335 1.00 49.72 331 LYS A O 1
ATOM 2564 N N . MET A 1 332 ? 37.654 7.579 -7.591 1.00 47.25 332 MET A N 1
ATOM 2565 C CA . MET A 1 332 ? 38.291 7.464 -8.913 1.00 47.25 332 MET A CA 1
ATOM 2566 C C . MET A 1 332 ? 37.648 8.384 -9.959 1.00 47.25 332 MET A C 1
ATOM 2568 O O . MET A 1 332 ? 38.352 9.047 -10.716 1.00 47.25 332 MET A O 1
ATOM 2572 N N . TYR A 1 333 ? 36.318 8.483 -9.984 1.00 45.31 333 TYR A N 1
ATOM 2573 C CA . TYR A 1 333 ? 35.613 9.347 -10.931 1.00 45.31 333 TYR A CA 1
ATOM 2574 C C . TYR A 1 333 ? 35.880 10.840 -10.683 1.00 45.31 333 TYR A C 1
ATOM 2576 O O . TYR A 1 333 ? 36.173 11.578 -11.627 1.00 45.31 333 TYR A O 1
ATOM 2584 N N . LYS A 1 334 ? 35.851 11.291 -9.421 1.00 43.34 334 LYS A N 1
ATOM 2585 C CA . LYS A 1 334 ? 36.186 12.679 -9.051 1.00 43.34 334 LYS A CA 1
ATOM 2586 C C . LYS A 1 334 ? 37.601 13.064 -9.500 1.00 43.34 334 LYS A C 1
ATOM 2588 O O . LYS A 1 334 ? 37.774 14.155 -10.037 1.00 43.34 334 LYS A O 1
ATOM 2593 N N . LEU A 1 335 ? 38.563 12.143 -9.397 1.00 41.94 335 LEU A N 1
ATOM 2594 C CA . LEU A 1 335 ? 39.933 12.322 -9.899 1.00 41.94 335 LEU A CA 1
ATOM 2595 C C . LEU A 1 335 ? 40.005 12.467 -11.432 1.00 41.94 335 LEU A C 1
ATOM 2597 O O . LEU A 1 335 ? 40.833 13.222 -11.936 1.00 41.94 335 LEU A O 1
ATOM 2601 N N . THR A 1 336 ? 39.133 11.786 -12.188 1.00 40.88 336 THR A N 1
ATOM 2602 C CA . THR A 1 336 ? 39.080 11.923 -13.660 1.00 40.88 336 THR A CA 1
ATOM 2603 C C . THR A 1 336 ? 38.434 13.226 -14.141 1.00 40.88 336 THR A C 1
ATOM 2605 O O . THR A 1 336 ? 38.766 13.694 -15.225 1.00 40.88 336 THR A O 1
ATOM 2608 N N . GLN A 1 337 ? 37.541 13.821 -13.343 1.00 36.84 337 GLN A N 1
ATOM 2609 C CA . GLN A 1 337 ? 36.850 15.085 -13.647 1.00 36.84 337 GLN A CA 1
ATOM 2610 C C . GLN A 1 337 ? 37.662 16.325 -13.228 1.00 36.84 337 GLN A C 1
ATOM 2612 O O . GLN A 1 337 ? 37.541 17.374 -13.854 1.00 36.84 337 GLN A O 1
ATOM 2617 N N . SER A 1 338 ?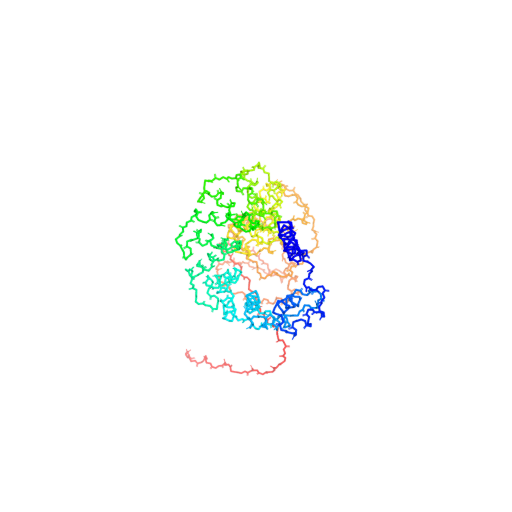 38.496 16.227 -12.184 1.00 35.03 338 SER A N 1
ATOM 2618 C CA . SER A 1 338 ? 39.326 17.339 -11.688 1.00 35.03 338 SER A CA 1
ATOM 2619 C C . SER A 1 338 ? 40.612 17.577 -12.491 1.00 35.03 338 SER A C 1
ATOM 2621 O O . SER A 1 338 ? 41.302 18.566 -12.262 1.00 35.03 338 SER A O 1
ATOM 2623 N N . GLY A 1 339 ? 40.964 16.672 -13.407 1.00 34.75 339 GLY A N 1
ATOM 2624 C CA . GLY A 1 339 ? 42.092 16.823 -14.320 1.00 34.75 339 GLY A CA 1
ATOM 2625 C C . GLY A 1 339 ? 41.622 17.299 -15.689 1.00 34.75 339 GLY A C 1
ATOM 2626 O O . GLY A 1 339 ? 40.680 16.748 -16.250 1.00 34.75 339 GLY A O 1
ATOM 2627 N N . SER A 1 340 ? 42.310 18.283 -16.261 1.00 32.91 340 SER A N 1
ATOM 2628 C CA . SER A 1 340 ? 42.177 18.762 -17.640 1.00 32.91 340 SER A CA 1
ATOM 2629 C C . SER A 1 340 ? 42.568 17.699 -18.681 1.00 32.91 340 SER A C 1
ATOM 2631 O O . SER A 1 340 ? 43.421 17.945 -19.526 1.00 32.91 340 SER A O 1
ATOM 2633 N N . ASN A 1 341 ? 41.968 16.510 -18.635 1.00 36.62 341 ASN A N 1
ATOM 2634 C CA . ASN A 1 341 ? 42.323 15.392 -19.497 1.00 36.62 341 ASN A CA 1
ATOM 2635 C C . ASN A 1 341 ? 41.131 14.984 -20.353 1.00 36.62 341 ASN A C 1
ATOM 2637 O O . ASN A 1 341 ? 40.388 14.050 -20.049 1.00 36.62 341 ASN A O 1
ATOM 2641 N N . LYS A 1 342 ? 41.011 15.661 -21.499 1.00 31.02 342 LYS A N 1
ATOM 2642 C CA . LYS A 1 342 ? 40.454 15.038 -22.699 1.00 31.02 342 LYS A CA 1
ATOM 2643 C C . LYS A 1 342 ? 41.289 13.787 -22.990 1.00 31.02 342 LYS A C 1
ATOM 2645 O O . LYS A 1 342 ? 42.382 13.895 -23.529 1.00 31.02 342 LYS A O 1
ATOM 2650 N N . TRP A 1 343 ? 40.786 12.603 -22.661 1.00 32.22 343 TRP A N 1
ATOM 2651 C CA . TRP A 1 343 ? 41.333 11.362 -23.210 1.00 32.22 343 TRP A CA 1
ATOM 2652 C C . TRP A 1 343 ? 40.708 11.130 -24.588 1.00 32.22 343 TRP A C 1
ATOM 2654 O O . TRP A 1 343 ? 39.812 10.308 -24.761 1.00 32.22 343 TRP A O 1
ATOM 2664 N N . SER A 1 344 ? 41.152 11.910 -25.578 1.00 25.66 344 SER A N 1
ATOM 2665 C CA . SER A 1 344 ? 41.096 11.477 -26.972 1.00 25.66 344 SER A CA 1
ATOM 2666 C C . SER A 1 344 ? 42.106 10.349 -27.134 1.00 25.66 344 SER A C 1
ATOM 2668 O O . SER A 1 344 ? 43.263 10.483 -26.738 1.00 25.66 344 SER A O 1
ATOM 2670 N N . GLY A 1 345 ? 41.655 9.218 -27.671 1.00 30.92 345 GLY A N 1
ATOM 2671 C CA . GLY A 1 345 ? 42.545 8.124 -28.022 1.00 30.92 345 GLY A CA 1
ATOM 2672 C C . GLY A 1 345 ? 43.678 8.606 -28.928 1.00 30.92 345 GLY A C 1
ATOM 2673 O O . GLY A 1 345 ? 43.455 9.405 -29.831 1.00 30.92 345 GLY A O 1
ATOM 2674 N N . GLY A 1 346 ? 44.875 8.075 -28.687 1.00 32.69 346 GLY A N 1
ATOM 2675 C CA . GLY A 1 346 ? 46.020 8.225 -29.578 1.00 32.69 346 GLY A CA 1
ATOM 2676 C C . GLY A 1 346 ? 46.852 9.494 -29.365 1.00 32.69 346 GLY A C 1
ATOM 2677 O O . GLY A 1 346 ? 46.421 10.595 -29.666 1.00 32.69 346 GLY A O 1
ATOM 2678 N N . MET A 1 347 ? 48.106 9.258 -28.972 1.00 25.36 347 MET A N 1
ATOM 2679 C CA . MET A 1 347 ? 49.281 10.135 -29.087 1.00 25.36 347 MET A CA 1
ATOM 2680 C C . MET A 1 347 ? 49.423 11.350 -28.142 1.00 25.36 347 MET A C 1
ATOM 2682 O O . MET A 1 347 ? 48.590 12.239 -28.073 1.00 25.36 347 MET A O 1
ATOM 2686 N N . MET A 1 348 ? 50.569 11.318 -27.443 1.00 27.70 348 MET A N 1
ATOM 2687 C CA . MET A 1 348 ? 51.397 12.375 -26.831 1.00 27.70 348 MET A CA 1
ATOM 2688 C C . MET A 1 348 ? 50.786 13.772 -26.572 1.00 27.70 348 MET A C 1
ATOM 2690 O O . MET A 1 348 ? 50.416 14.466 -27.506 1.00 27.70 348 MET A O 1
ATOM 2694 N N . TYR A 1 349 ? 50.835 14.266 -25.326 1.00 21.91 349 TYR A N 1
ATOM 2695 C CA . TYR A 1 349 ? 51.891 15.157 -24.787 1.00 21.91 349 TYR A CA 1
ATOM 2696 C C . TYR A 1 349 ? 51.497 15.749 -23.408 1.00 21.91 349 TYR A C 1
ATOM 2698 O O . TYR A 1 349 ? 50.353 16.122 -23.186 1.00 21.91 349 TYR A O 1
ATOM 2706 N N . ASN A 1 350 ? 52.499 15.802 -22.517 1.00 24.03 350 ASN A N 1
ATOM 2707 C CA . ASN A 1 350 ? 52.740 16.625 -21.314 1.00 24.03 350 ASN A CA 1
ATOM 2708 C C . ASN A 1 350 ? 51.585 17.166 -20.449 1.00 24.03 350 ASN A C 1
ATOM 2710 O O . ASN A 1 350 ? 50.836 18.046 -20.859 1.00 24.03 350 ASN A O 1
ATOM 2714 N N . ILE A 1 351 ? 51.604 16.787 -19.162 1.00 23.00 351 ILE A N 1
ATOM 2715 C CA . ILE A 1 351 ? 50.874 17.477 -18.088 1.00 23.00 351 ILE A CA 1
ATOM 2716 C C . ILE A 1 351 ? 51.818 17.708 -16.897 1.00 23.00 351 ILE A C 1
ATOM 2718 O O . ILE A 1 351 ? 52.459 16.781 -16.401 1.00 23.00 351 ILE A O 1
ATOM 2722 N N . THR A 1 352 ? 51.896 18.962 -16.464 1.00 21.84 352 THR A N 1
ATOM 2723 C CA . THR A 1 352 ? 52.580 19.479 -15.268 1.00 21.84 352 THR A CA 1
ATOM 2724 C C . THR A 1 352 ? 51.824 19.068 -13.987 1.00 21.84 352 THR A C 1
ATOM 2726 O O . THR A 1 352 ? 50.595 18.999 -14.024 1.00 21.84 352 THR A O 1
ATOM 2729 N N . PRO A 1 353 ? 52.480 18.805 -12.838 1.00 25.50 353 PRO A N 1
ATOM 2730 C CA . PRO A 1 353 ? 51.801 18.246 -11.671 1.00 25.50 353 PRO A CA 1
ATOM 2731 C C . PRO A 1 353 ? 51.091 19.321 -10.839 1.00 25.50 353 PRO A C 1
ATOM 2733 O O . PRO A 1 353 ? 51.697 20.323 -10.462 1.00 25.50 353 PRO A O 1
ATOM 2736 N N . ILE A 1 354 ? 49.830 19.060 -10.483 1.00 23.30 354 ILE A N 1
ATOM 2737 C CA . ILE A 1 354 ? 49.134 19.735 -9.380 1.00 23.30 354 ILE A CA 1
ATOM 2738 C C . ILE A 1 354 ? 49.465 18.979 -8.088 1.00 23.30 354 ILE A C 1
ATOM 2740 O O . ILE A 1 354 ? 49.348 17.756 -8.007 1.00 23.30 354 ILE A O 1
ATOM 2744 N N . THR A 1 355 ? 49.920 19.726 -7.090 1.00 25.11 355 THR A N 1
ATOM 2745 C CA . THR A 1 355 ? 50.363 19.261 -5.777 1.00 25.11 355 THR A CA 1
ATOM 2746 C C . THR A 1 355 ? 49.187 19.027 -4.822 1.00 25.11 355 THR A C 1
ATOM 2748 O O . THR A 1 355 ? 48.398 19.936 -4.591 1.00 25.11 355 THR A O 1
ATOM 2751 N N . GLN A 1 356 ? 49.182 17.836 -4.211 1.00 23.80 356 GLN A N 1
ATOM 2752 C CA . GLN A 1 356 ? 48.397 17.360 -3.057 1.00 23.80 356 GLN A CA 1
ATOM 2753 C C . GLN A 1 356 ? 46.938 16.911 -3.275 1.00 23.80 356 GLN A C 1
ATOM 2755 O O . GLN A 1 356 ? 46.039 17.693 -3.558 1.00 23.80 356 GLN A O 1
ATOM 2760 N N . VAL A 1 357 ? 46.715 15.619 -2.993 1.00 25.72 357 VAL A N 1
ATOM 2761 C CA . VAL A 1 357 ? 45.418 15.002 -2.673 1.00 25.72 357 VAL A CA 1
ATOM 2762 C C . VAL A 1 357 ? 45.609 14.190 -1.383 1.00 25.72 357 VAL A C 1
ATOM 2764 O O . VAL A 1 357 ? 46.605 13.478 -1.247 1.00 25.72 357 VAL A O 1
ATOM 2767 N N . ASP A 1 358 ? 44.696 14.344 -0.424 1.00 27.56 358 ASP A N 1
ATOM 2768 C CA . ASP A 1 358 ? 44.673 13.654 0.876 1.00 27.56 358 ASP A CA 1
ATOM 2769 C C . ASP A 1 358 ? 44.093 12.230 0.732 1.00 27.56 358 ASP A C 1
ATOM 2771 O O . ASP A 1 358 ? 43.077 12.027 0.066 1.00 27.56 358 ASP A O 1
ATOM 2775 N N . PHE A 1 359 ? 44.750 11.240 1.345 1.00 31.81 359 PHE A N 1
ATOM 2776 C CA . PHE A 1 359 ? 44.459 9.802 1.220 1.00 31.81 359 PHE A CA 1
ATOM 2777 C C . PHE A 1 359 ? 43.940 9.156 2.515 1.00 31.81 359 PHE A C 1
ATOM 2779 O O . PHE A 1 359 ? 43.971 7.932 2.668 1.00 31.81 359 PHE A O 1
ATOM 2786 N N . THR A 1 360 ? 43.448 9.940 3.468 1.00 23.53 360 THR A N 1
ATOM 2787 C CA . THR A 1 360 ? 42.874 9.393 4.703 1.00 23.53 360 THR A CA 1
ATOM 2788 C C . THR A 1 360 ? 41.634 8.511 4.427 1.00 23.53 360 THR A C 1
ATOM 2790 O O . THR A 1 360 ? 40.639 8.944 3.846 1.00 23.53 360 THR A O 1
ATOM 2793 N N . GLY A 1 361 ? 41.700 7.226 4.822 1.00 26.55 361 GLY A N 1
ATOM 2794 C CA . GLY A 1 361 ? 40.561 6.285 4.836 1.00 26.55 361 GLY A CA 1
ATOM 2795 C C . GLY A 1 361 ? 40.639 5.046 3.927 1.00 26.55 361 GLY A C 1
ATOM 2796 O O . GLY A 1 361 ? 39.659 4.312 3.834 1.00 26.55 361 GLY A O 1
ATOM 2797 N N . ILE A 1 362 ? 41.758 4.785 3.248 1.00 32.56 362 ILE A N 1
ATOM 2798 C CA . ILE A 1 362 ? 41.925 3.576 2.421 1.00 32.56 362 ILE A CA 1
ATOM 2799 C C . ILE A 1 362 ? 42.403 2.416 3.305 1.00 32.56 362 ILE A C 1
ATOM 2801 O O . ILE A 1 362 ? 43.521 2.457 3.809 1.00 32.56 362 ILE A O 1
ATOM 2805 N N . ASN A 1 363 ? 41.575 1.381 3.485 1.00 27.19 363 ASN A N 1
ATOM 2806 C CA . ASN A 1 363 ? 41.913 0.250 4.359 1.00 27.19 363 ASN A CA 1
ATOM 2807 C C . ASN A 1 363 ? 42.493 -0.977 3.644 1.00 27.19 363 ASN A C 1
ATOM 2809 O O . ASN A 1 363 ? 43.046 -1.802 4.352 1.00 27.19 363 ASN A O 1
ATOM 2813 N N . ASN A 1 364 ? 42.408 -1.111 2.312 1.00 25.72 364 ASN A N 1
ATOM 2814 C CA . ASN A 1 364 ? 43.153 -2.105 1.517 1.00 25.72 364 ASN A CA 1
ATOM 2815 C C . ASN A 1 364 ? 43.045 -1.787 0.015 1.00 25.72 364 ASN A C 1
ATOM 2817 O O . ASN A 1 364 ? 41.967 -1.446 -0.459 1.00 25.72 364 ASN A O 1
ATOM 2821 N N . ILE A 1 365 ? 44.130 -1.957 -0.746 1.00 29.14 365 ILE A N 1
ATOM 2822 C CA . ILE A 1 365 ? 44.108 -1.990 -2.218 1.00 29.14 365 ILE A CA 1
ATOM 2823 C C . ILE A 1 365 ? 44.795 -3.288 -2.647 1.00 29.14 365 ILE A C 1
ATOM 2825 O O . ILE A 1 365 ? 45.978 -3.474 -2.374 1.00 29.14 365 ILE A O 1
ATOM 2829 N N . ASN A 1 366 ? 44.070 -4.169 -3.339 1.00 27.03 366 ASN A N 1
ATOM 2830 C CA . ASN A 1 366 ? 44.646 -5.344 -3.994 1.00 27.03 366 ASN A CA 1
ATOM 2831 C C . ASN A 1 366 ? 44.828 -5.055 -5.487 1.00 27.03 366 ASN A C 1
ATOM 2833 O O . ASN A 1 366 ? 43.847 -4.884 -6.211 1.00 27.03 366 ASN A O 1
ATOM 2837 N N . LEU A 1 367 ? 46.079 -5.030 -5.948 1.00 26.98 367 LEU A N 1
ATOM 2838 C CA . LEU A 1 367 ? 46.428 -4.937 -7.366 1.00 26.98 367 LEU A CA 1
ATOM 2839 C C . LEU A 1 367 ? 46.997 -6.284 -7.818 1.00 26.98 367 LEU A C 1
ATOM 2841 O O . LEU A 1 367 ? 48.042 -6.713 -7.335 1.00 26.98 367 LEU A O 1
ATOM 2845 N N . ILE A 1 368 ? 46.306 -6.949 -8.744 1.00 27.58 368 ILE A N 1
ATOM 2846 C CA . ILE A 1 368 ? 46.783 -8.170 -9.404 1.00 27.58 368 ILE A CA 1
ATOM 2847 C C . ILE A 1 368 ? 47.138 -7.794 -10.842 1.00 27.58 368 ILE A C 1
ATOM 2849 O O . ILE A 1 368 ? 46.283 -7.307 -11.585 1.00 27.58 368 ILE A O 1
ATOM 2853 N N . PHE A 1 369 ? 48.395 -8.017 -11.219 1.00 29.91 369 PHE A N 1
ATOM 2854 C CA . PHE A 1 369 ? 48.896 -7.799 -12.573 1.00 29.91 369 PHE A CA 1
ATOM 2855 C C . PHE A 1 369 ? 48.981 -9.143 -13.295 1.00 29.91 369 PHE A C 1
ATOM 2857 O O . PHE A 1 369 ? 49.659 -10.052 -12.813 1.00 29.91 369 PHE A O 1
ATOM 2864 N N . ASP A 1 370 ? 48.303 -9.257 -14.437 1.00 25.16 370 ASP A N 1
ATOM 2865 C CA . ASP A 1 370 ? 48.448 -10.394 -15.346 1.00 25.16 370 ASP A CA 1
ATOM 2866 C C . ASP A 1 370 ? 49.265 -9.970 -16.577 1.00 25.16 370 ASP A C 1
ATOM 2868 O O . ASP A 1 370 ? 49.026 -8.928 -17.187 1.00 25.16 370 ASP A O 1
ATOM 2872 N N . ASP A 1 371 ? 50.227 -10.826 -16.903 1.00 29.67 371 ASP A N 1
ATOM 2873 C CA . ASP A 1 371 ? 51.095 -10.879 -18.077 1.00 29.67 371 ASP A CA 1
ATOM 2874 C C . ASP A 1 371 ? 52.263 -9.890 -18.301 1.00 29.67 371 ASP A C 1
ATOM 2876 O O . ASP A 1 371 ? 52.190 -8.660 -18.348 1.00 29.67 371 ASP A O 1
ATOM 2880 N N . ASN A 1 372 ? 53.398 -10.542 -18.575 1.00 34.16 372 ASN A N 1
ATOM 2881 C CA . ASN A 1 372 ? 54.785 -10.074 -18.626 1.00 34.16 372 ASN A CA 1
ATOM 2882 C C . ASN A 1 372 ? 55.138 -9.094 -19.768 1.00 34.16 372 ASN A C 1
ATOM 2884 O O . ASN A 1 372 ? 56.301 -8.718 -19.906 1.00 34.16 372 ASN A O 1
ATOM 2888 N N . LYS A 1 373 ? 54.183 -8.661 -20.603 1.00 33.12 373 LYS A N 1
ATOM 2889 C CA . LYS A 1 373 ? 54.460 -7.731 -21.723 1.00 33.12 373 LYS A CA 1
ATOM 2890 C C . LYS A 1 373 ? 54.269 -6.256 -21.365 1.00 33.12 373 LYS A C 1
ATOM 2892 O O . LYS A 1 373 ? 54.856 -5.395 -22.013 1.00 33.12 373 LYS A O 1
ATOM 2897 N N . ILE A 1 374 ? 53.503 -5.957 -20.317 1.00 33.91 374 ILE A N 1
ATOM 2898 C CA . ILE A 1 374 ? 53.225 -4.577 -19.884 1.00 33.91 374 ILE A CA 1
ATOM 2899 C C . ILE A 1 374 ? 54.394 -4.007 -19.058 1.00 33.91 374 ILE A C 1
ATOM 2901 O O . ILE A 1 374 ? 54.693 -2.815 -19.122 1.00 33.91 374 ILE A O 1
ATOM 2905 N N . ILE A 1 375 ? 55.121 -4.871 -18.345 1.00 32.53 375 ILE A N 1
ATOM 2906 C CA . ILE A 1 375 ? 56.184 -4.470 -17.414 1.00 32.53 375 ILE A CA 1
ATOM 2907 C C . ILE A 1 375 ? 57.430 -3.941 -18.149 1.00 32.53 375 ILE A C 1
ATOM 2909 O O . ILE A 1 375 ? 58.002 -2.938 -17.723 1.00 32.53 375 ILE A O 1
ATOM 2913 N N . GLN A 1 376 ? 57.815 -4.514 -19.297 1.00 30.98 376 GLN A N 1
ATOM 2914 C CA . GLN A 1 376 ? 58.975 -4.013 -20.053 1.00 30.98 376 GLN A CA 1
ATOM 2915 C C . GLN A 1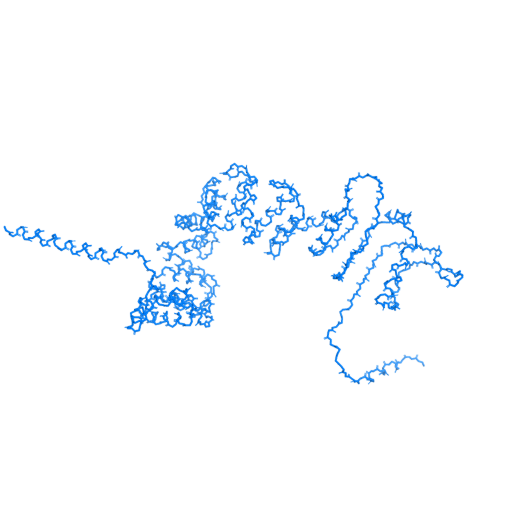 376 ? 58.735 -2.642 -20.712 1.00 30.98 376 GLN A C 1
ATOM 2917 O O . GLN A 1 376 ? 59.676 -1.866 -20.858 1.00 30.98 376 GLN A O 1
ATOM 2922 N N . GLY A 1 377 ? 57.485 -2.297 -21.041 1.00 30.14 377 GLY A N 1
ATOM 2923 C CA . GLY A 1 377 ? 57.136 -0.977 -21.583 1.00 30.14 377 GLY A CA 1
ATOM 2924 C C . GLY A 1 377 ? 57.071 0.140 -20.532 1.00 30.14 377 GLY A C 1
ATOM 2925 O O . GLY A 1 377 ? 57.285 1.306 -20.862 1.00 30.14 377 GLY A O 1
ATOM 2926 N N . LEU A 1 378 ? 56.801 -0.202 -19.267 1.00 29.33 378 LEU A N 1
ATOM 2927 C CA . LEU A 1 378 ? 56.707 0.753 -18.154 1.00 29.33 378 LEU A CA 1
ATOM 2928 C C . LEU A 1 378 ? 58.064 1.043 -17.497 1.00 29.33 378 LEU A C 1
ATOM 2930 O O . LEU A 1 378 ? 58.321 2.187 -17.125 1.00 29.33 378 LEU A O 1
ATOM 2934 N N . ILE A 1 379 ? 58.957 0.050 -17.413 1.00 32.56 379 ILE A N 1
ATOM 2935 C CA . ILE A 1 379 ? 60.307 0.221 -16.842 1.00 32.56 379 ILE A CA 1
ATOM 2936 C C . ILE A 1 379 ? 61.168 1.174 -17.692 1.00 32.56 379 ILE A C 1
ATOM 2938 O O . ILE A 1 379 ? 62.004 1.890 -17.151 1.00 32.56 379 ILE A O 1
ATOM 2942 N N . ALA A 1 380 ? 60.922 1.268 -19.002 1.00 32.91 380 ALA A N 1
ATOM 2943 C CA . ALA A 1 380 ? 61.651 2.172 -19.896 1.00 32.91 380 ALA A CA 1
ATOM 2944 C C . ALA A 1 380 ? 61.240 3.659 -19.786 1.00 32.91 380 ALA A C 1
ATOM 2946 O O . ALA A 1 380 ? 61.784 4.492 -20.509 1.00 32.91 380 ALA A O 1
ATOM 2947 N N . LYS A 1 381 ? 60.270 4.014 -18.927 1.00 33.66 381 LYS A N 1
ATOM 2948 C CA . LYS A 1 381 ? 59.671 5.364 -18.889 1.00 33.66 381 LYS A CA 1
ATOM 2949 C C . LYS A 1 381 ? 59.636 6.051 -17.523 1.00 33.66 381 LYS A C 1
ATOM 2951 O O . LYS A 1 381 ? 59.116 7.163 -17.443 1.00 33.66 381 LYS A O 1
ATOM 2956 N N . PHE A 1 382 ? 60.206 5.454 -16.478 1.00 30.47 382 PHE A N 1
ATOM 2957 C CA . PHE A 1 382 ? 60.310 6.096 -15.167 1.00 30.47 382 PHE A CA 1
ATOM 2958 C C . PHE A 1 382 ? 61.759 6.205 -14.705 1.00 30.47 382 PHE A C 1
ATOM 2960 O O . PHE A 1 382 ? 62.521 5.243 -14.727 1.00 30.47 382 PHE A O 1
ATOM 2967 N N . ASP A 1 383 ? 62.112 7.411 -14.275 1.00 33.66 383 ASP A N 1
ATOM 2968 C CA . ASP A 1 383 ? 63.389 7.732 -13.657 1.00 33.66 383 ASP A CA 1
ATOM 2969 C C . ASP A 1 383 ? 63.520 6.979 -12.319 1.00 33.66 383 ASP A C 1
ATOM 2971 O O . ASP A 1 383 ? 62.681 7.138 -11.423 1.00 33.66 383 ASP A O 1
ATOM 2975 N N . LYS A 1 384 ? 64.556 6.136 -12.198 1.00 37.59 384 LYS A N 1
ATOM 2976 C CA . LYS A 1 384 ? 64.819 5.265 -11.034 1.00 37.59 384 LYS A CA 1
ATOM 2977 C C . LYS A 1 384 ? 64.939 6.047 -9.718 1.00 37.59 384 LYS A C 1
ATOM 2979 O O . LYS A 1 384 ? 64.719 5.472 -8.656 1.00 37.59 384 LYS A O 1
ATOM 2984 N N . ASN A 1 385 ? 65.196 7.351 -9.784 1.00 33.97 385 ASN A N 1
ATOM 2985 C CA . ASN A 1 385 ? 65.428 8.190 -8.612 1.00 33.97 385 ASN A CA 1
ATOM 2986 C C . ASN A 1 385 ? 64.152 8.713 -7.927 1.00 33.97 385 ASN A C 1
ATOM 2988 O O . ASN A 1 385 ? 64.235 9.190 -6.805 1.00 33.97 385 ASN A O 1
ATOM 2992 N N . LYS A 1 386 ? 62.953 8.574 -8.518 1.00 36.88 386 LYS A N 1
ATOM 2993 C CA . LYS A 1 386 ? 61.705 9.094 -7.902 1.00 36.88 386 LYS A CA 1
ATOM 2994 C C . LYS A 1 386 ? 60.966 8.107 -6.993 1.00 36.88 386 LYS A C 1
ATOM 2996 O O . LYS A 1 386 ? 60.111 8.514 -6.211 1.00 36.88 386 LYS A O 1
ATOM 3001 N N . PHE A 1 387 ? 61.276 6.813 -7.082 1.00 37.31 387 PHE A N 1
ATOM 3002 C CA . PHE A 1 387 ? 60.697 5.793 -6.193 1.00 37.31 387 PHE A CA 1
ATOM 3003 C C . PHE A 1 387 ? 61.382 5.770 -4.816 1.00 37.31 387 PHE A C 1
ATOM 3005 O O . PHE A 1 387 ? 60.767 5.390 -3.822 1.00 37.31 387 PHE A O 1
ATOM 3012 N N . HIS A 1 388 ? 62.638 6.216 -4.765 1.00 38.25 388 HIS A N 1
ATOM 3013 C CA . HIS A 1 388 ? 63.445 6.323 -3.553 1.00 38.25 388 HIS A CA 1
ATOM 3014 C C . HIS A 1 388 ? 62.920 7.420 -2.607 1.00 38.25 388 HIS A C 1
ATOM 3016 O O . HIS A 1 388 ? 62.753 7.177 -1.414 1.00 38.25 388 HIS A O 1
ATOM 3022 N N . ASP A 1 389 ? 62.528 8.577 -3.150 1.00 34.72 389 ASP A N 1
ATOM 3023 C CA . ASP A 1 389 ? 62.008 9.706 -2.362 1.00 34.72 389 ASP A CA 1
ATOM 3024 C C . ASP A 1 389 ? 60.640 9.417 -1.727 1.00 34.72 389 ASP A C 1
ATOM 3026 O O . ASP A 1 389 ? 60.353 9.851 -0.611 1.00 34.72 389 ASP A O 1
ATOM 3030 N N . LEU A 1 390 ? 59.800 8.630 -2.408 1.00 36.91 390 LEU A N 1
ATOM 3031 C CA . LEU A 1 390 ? 58.521 8.173 -1.864 1.00 36.91 390 LEU A CA 1
ATOM 3032 C C . LEU A 1 390 ? 58.727 7.217 -0.679 1.00 36.91 390 LEU A C 1
ATOM 3034 O O . LEU A 1 390 ? 57.967 7.260 0.285 1.00 36.91 390 LEU A O 1
ATOM 3038 N N . PHE A 1 391 ? 59.766 6.383 -0.732 1.00 39.22 391 PHE A N 1
ATOM 3039 C CA . PHE A 1 391 ? 60.112 5.443 0.332 1.00 39.22 391 PHE A CA 1
ATOM 3040 C C . PHE A 1 391 ? 60.654 6.168 1.575 1.00 39.22 391 PHE A C 1
ATOM 3042 O O . PHE A 1 391 ? 60.144 5.959 2.675 1.00 39.22 391 PHE A O 1
ATOM 3049 N N . LEU A 1 392 ? 61.594 7.102 1.391 1.00 37.66 392 LEU A N 1
ATOM 3050 C CA . LEU A 1 392 ? 62.165 7.915 2.473 1.00 37.66 392 LEU A CA 1
ATOM 3051 C C . LEU A 1 392 ? 61.123 8.822 3.148 1.00 37.66 392 LEU A C 1
ATOM 3053 O O . LEU A 1 392 ? 61.132 8.986 4.368 1.00 37.66 392 LEU A O 1
ATOM 3057 N N . PHE A 1 393 ? 60.178 9.374 2.381 1.00 38.53 393 PHE A N 1
ATOM 3058 C CA . PHE A 1 393 ? 59.072 10.173 2.917 1.00 38.53 393 PHE A CA 1
ATOM 3059 C C . PHE A 1 393 ? 58.120 9.350 3.801 1.00 38.53 393 PHE A C 1
ATOM 3061 O O . PHE A 1 393 ? 57.638 9.839 4.826 1.00 38.53 393 PHE A O 1
ATOM 3068 N N . LEU A 1 394 ? 57.855 8.094 3.430 1.00 35.53 394 LEU A N 1
ATOM 3069 C CA . LEU A 1 394 ? 56.993 7.196 4.202 1.00 35.53 394 LEU A CA 1
ATOM 3070 C C . LEU A 1 394 ? 57.674 6.708 5.491 1.00 35.53 394 LEU A C 1
ATOM 3072 O O . LEU A 1 394 ? 57.024 6.634 6.534 1.00 35.53 394 LEU A O 1
ATOM 3076 N N . GLU A 1 395 ? 58.980 6.447 5.442 1.00 37.88 395 GLU A N 1
ATOM 3077 C CA . GLU A 1 395 ? 59.791 6.061 6.603 1.00 37.88 395 GLU A CA 1
ATOM 3078 C C . GLU A 1 395 ? 59.912 7.222 7.612 1.00 37.88 395 GLU A C 1
ATOM 3080 O O . GLU A 1 395 ? 59.654 7.045 8.804 1.00 37.88 395 GLU A O 1
ATOM 3085 N N . SER A 1 396 ? 60.161 8.442 7.113 1.00 35.03 396 SER A N 1
ATOM 3086 C CA . SER A 1 396 ? 60.262 9.686 7.892 1.00 35.03 396 SER A CA 1
ATOM 3087 C C . SER A 1 396 ? 58.956 10.105 8.580 1.00 35.03 396 SER A C 1
ATOM 3089 O O . SER A 1 396 ? 58.996 10.655 9.683 1.00 35.03 396 SER A O 1
ATOM 3091 N N . LYS A 1 397 ? 57.798 9.884 7.943 1.00 30.89 397 LYS A N 1
ATOM 3092 C CA . LYS A 1 397 ? 56.514 10.448 8.396 1.00 30.89 397 LYS A CA 1
ATOM 3093 C C . LYS A 1 397 ? 55.638 9.464 9.177 1.00 30.89 397 LYS A C 1
ATOM 3095 O O . LYS A 1 397 ? 54.780 9.904 9.941 1.00 30.89 397 LYS A O 1
ATOM 3100 N N . TYR A 1 398 ? 55.852 8.155 9.011 1.00 33.56 398 TYR A N 1
ATOM 3101 C CA . TYR A 1 398 ? 54.997 7.111 9.597 1.00 33.56 398 TYR A CA 1
ATOM 3102 C C . TYR A 1 398 ? 55.749 6.064 10.436 1.00 33.56 398 TYR A C 1
ATOM 3104 O O . TYR A 1 398 ? 55.117 5.141 10.945 1.00 33.56 398 TYR A O 1
ATOM 3112 N N . ASN A 1 399 ? 57.067 6.219 10.627 1.00 31.03 399 ASN A N 1
ATOM 3113 C CA . ASN A 1 399 ? 57.909 5.396 11.507 1.00 31.03 399 ASN A CA 1
ATOM 3114 C C . ASN A 1 399 ? 57.765 3.875 11.270 1.00 31.03 399 ASN A C 1
ATOM 3116 O O . ASN A 1 399 ? 57.644 3.077 12.204 1.00 31.03 399 ASN A O 1
ATOM 3120 N N . ILE A 1 400 ? 57.731 3.472 9.997 1.00 33.44 400 ILE A N 1
ATOM 3121 C CA . ILE A 1 400 ? 57.620 2.072 9.579 1.00 33.44 400 ILE A CA 1
ATOM 3122 C C . ILE A 1 400 ? 59.001 1.417 9.721 1.00 33.44 400 ILE A C 1
ATOM 3124 O O . ILE A 1 400 ? 59.837 1.514 8.831 1.00 33.44 400 ILE A O 1
ATOM 3128 N N . VAL A 1 401 ? 59.248 0.733 10.841 1.00 28.59 401 VAL A N 1
ATOM 3129 C CA . VAL A 1 401 ? 60.462 -0.078 11.028 1.00 28.59 401 VAL A CA 1
ATOM 3130 C C . VAL A 1 401 ? 60.261 -1.431 10.350 1.00 28.59 401 VAL A C 1
ATOM 3132 O O . VAL A 1 401 ? 59.412 -2.224 10.764 1.00 28.59 401 VAL A O 1
ATOM 3135 N N . SER A 1 402 ? 61.050 -1.721 9.314 1.00 29.06 402 SER A N 1
ATOM 3136 C CA . SER A 1 402 ? 61.037 -3.041 8.683 1.00 29.06 402 SER A CA 1
ATOM 3137 C C . SER A 1 402 ? 61.534 -4.113 9.667 1.00 29.06 402 SER A C 1
ATOM 3139 O O . SER A 1 402 ? 62.648 -4.061 10.187 1.00 29.06 402 SER A O 1
ATOM 3141 N N . LYS A 1 403 ? 60.705 -5.122 9.938 1.00 25.83 403 LYS A N 1
ATOM 3142 C CA . LYS A 1 403 ? 61.162 -6.410 10.468 1.00 25.83 403 LYS A CA 1
ATOM 3143 C C . LYS A 1 403 ? 60.748 -7.492 9.481 1.00 25.83 403 LYS A C 1
ATOM 3145 O O . LYS A 1 403 ? 59.567 -7.771 9.342 1.00 25.83 403 LYS A O 1
ATOM 3150 N N . GLN A 1 404 ? 61.762 -8.022 8.794 1.00 29.12 404 GLN A N 1
ATOM 3151 C CA . GLN A 1 404 ? 61.818 -9.289 8.055 1.00 29.12 404 GLN A CA 1
ATOM 3152 C C . GLN A 1 404 ? 60.509 -9.770 7.409 1.00 29.12 404 GLN A C 1
ATOM 3154 O O . GLN A 1 404 ? 59.671 -10.408 8.038 1.00 29.12 404 GLN A O 1
ATOM 3159 N N . ILE A 1 405 ? 60.408 -9.565 6.097 1.00 28.06 405 ILE A N 1
ATOM 3160 C CA . ILE A 1 405 ? 59.463 -10.290 5.244 1.00 28.06 405 ILE A CA 1
ATOM 3161 C C . ILE A 1 405 ? 59.962 -11.747 5.134 1.00 28.06 405 ILE A C 1
ATOM 3163 O O . ILE A 1 405 ? 61.113 -11.940 4.732 1.00 28.06 405 ILE A O 1
ATOM 3167 N N . PRO A 1 406 ? 59.161 -12.782 5.464 1.00 25.80 406 PRO A N 1
ATOM 3168 C CA . PRO A 1 406 ? 59.557 -14.166 5.238 1.00 25.80 406 PRO A CA 1
ATOM 3169 C C . PRO A 1 406 ? 59.641 -14.435 3.736 1.00 25.80 406 PRO A C 1
ATOM 3171 O O . PRO A 1 406 ? 58.676 -14.273 2.990 1.00 25.80 406 PRO A O 1
ATOM 3174 N N . TYR A 1 407 ? 60.831 -14.832 3.314 1.00 27.25 407 TYR A N 1
ATOM 3175 C CA . TYR A 1 407 ? 61.199 -15.131 1.942 1.00 27.25 407 TYR A CA 1
ATOM 3176 C C . TYR A 1 407 ? 60.756 -16.561 1.599 1.00 27.25 407 TYR A C 1
ATOM 3178 O O . TYR A 1 407 ? 61.291 -17.513 2.164 1.00 27.25 407 TYR A O 1
ATOM 3186 N N . VAL A 1 408 ? 59.802 -16.740 0.680 1.00 24.03 408 VAL A N 1
ATOM 3187 C CA . VAL A 1 408 ? 59.529 -18.051 0.064 1.00 24.03 408 VAL A CA 1
ATOM 3188 C C . VAL A 1 408 ? 59.282 -17.863 -1.433 1.00 24.03 408 VAL A C 1
ATOM 3190 O O . VAL A 1 408 ? 58.233 -17.374 -1.841 1.00 24.03 408 VAL A O 1
ATOM 3193 N N . GLY A 1 409 ? 60.261 -18.264 -2.249 1.00 24.41 409 GLY A N 1
ATOM 3194 C CA . GLY A 1 409 ? 60.122 -18.393 -3.704 1.00 24.41 409 GLY A CA 1
ATOM 3195 C C . GLY A 1 409 ? 61.355 -17.935 -4.487 1.00 24.41 409 GLY A C 1
ATOM 3196 O O . GLY A 1 409 ? 61.547 -16.744 -4.696 1.00 24.41 409 GLY A O 1
ATOM 3197 N N . ASN A 1 410 ? 62.165 -18.902 -4.933 1.00 31.30 410 ASN A N 1
ATOM 3198 C CA . ASN A 1 410 ? 63.417 -18.771 -5.697 1.00 31.30 410 ASN A CA 1
ATOM 3199 C C . ASN A 1 410 ? 63.426 -17.682 -6.786 1.00 31.30 410 ASN A C 1
ATOM 3201 O O . ASN A 1 410 ? 62.890 -17.911 -7.870 1.00 31.30 410 ASN A O 1
ATOM 3205 N N . LYS A 1 411 ? 64.126 -16.562 -6.548 1.00 37.53 411 LYS A N 1
ATOM 3206 C CA . LYS A 1 411 ? 64.572 -15.600 -7.577 1.00 37.53 411 LYS A CA 1
ATOM 3207 C C . LYS A 1 411 ? 65.882 -14.947 -7.123 1.00 37.53 411 LYS A C 1
ATOM 3209 O O . LYS A 1 411 ? 65.928 -14.372 -6.041 1.00 37.53 411 LYS A O 1
ATOM 3214 N N . SER A 1 412 ? 66.958 -15.057 -7.904 1.00 33.22 412 SER A N 1
ATOM 3215 C CA . SER A 1 412 ? 68.264 -14.492 -7.542 1.00 33.22 412 SER A CA 1
ATOM 3216 C C . SER A 1 412 ? 68.344 -12.999 -7.885 1.00 33.22 412 SER A C 1
ATOM 3218 O O . SER A 1 412 ? 67.982 -12.569 -8.982 1.00 33.22 412 SER A O 1
ATOM 3220 N N . ALA A 1 413 ? 68.831 -12.208 -6.930 1.00 32.53 413 ALA A N 1
ATOM 3221 C CA . ALA A 1 413 ? 69.204 -10.811 -7.110 1.00 32.53 413 ALA A CA 1
ATOM 3222 C C . ALA A 1 413 ? 70.680 -10.665 -6.735 1.00 32.53 413 ALA A C 1
ATOM 3224 O O . ALA A 1 413 ? 71.115 -11.200 -5.712 1.00 32.53 413 ALA A O 1
ATOM 3225 N N . LYS A 1 414 ? 71.452 -9.988 -7.586 1.00 31.77 414 LYS A N 1
ATOM 3226 C CA . LYS A 1 414 ? 72.879 -9.757 -7.358 1.00 31.77 414 LYS A CA 1
ATOM 3227 C C . LYS A 1 414 ? 73.084 -8.298 -6.976 1.00 31.77 414 LYS A C 1
ATOM 3229 O O . LYS A 1 414 ? 72.585 -7.412 -7.668 1.00 31.77 414 LYS A O 1
ATOM 3234 N N . PHE A 1 415 ? 73.795 -8.074 -5.879 1.00 34.69 415 PHE A N 1
ATOM 3235 C CA . PHE A 1 415 ? 74.068 -6.748 -5.339 1.00 34.69 415 PHE A CA 1
ATOM 3236 C C . PHE A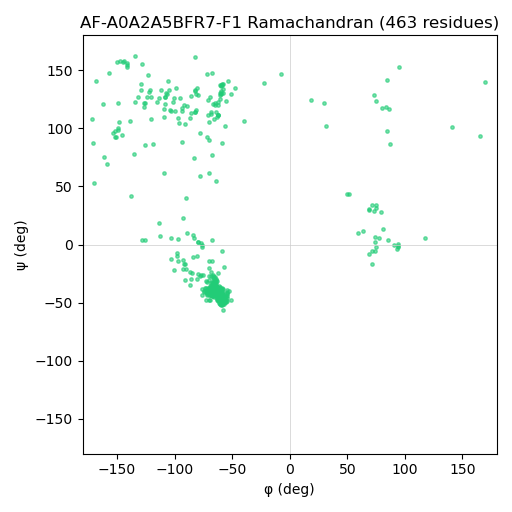 1 415 ? 75.570 -6.533 -5.222 1.00 34.69 415 PHE A C 1
ATOM 3238 O O . PHE A 1 415 ? 76.305 -7.474 -4.908 1.00 34.69 415 PHE A O 1
ATOM 3245 N N . SER A 1 416 ? 76.005 -5.298 -5.428 1.00 32.69 416 SER A N 1
ATOM 3246 C CA . SER A 1 416 ? 77.377 -4.868 -5.181 1.00 32.69 416 SER A CA 1
ATOM 3247 C C . SER A 1 416 ? 77.404 -3.621 -4.305 1.00 32.69 416 SER A C 1
ATOM 3249 O O . SER A 1 416 ? 76.424 -2.890 -4.172 1.00 32.69 416 SER A O 1
ATOM 3251 N N . MET A 1 417 ? 78.528 -3.441 -3.617 1.00 28.45 417 MET A N 1
ATOM 3252 C CA . MET A 1 417 ? 78.774 -2.316 -2.724 1.00 28.45 417 MET A CA 1
ATOM 3253 C C . MET A 1 417 ? 79.707 -1.345 -3.426 1.00 28.45 417 MET A C 1
ATOM 3255 O O . MET A 1 417 ? 80.863 -1.682 -3.681 1.00 28.45 417 MET A O 1
ATOM 3259 N N . ILE A 1 418 ? 79.216 -0.141 -3.706 1.00 32.31 418 ILE A N 1
ATOM 3260 C CA . ILE A 1 418 ? 80.020 0.939 -4.276 1.00 32.31 418 ILE A CA 1
ATOM 3261 C C . ILE A 1 418 ? 79.837 2.160 -3.373 1.00 32.31 418 ILE A C 1
ATOM 3263 O O . ILE A 1 418 ? 78.720 2.591 -3.102 1.00 32.31 418 ILE A O 1
ATOM 3267 N N . ASN A 1 419 ? 80.945 2.680 -2.836 1.00 25.92 419 ASN A N 1
ATOM 3268 C CA . ASN A 1 419 ? 80.980 3.869 -1.973 1.00 25.92 419 ASN A CA 1
ATOM 3269 C C . ASN A 1 419 ? 79.964 3.855 -0.813 1.00 25.92 419 ASN A C 1
ATOM 3271 O O . ASN A 1 419 ? 79.304 4.852 -0.532 1.00 25.92 419 ASN A O 1
ATOM 3275 N N . GLY A 1 420 ? 79.828 2.710 -0.139 1.00 30.66 420 GLY A N 1
ATOM 3276 C CA . GLY A 1 420 ? 78.962 2.577 1.038 1.00 30.66 420 GLY A CA 1
ATOM 3277 C C . GLY A 1 420 ? 77.466 2.468 0.734 1.00 30.66 420 GLY A C 1
ATOM 3278 O O . GLY A 1 420 ? 76.673 2.419 1.670 1.00 30.66 420 GLY A O 1
ATOM 3279 N N . THR A 1 421 ? 77.083 2.384 -0.542 1.00 27.12 421 THR A N 1
ATOM 3280 C CA . THR A 1 421 ? 75.694 2.188 -0.971 1.00 27.12 421 THR A CA 1
ATOM 3281 C C . THR A 1 421 ? 75.547 0.801 -1.602 1.00 27.12 421 THR A C 1
ATOM 3283 O O . THR A 1 421 ? 76.389 0.383 -2.400 1.00 27.12 421 THR A O 1
ATOM 3286 N N . ILE A 1 422 ? 74.501 0.064 -1.210 1.00 32.28 422 ILE A N 1
ATOM 3287 C CA . ILE A 1 422 ? 74.168 -1.246 -1.790 1.00 32.28 422 ILE A CA 1
ATOM 3288 C C . ILE A 1 422 ? 73.397 -1.000 -3.088 1.00 32.28 422 ILE A C 1
ATOM 3290 O O . ILE A 1 422 ? 72.271 -0.503 -3.056 1.00 32.28 422 ILE A O 1
ATOM 3294 N N . GLU A 1 423 ? 73.982 -1.376 -4.221 1.00 31.75 423 GLU A N 1
ATOM 3295 C CA . GLU A 1 423 ? 73.372 -1.246 -5.544 1.00 31.75 423 GLU A CA 1
ATOM 3296 C C . GLU A 1 423 ? 72.905 -2.608 -6.077 1.00 31.75 423 GLU A C 1
ATOM 3298 O O . GLU A 1 423 ? 73.562 -3.636 -5.904 1.00 31.75 423 GLU A O 1
ATOM 3303 N N . LEU A 1 424 ? 71.738 -2.628 -6.728 1.00 35.06 424 LEU A N 1
ATOM 3304 C CA . LEU A 1 424 ? 71.173 -3.814 -7.377 1.00 35.06 424 LEU A CA 1
ATOM 3305 C C . LEU A 1 424 ? 71.713 -3.923 -8.812 1.00 35.06 424 LEU A C 1
ATOM 3307 O O . LEU A 1 424 ? 71.300 -3.155 -9.681 1.00 35.06 424 LEU A O 1
ATOM 3311 N N . GLU A 1 425 ? 72.587 -4.898 -9.076 1.00 31.00 425 GLU A N 1
ATOM 3312 C CA . GLU A 1 425 ? 73.203 -5.099 -10.399 1.00 31.00 425 GLU A CA 1
ATOM 3313 C C . GLU A 1 425 ? 72.239 -5.744 -11.396 1.00 31.00 425 GLU A C 1
ATOM 3315 O O . GLU A 1 425 ? 72.176 -5.365 -12.564 1.00 31.00 425 GLU A O 1
ATOM 3320 N N . SER A 1 426 ? 71.49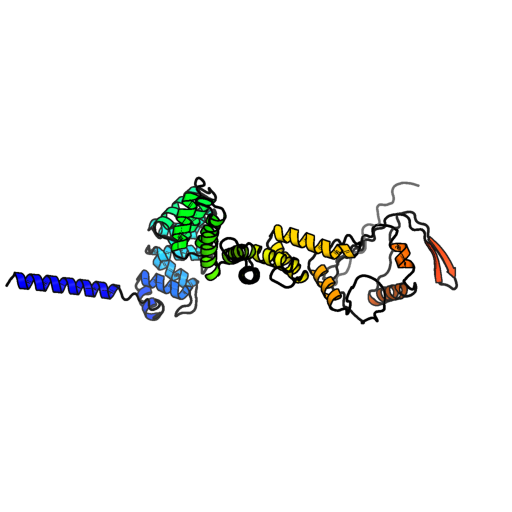8 -6.760 -10.954 1.00 33.28 426 SER A N 1
ATOM 3321 C CA . SER A 1 426 ? 70.537 -7.466 -11.802 1.00 33.28 426 SER A CA 1
ATOM 3322 C C . SER A 1 426 ? 69.466 -8.165 -10.974 1.00 33.28 426 SER A C 1
ATOM 3324 O O . SER A 1 426 ? 69.714 -8.640 -9.862 1.00 33.28 426 SER A O 1
ATOM 3326 N N . MET A 1 427 ? 68.259 -8.234 -11.537 1.00 34.53 427 MET A N 1
ATOM 3327 C CA . MET A 1 427 ? 67.115 -8.915 -10.940 1.00 34.53 427 MET A CA 1
ATOM 3328 C C . MET A 1 427 ? 66.419 -9.759 -12.002 1.00 34.53 427 MET A C 1
ATOM 3330 O O . MET A 1 427 ? 65.973 -9.232 -13.022 1.00 34.53 427 MET A O 1
ATOM 3334 N N . HIS A 1 428 ? 66.305 -11.065 -11.755 1.00 32.84 428 HIS A N 1
ATOM 3335 C CA . HIS A 1 428 ? 65.572 -11.966 -12.639 1.00 32.84 428 HIS A CA 1
ATOM 3336 C C . HIS A 1 428 ? 64.202 -12.298 -12.039 1.00 32.84 428 HIS A C 1
ATOM 3338 O O . HIS A 1 428 ? 64.103 -12.936 -10.992 1.00 32.84 428 HIS A O 1
ATOM 3344 N N . LEU A 1 429 ? 63.127 -11.865 -12.705 1.00 33.75 429 LEU A N 1
ATOM 3345 C CA . LEU A 1 429 ? 61.751 -12.128 -12.283 1.00 33.75 429 LEU A CA 1
ATOM 3346 C C . LEU A 1 429 ? 61.070 -13.121 -13.237 1.00 33.75 429 LEU A C 1
ATOM 3348 O O . LEU A 1 429 ? 60.740 -12.762 -14.363 1.00 33.75 429 LEU A O 1
ATOM 3352 N N . SER A 1 430 ? 60.812 -14.354 -12.788 1.00 29.69 430 SER A N 1
ATOM 3353 C CA . SER A 1 430 ? 59.941 -15.313 -13.492 1.00 29.69 430 SER A CA 1
ATOM 3354 C C . SER A 1 430 ? 58.749 -15.737 -12.619 1.00 29.69 430 SER A C 1
ATOM 3356 O O . SER A 1 430 ? 58.913 -16.145 -11.476 1.00 29.69 430 SER A O 1
ATOM 3358 N N . GLY A 1 431 ? 57.522 -15.610 -13.129 1.00 31.56 431 GLY A N 1
ATOM 3359 C CA . GLY A 1 431 ? 56.296 -16.100 -12.475 1.00 31.56 431 GLY A CA 1
ATOM 3360 C C . GLY A 1 431 ? 55.521 -15.089 -11.614 1.00 31.56 431 GLY A C 1
ATOM 3361 O O . GLY A 1 431 ? 56.094 -14.139 -11.065 1.00 31.56 431 GLY A O 1
ATOM 3362 N N . HIS A 1 432 ? 54.203 -15.332 -11.524 1.00 28.08 432 HIS A N 1
ATOM 3363 C CA . HIS A 1 432 ? 53.185 -14.521 -10.842 1.00 28.08 432 HIS A CA 1
ATOM 3364 C C . HIS A 1 432 ? 53.584 -14.189 -9.401 1.00 28.08 432 HIS A C 1
ATOM 3366 O O . HIS A 1 432 ? 53.954 -15.067 -8.627 1.00 28.08 432 HIS A O 1
ATOM 3372 N N . THR A 1 433 ? 53.514 -12.909 -9.039 1.00 28.22 433 THR A N 1
ATOM 3373 C CA . THR A 1 433 ? 53.847 -12.423 -7.694 1.00 28.22 433 THR A CA 1
ATOM 3374 C C . THR A 1 433 ? 52.638 -11.666 -7.152 1.00 28.22 433 THR A C 1
ATOM 3376 O O . THR A 1 433 ? 52.129 -10.775 -7.824 1.00 28.22 433 THR A O 1
ATOM 3379 N N . SER A 1 434 ? 52.161 -12.031 -5.961 1.00 26.61 434 SER A N 1
ATOM 3380 C CA . SER A 1 434 ? 51.147 -11.268 -5.221 1.00 26.61 434 SER A CA 1
ATOM 3381 C C . SER A 1 434 ? 51.818 -10.590 -4.030 1.00 26.61 434 SER A C 1
ATOM 3383 O O . SER A 1 434 ? 52.536 -11.253 -3.285 1.00 26.61 434 SER A O 1
ATOM 3385 N N . LEU A 1 435 ? 51.589 -9.287 -3.850 1.00 27.25 435 LEU A N 1
ATOM 3386 C CA . LEU A 1 435 ? 51.936 -8.570 -2.621 1.00 27.25 435 LEU A CA 1
ATOM 3387 C C . LEU A 1 435 ? 50.670 -8.402 -1.781 1.00 27.25 435 LEU A C 1
ATOM 3389 O O . LEU A 1 435 ? 49.677 -7.867 -2.268 1.00 27.25 435 LEU A O 1
ATOM 3393 N N . ILE A 1 436 ? 50.718 -8.842 -0.526 1.00 26.16 436 ILE A N 1
ATOM 3394 C CA . ILE A 1 436 ? 49.645 -8.659 0.454 1.00 26.16 436 ILE A CA 1
ATOM 3395 C C . ILE A 1 436 ? 50.179 -7.728 1.540 1.00 26.16 436 ILE A C 1
ATOM 3397 O O . ILE A 1 436 ? 51.215 -8.011 2.138 1.00 26.16 436 ILE A O 1
ATOM 3401 N N . PHE A 1 437 ? 49.457 -6.644 1.817 1.00 27.81 437 PHE A N 1
ATOM 3402 C CA . PHE A 1 437 ? 49.681 -5.817 2.998 1.00 27.81 437 PHE A CA 1
ATOM 3403 C C . PHE A 1 437 ? 48.527 -6.040 3.973 1.00 27.81 437 PHE A C 1
ATOM 3405 O O . PHE A 1 437 ? 47.365 -5.914 3.602 1.00 27.81 437 PHE A O 1
ATOM 3412 N N . THR A 1 438 ? 48.842 -6.371 5.221 1.00 23.27 438 THR A N 1
ATOM 3413 C CA . THR A 1 438 ? 47.870 -6.451 6.318 1.00 23.27 438 THR A CA 1
ATOM 3414 C C . THR A 1 438 ? 48.194 -5.385 7.348 1.00 23.27 438 THR A C 1
ATOM 3416 O O . THR A 1 438 ? 49.294 -5.378 7.900 1.00 23.27 438 THR A O 1
ATOM 3419 N N . THR A 1 439 ? 47.238 -4.509 7.646 1.00 25.88 439 THR A N 1
ATOM 3420 C CA . THR A 1 439 ? 47.301 -3.626 8.814 1.00 25.88 439 THR A CA 1
ATOM 3421 C C . THR A 1 439 ? 46.541 -4.284 9.968 1.00 25.88 439 THR A C 1
ATOM 3423 O O . THR A 1 439 ? 45.386 -4.684 9.828 1.00 25.88 439 THR A O 1
ATOM 3426 N N . ASN A 1 440 ? 47.189 -4.438 11.124 1.00 25.55 440 ASN A N 1
ATOM 3427 C CA . ASN A 1 440 ? 46.502 -4.869 12.340 1.00 25.55 440 ASN A CA 1
ATOM 3428 C C . ASN A 1 440 ? 45.773 -3.671 12.961 1.00 25.55 440 ASN A C 1
ATOM 3430 O O . ASN A 1 440 ? 46.383 -2.636 13.225 1.00 25.55 440 ASN A O 1
ATOM 3434 N N . LYS A 1 441 ? 44.479 -3.834 13.255 1.00 28.25 441 LYS A N 1
ATOM 3435 C CA . LYS A 1 441 ? 43.776 -2.998 14.237 1.00 28.25 441 LYS A CA 1
ATOM 3436 C C . LYS A 1 441 ? 44.448 -3.174 15.600 1.00 28.25 441 LYS A C 1
ATOM 3438 O O . LYS A 1 441 ? 44.583 -4.305 16.058 1.00 28.25 441 LYS A O 1
ATOM 3443 N N . LEU A 1 442 ? 44.770 -2.074 16.277 1.00 24.61 442 LEU A N 1
ATOM 3444 C CA . LEU A 1 442 ? 44.892 -2.064 17.733 1.00 24.61 442 LEU A CA 1
ATOM 3445 C C . LEU A 1 442 ? 44.075 -0.918 18.323 1.00 24.61 442 LEU A C 1
ATOM 3447 O O . LEU A 1 442 ? 43.975 0.176 17.770 1.00 24.61 442 LEU A O 1
ATOM 3451 N N . ASP A 1 443 ? 43.421 -1.291 19.408 1.00 26.47 443 ASP A N 1
ATOM 3452 C CA . ASP A 1 443 ? 42.219 -0.735 19.995 1.00 26.47 443 ASP A CA 1
ATOM 3453 C C . ASP A 1 443 ? 42.485 0.495 20.876 1.00 26.47 443 ASP A C 1
ATOM 3455 O O . ASP A 1 443 ? 43.592 0.729 21.371 1.00 26.47 443 ASP A O 1
ATOM 3459 N N . LYS A 1 444 ? 41.426 1.270 21.112 1.00 30.64 444 LYS A N 1
ATOM 3460 C CA . LYS A 1 444 ? 41.392 2.399 22.045 1.00 30.64 444 LYS A CA 1
ATOM 3461 C C . LYS A 1 444 ? 41.406 1.894 23.496 1.00 30.64 444 LYS A C 1
ATOM 3463 O O . LYS A 1 444 ? 40.344 1.725 24.078 1.00 30.64 444 LYS A O 1
ATOM 3468 N N . SER A 1 445 ? 42.573 1.767 24.130 1.00 26.14 445 SER A N 1
ATOM 3469 C CA . SER A 1 445 ? 42.689 1.859 25.601 1.00 26.14 445 SER A CA 1
ATOM 3470 C C . SER A 1 445 ? 44.147 1.903 26.065 1.00 26.14 445 SER A C 1
ATOM 3472 O O . SER A 1 445 ? 44.731 0.888 26.432 1.00 26.14 445 SER A O 1
ATOM 3474 N N . PHE A 1 446 ? 44.734 3.099 26.119 1.00 26.12 446 PHE A N 1
ATOM 3475 C CA . PHE A 1 446 ? 45.942 3.338 26.909 1.00 26.12 446 PHE A CA 1
ATOM 3476 C C . PHE A 1 446 ? 45.511 3.854 28.291 1.00 26.12 446 PHE A C 1
ATOM 3478 O O . PHE A 1 446 ? 45.354 5.054 28.510 1.00 26.12 446 PHE A O 1
ATOM 3485 N N . LYS A 1 447 ? 45.265 2.935 29.232 1.00 27.19 447 LYS A N 1
ATOM 3486 C CA . LYS A 1 447 ? 45.256 3.233 30.670 1.00 27.19 447 LYS A CA 1
ATOM 3487 C C . LYS A 1 447 ? 46.216 2.275 31.377 1.00 27.19 447 LYS A C 1
ATOM 3489 O O . LYS A 1 447 ? 46.095 1.065 31.264 1.00 27.19 447 LYS A O 1
ATOM 3494 N N . LYS A 1 448 ? 47.181 2.903 32.055 1.00 27.33 448 LYS A N 1
ATOM 3495 C CA . LYS A 1 448 ? 48.193 2.405 33.000 1.00 27.33 448 LYS A CA 1
ATOM 3496 C C . LYS A 1 448 ? 47.865 1.074 33.696 1.00 27.33 448 LYS A C 1
ATOM 3498 O O . LYS A 1 448 ? 46.783 0.938 34.254 1.00 27.33 448 LYS A O 1
ATOM 3503 N N . GLY A 1 449 ? 48.876 0.213 33.834 1.00 24.62 449 GLY A N 1
ATOM 3504 C CA . GLY A 1 449 ? 48.873 -0.854 34.840 1.00 24.62 449 GLY A CA 1
ATOM 3505 C C . GLY A 1 449 ? 49.927 -1.935 34.608 1.00 24.62 449 GLY A C 1
ATOM 3506 O O . GLY A 1 449 ? 49.697 -2.872 33.864 1.00 24.62 449 GLY A O 1
ATOM 3507 N N . THR A 1 450 ? 51.082 -1.743 35.238 1.00 27.86 450 THR A N 1
ATOM 3508 C CA . THR A 1 450 ? 52.093 -2.712 35.707 1.00 27.86 450 THR A CA 1
ATOM 3509 C C . THR A 1 450 ? 51.795 -4.228 35.649 1.00 27.86 450 THR A C 1
ATOM 3511 O O . THR A 1 450 ? 50.725 -4.673 36.045 1.00 27.86 450 THR A O 1
ATOM 3514 N N . GLN A 1 451 ? 52.874 -4.997 35.398 1.00 28.00 451 GLN A N 1
ATOM 3515 C CA . GLN A 1 451 ? 53.172 -6.324 35.985 1.00 28.00 451 GLN A CA 1
ATOM 3516 C C . GLN A 1 451 ? 52.606 -7.582 35.293 1.00 28.00 451 GLN A C 1
ATOM 3518 O O . GLN A 1 451 ? 51.603 -8.135 35.720 1.00 28.00 451 GLN A O 1
ATOM 3523 N N . LEU A 1 452 ? 53.335 -8.118 34.303 1.00 28.09 452 LEU A N 1
ATOM 3524 C CA . LEU A 1 452 ? 53.438 -9.574 34.089 1.00 28.09 452 LEU A CA 1
ATOM 3525 C C . LEU A 1 452 ? 54.695 -9.918 33.273 1.00 28.09 452 LEU A C 1
ATOM 3527 O O . LEU A 1 452 ? 54.678 -10.305 32.109 1.00 28.09 452 LEU A O 1
ATOM 3531 N N . GLU A 1 453 ? 55.825 -9.715 33.943 1.00 28.38 453 GLU A N 1
ATOM 3532 C CA . GLU A 1 453 ? 57.019 -10.531 33.768 1.00 28.38 453 GLU A CA 1
ATOM 3533 C C . GLU A 1 453 ? 56.726 -11.951 34.291 1.00 28.38 453 GLU A C 1
ATOM 3535 O O . GLU A 1 453 ? 56.059 -12.093 35.315 1.00 28.38 453 GLU A O 1
ATOM 3540 N N . LYS A 1 454 ? 57.345 -12.960 33.660 1.00 29.98 454 LYS A N 1
ATOM 3541 C CA . LYS A 1 454 ? 57.475 -14.371 34.090 1.00 29.98 454 LYS A CA 1
ATOM 3542 C C . LYS A 1 454 ? 56.302 -15.300 33.741 1.00 29.98 454 LYS A C 1
ATOM 3544 O O . LYS A 1 454 ? 55.140 -14.952 33.899 1.00 29.98 454 LYS A O 1
ATOM 3549 N N . THR A 1 455 ? 56.667 -16.539 33.368 1.00 27.14 455 THR A N 1
ATOM 3550 C CA . THR A 1 455 ? 55.828 -17.701 32.962 1.00 27.14 455 THR A CA 1
ATOM 3551 C C . THR A 1 455 ? 55.448 -17.644 31.468 1.00 27.14 455 THR A C 1
ATOM 3553 O O . THR A 1 455 ? 54.558 -16.907 31.092 1.00 27.14 455 THR A O 1
ATOM 3556 N N . LEU A 1 456 ? 56.082 -18.304 30.492 1.00 28.64 456 LEU A N 1
ATOM 3557 C CA . LEU A 1 456 ? 56.669 -19.641 30.430 1.00 28.64 456 LEU A CA 1
ATOM 3558 C C . LEU A 1 456 ? 57.872 -19.649 29.464 1.00 28.64 456 LEU A C 1
ATOM 3560 O O . LEU A 1 456 ? 57.732 -19.795 28.251 1.00 28.64 456 LEU A O 1
ATOM 3564 N N . LYS A 1 457 ? 59.077 -19.553 30.023 1.00 30.22 457 LYS A N 1
ATOM 3565 C CA . LYS A 1 457 ? 60.328 -19.975 29.381 1.00 30.22 457 LYS A CA 1
ATOM 3566 C C . LYS A 1 457 ? 60.810 -21.228 30.114 1.00 30.22 457 LYS A C 1
ATOM 3568 O O . LYS A 1 457 ? 61.835 -21.190 30.781 1.00 30.22 457 LYS A O 1
ATOM 3573 N N . THR A 1 458 ? 60.015 -22.303 30.088 1.00 31.44 458 THR A N 1
ATOM 3574 C CA . THR A 1 458 ? 60.393 -23.619 30.647 1.00 31.44 458 THR A CA 1
ATOM 3575 C C . THR A 1 458 ? 59.511 -24.738 30.077 1.00 31.44 458 THR A C 1
ATOM 3577 O O . THR A 1 458 ? 58.602 -25.212 30.741 1.00 31.44 458 THR A O 1
ATOM 3580 N N . GLN A 1 459 ? 59.745 -25.142 28.824 1.00 30.20 459 GLN A N 1
ATOM 3581 C CA . GLN A 1 459 ? 59.481 -26.517 28.350 1.00 30.20 459 GLN A CA 1
ATOM 3582 C C . GLN A 1 459 ? 60.080 -26.738 26.950 1.00 30.20 459 GLN A C 1
ATOM 3584 O O . GLN A 1 459 ? 59.413 -27.136 25.999 1.00 30.20 459 GLN A O 1
ATOM 3589 N N . LYS A 1 460 ? 61.376 -26.446 26.805 1.00 31.36 460 LYS A N 1
ATOM 3590 C CA . LYS A 1 460 ? 62.156 -26.880 25.637 1.00 31.36 460 LYS A CA 1
ATOM 3591 C C . LYS A 1 460 ? 63.549 -27.373 26.029 1.00 31.36 460 LYS A C 1
ATOM 3593 O O . LYS A 1 460 ? 64.529 -27.104 25.355 1.00 31.36 460 LYS A O 1
ATOM 3598 N N . GLU A 1 461 ? 63.587 -28.134 27.119 1.00 32.94 461 GLU A N 1
ATOM 3599 C CA . GLU A 1 461 ? 64.652 -29.088 27.425 1.00 32.94 461 GLU A CA 1
ATOM 3600 C C . GLU A 1 461 ? 63.990 -30.443 27.680 1.00 32.94 461 GLU A C 1
ATOM 3602 O O . GLU A 1 461 ? 63.621 -30.791 28.800 1.00 32.94 461 GLU A O 1
ATOM 3607 N N . LYS A 1 462 ? 63.749 -31.178 26.594 1.00 29.44 462 LYS A N 1
ATOM 3608 C CA . LYS A 1 462 ? 63.756 -32.641 26.588 1.00 29.44 462 LYS A CA 1
ATOM 3609 C C . LYS A 1 462 ? 63.885 -33.126 25.147 1.00 29.44 462 LYS A C 1
ATOM 3611 O O . LYS A 1 462 ? 63.026 -32.854 24.313 1.00 29.44 462 LYS A O 1
ATOM 3616 N N . SER A 1 463 ? 64.956 -33.888 24.940 1.00 26.27 463 SER A N 1
ATOM 3617 C CA . SER A 1 463 ? 65.461 -34.529 23.718 1.00 26.27 463 SER A CA 1
ATOM 3618 C C . SER A 1 463 ? 66.321 -33.632 22.805 1.00 26.27 463 SER A C 1
ATOM 3620 O O . SER A 1 463 ? 65.834 -32.632 22.297 1.00 26.27 463 SER A O 1
ATOM 3622 N N . MET A 1 464 ? 67.600 -33.925 22.539 1.00 30.41 464 MET A N 1
ATOM 3623 C CA . MET A 1 464 ? 68.492 -34.987 23.039 1.00 30.41 464 MET A CA 1
ATOM 3624 C C . MET A 1 464 ? 69.928 -34.701 22.541 1.00 30.41 464 MET A C 1
ATOM 3626 O O . MET A 1 464 ? 70.161 -34.818 21.340 1.00 30.41 464 MET A O 1
ATOM 3630 N N . LEU A 1 465 ? 70.837 -34.286 23.434 1.00 29.70 465 LEU A N 1
ATOM 3631 C CA . LEU A 1 465 ? 72.241 -34.720 23.609 1.00 29.70 465 LEU A CA 1
ATOM 3632 C C . LEU A 1 465 ? 72.893 -33.894 24.721 1.00 29.70 465 LEU A C 1
ATOM 3634 O O . LEU A 1 465 ? 72.781 -32.649 24.657 1.00 29.70 465 LEU A O 1
#

Sequence (465 aa):
MLKKINDFVVKSLSFLALLAIVSCNDSTTKSSCDNIPELEKLSNQGEVVSQANLASCYYKGEGVAKDFDKAVLWYRKAADQGYADAQNSLGNRYYNGEGVDKDFTKAVLWYRKAADQENADAQHNLGNRYYNGEGVAQDLSKAVLWHRKAADQGNATAQNSLASCYYEGKGVAQDFTKAVLWHRKAADQGYAAAQNNLGYLYYKGEGVAQDFTKAAKWHRKAADQGNASAQNNLGNRYSNGEGLAQDLSKAILWYKKAADQGNSFAQNSLGVQYAKGEGVTKDLFKAVQYFTKAADQGNAAAQNNLKRKLLQFASPFGCKIGITTFEEVEKMYKLTQSGSNKWSGGMMYNITPITQVDFTGINNINLIFDDNKIIQGLIAKFDKNKFHDLFLFLESKYNIVSKQIPYVGNKSAKFSMINGTIELESMHLSGHTSLIFTTNKLDKSFKKGTQLEKTLKTQKEKSML

Radius of gyration: 37.24 Å; Cα contacts (8 Å, |Δi|>4): 612; chains: 1; bounding box: 145×58×66 Å

Foldseek 3Di:
DVVVVVVVVVVVVVVVVVVVVVVVPPPPDPQLLPDLVVLVVCLVVLNLVSLQSNLVCLCVVPNHRNDQLSSLVSLVSNVVVLNLVSLQVNLVCLCVVRSHDNAQLSSLVSLVSNVVVLNLSSLQVNLVCLCVVGSHRNQQLSSLVSLVSSLVVLNLSSLQVNLVCLCVVTSHRNDQLSSLVSLVSSVVVLNLVSLQVNLVCLCVVGSHRNAQLSSLVSLVSSVVVLNLSSLQVNLVCLCVVRSHRNDNLSSLVSLVSSVVVLNLSSLQVNLVCLCVVPNHRNDNLSSLVSLVSSVVVVNPSSVVVNVVSVVVVCVVVQWPWPPPDPVVVVVVVVVVVPDPDPPDPDDDDDDDDDDDDDDPDDQDGWTFHDDDPVVVVVVVPDDPPPVVVVVVVCCVPPVDDDDDDDDDDDWDWDWDDDPNDIDTPDTDDDDTDTDDDHDDDDDPDDDDDDDDDDDDPDDPPDDDD

Solvent-accessible surface area (backbone atoms only — not comparable to full-atom values): 25557 Å² total; per-residue (Å²): 112,72,70,63,53,52,55,48,51,53,51,51,52,52,49,52,51,48,51,55,50,54,74,70,62,72,71,74,76,67,62,84,31,78,51,53,72,60,36,50,52,42,28,73,74,62,41,47,67,36,18,32,43,50,12,48,20,20,59,72,33,44,83,42,75,62,33,41,52,60,13,44,55,26,14,46,60,13,26,76,73,63,38,37,69,22,17,27,49,45,11,50,25,19,59,72,34,49,53,41,76,63,32,40,49,59,12,45,54,26,12,47,62,6,28,77,69,65,32,38,68,18,19,26,53,44,10,50,25,20,58,72,33,49,55,42,76,63,33,39,50,59,12,44,54,27,12,43,59,7,26,77,74,64,36,39,69,19,16,30,51,40,12,49,26,18,58,71,35,50,51,43,77,61,33,38,49,60,15,47,54,27,12,43,61,8,26,75,75,61,38,39,70,21,18,25,52,42,12,49,30,21,58,70,33,50,56,43,77,62,33,37,45,59,12,38,53,26,10,42,61,6,27,77,74,62,35,37,70,16,18,27,51,35,13,50,24,19,58,70,34,41,53,40,77,63,33,40,55,60,12,51,53,26,15,47,62,5,29,77,71,63,33,38,69,16,20,26,51,49,13,51,30,20,58,71,32,56,64,41,78,62,32,61,66,61,10,44,54,26,10,46,62,5,27,78,72,65,34,64,69,18,42,53,51,33,54,54,51,55,50,61,69,32,57,87,68,71,35,73,62,78,75,86,53,69,67,63,52,52,53,55,49,52,59,58,69,76,42,100,61,84,82,66,84,76,84,90,83,90,82,84,87,82,85,87,82,90,73,90,84,78,88,81,84,74,80,57,83,76,70,84,73,59,57,68,67,52,65,77,72,56,70,79,72,62,63,54,56,58,50,52,52,48,41,74,74,65,70,67,76,88,75,81,83,87,87,81,78,98,61,68,68,46,71,49,80,57,97,92,41,84,42,80,76,49,76,57,87,81,79,94,79,84,83,85,86,82,84,80,89,81,79,98,73,95,72,89,79,85,89,82,81,84,89,84,94,80,86,87,85,79,86,89,135

Secondary structure (DSSP, 8-state):
-HHHHHHHHHHHHHHHHHHHHHHH-------TTTTHHHHHHHHHTT-HHHHHHHHHHHHHTSSS---HHHHHHHHHHHHHTT-HHHHHHHHHHHHHTSSS---HHHHHHHHHHHHHTT-HHHHHHHHHHHHHTSSS---HHHHHHHHHHHHHTT-HHHHHHHHHHHHHTSSS---HHHHHHHHHHHHHTT-HHHHHHHHHHHHHTSSS---HHHHHHHHHHHHHTT-HHHHHHHHHHHHHTSSS---HHHHHHHHHHHHHTT-HHHHHHHHHHHHHTSSS---HHHHHHHHHHHHTTT-HHHHHHHHHHHHHHHGGGT-------HHHHHHHHHHHHSS-----SS-----PPPP----TT----------THHHHHHHTTS-TTHHHHHHHHHHHHH----------S---EEEEEETTEEEEEEE---S-------PPP--S----------S-------S--

Mean predicted aligned error: 17.42 Å

Nearest PDB structures (foldseek):
  6ok3-assembly1_B  TM=9.296E-01  e=2.846E-18  Oxalobacter formigenes OXCC13
  6deh-assembly2_B  TM=7.937E-01  e=4.622E-17  Legionella pneumophila subsp. pneumophila str. Philadelphia 1
  1ouv-assembly1_A  TM=7.891E-01  e=6.010E-15  Helicobacter pylori 26695
  6onw-assembly1_B  TM=7.637E-01  e=2.842E-15  Oxalobacter formigenes OXCC13
  6onw-assembly1_A  TM=7.816E-01  e=1.106E-13  Oxalobacter formigenes OXCC13